Protein 4GPA (pdb70)

Structure (mmCIF, N/CA/C/O backbone):
data_4GPA
#
_entry.id   4GPA
#
_cell.length_a   104.540
_cell.length_b   104.540
_cell.length_c   108.980
_cell.angle_alpha   90.00
_cell.angle_beta   90.00
_cell.angle_gamma   90.00
#
_symmetry.space_group_name_H-M   'P 43 21 2'
#
loop_
_entity.id
_entity.type
_entity.pdbx_description
1 polymer 'Glutamate receptor 4'
2 branched 2-acetamido-2-deoxy-beta-D-glucopyranose-(1-4)-2-acetamido-2-deoxy-beta-D-glucopyranose
3 non-polymer 2-acetamido-2-deoxy-beta-D-glucopyranose
4 water water
#
loop_
_atom_site.group_PDB
_atom_site.id
_atom_site.type_symbol
_atom_site.label_atom_id
_atom_site.label_alt_id
_atom_site.label_comp_id
_atom_site.label_asym_id
_atom_site.label_entity_id
_atom_site.label_seq_id
_atom_site.pdbx_PDB_ins_code
_atom_site.Cartn_x
_atom_site.Cartn_y
_atom_site.Cartn_z
_atom_site.occupancy
_atom_site.B_iso_or_equiv
_atom_site.auth_seq_id
_atom_site.auth_comp_id
_atom_site.auth_asym_id
_atom_site.auth_atom_id
_atom_site.pdbx_PDB_model_num
ATOM 1 N N . PHE A 1 2 ? -18.443 -60.590 -7.329 1.00 59.53 2 PHE A N 1
ATOM 2 C CA . PHE A 1 2 ? -18.418 -59.195 -7.850 1.00 59.95 2 PHE A CA 1
ATOM 3 C C . PHE A 1 2 ? -19.283 -59.093 -9.101 1.00 51.84 2 PHE A C 1
ATOM 4 O O . PHE A 1 2 ? -19.121 -59.873 -10.039 1.00 54.44 2 PHE A O 1
ATOM 12 N N . PRO A 1 3 ? -20.208 -58.124 -9.116 1.00 56.75 3 PRO A N 1
ATOM 13 C CA . PRO A 1 3 ? -21.135 -57.946 -10.230 1.00 43.52 3 PRO A CA 1
ATOM 14 C C . PRO A 1 3 ? -20.420 -57.702 -11.554 1.00 43.60 3 PRO A C 1
ATOM 15 O O . PRO A 1 3 ? -19.317 -57.156 -11.575 1.00 41.24 3 PRO A O 1
ATOM 19 N N . SER A 1 4 ? -21.050 -58.115 -12.649 1.00 42.22 4 SER A N 1
ATOM 20 C CA . SER A 1 4 ? -20.492 -57.914 -13.979 1.00 47.83 4 SER A CA 1
ATOM 21 C C . SER A 1 4 ? -20.785 -56.503 -14.476 1.00 31.54 4 SER A C 1
ATOM 22 O O . SER A 1 4 ? -20.169 -56.025 -15.429 1.00 42.79 4 SER A O 1
ATOM 25 N N . SER A 1 5 ? -21.733 -55.840 -13.822 1.00 35.64 5 SER A N 1
ATOM 26 C CA . SER A 1 5 ? -22.057 -54.454 -14.135 1.00 56.70 5 SER A CA 1
ATOM 27 C C . SER A 1 5 ? -22.021 -53.606 -12.870 1.00 45.94 5 SER A C 1
ATOM 28 O O . SER A 1 5 ? -22.580 -53.981 -11.840 1.00 47.95 5 SER A O 1
ATOM 31 N N . VAL A 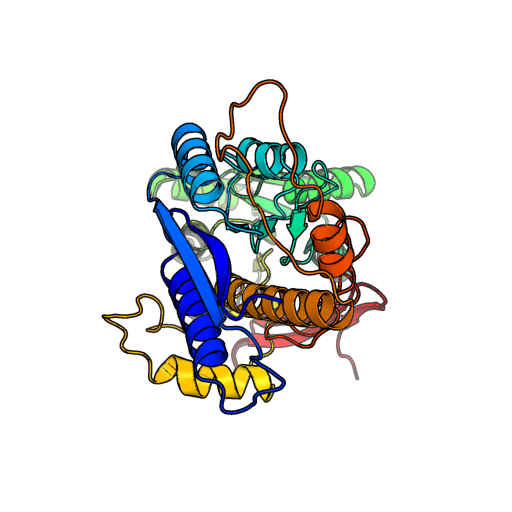1 6 ? -21.351 -52.463 -12.952 1.00 36.64 6 VAL A N 1
ATOM 32 C CA . VAL A 1 6 ? -21.243 -51.564 -11.812 1.00 38.48 6 VAL A CA 1
ATOM 33 C C . VAL A 1 6 ? -21.977 -50.259 -12.101 1.00 23.28 6 VAL A C 1
ATOM 34 O O . VAL A 1 6 ? -21.699 -49.588 -13.094 1.00 38.51 6 VAL A O 1
ATOM 38 N N . GLN A 1 7 ? -22.921 -49.912 -11.233 1.00 29.29 7 GLN A N 1
ATOM 39 C CA . GLN A 1 7 ? -23.719 -48.701 -11.406 1.00 35.18 7 GLN A CA 1
ATOM 40 C C . GLN A 1 7 ? -23.044 -47.494 -10.769 1.00 29.30 7 GLN A C 1
ATOM 41 O O . GLN A 1 7 ? -22.749 -47.493 -9.576 1.00 30.74 7 GLN A O 1
ATOM 47 N N . ILE A 1 8 ? -22.806 -46.466 -11.573 1.00 31.79 8 ILE A N 1
ATOM 48 C CA . ILE A 1 8 ? -22.248 -45.224 -11.066 1.00 27.02 8 ILE A CA 1
ATOM 49 C C . ILE A 1 8 ? -23.135 -44.057 -11.469 1.00 34.19 8 ILE A C 1
ATOM 50 O O . ILE A 1 8 ? -23.818 -44.111 -12.488 1.00 29.96 8 ILE A O 1
ATOM 55 N N . GLY A 1 9 ? -23.118 -43.004 -10.661 1.00 35.25 9 GLY A N 1
ATOM 56 C CA . GLY A 1 9 ? -23.879 -41.807 -10.961 1.00 28.45 9 GLY A CA 1
ATOM 57 C C . GLY A 1 9 ? -23.085 -40.842 -11.814 1.00 30.93 9 GLY A C 1
ATOM 58 O O . GLY A 1 9 ? -21.854 -40.846 -11.800 1.00 31.56 9 GLY A O 1
ATOM 59 N N . GLY A 1 10 ? -23.800 -40.020 -12.571 1.00 33.38 10 GLY A N 1
ATOM 60 C CA . GLY A 1 10 ? -23.186 -38.964 -13.364 1.00 28.54 10 GLY A CA 1
ATOM 61 C C . GLY A 1 10 ? -23.996 -37.697 -13.181 1.00 38.88 10 GLY A C 1
ATOM 62 O O . GLY A 1 10 ? -25.131 -37.604 -13.648 1.00 34.00 10 GLY A O 1
ATOM 63 N N . LEU A 1 11 ? -23.427 -36.725 -12.478 1.00 31.39 11 LEU A N 1
ATOM 64 C CA . LEU A 1 11 ? -24.146 -35.495 -12.189 1.00 25.82 11 LEU A CA 1
ATOM 65 C C . LEU A 1 11 ? -23.422 -34.307 -12.807 1.00 30.12 11 LEU A C 1
ATOM 66 O O . LEU A 1 11 ? -22.405 -33.841 -12.291 1.00 29.80 11 LEU A O 1
ATOM 71 N N . PHE A 1 12 ? -23.954 -33.827 -13.924 1.00 25.65 12 PHE A N 1
ATOM 72 C CA . PHE A 1 12 ? -23.342 -32.729 -14.652 1.00 34.23 12 PHE A CA 1
ATOM 73 C C . PHE A 1 12 ? -24.223 -31.489 -14.584 1.00 34.77 12 PHE A C 1
ATOM 74 O O . PHE A 1 12 ? -25.448 -31.586 -14.547 1.00 37.90 12 PHE A O 1
ATOM 82 N N . ILE A 1 13 ? -23.593 -30.321 -14.560 1.00 35.01 13 ILE A N 1
ATOM 83 C CA . ILE A 1 13 ? -24.325 -29.071 -14.444 1.00 33.56 13 ILE A CA 1
ATOM 84 C C . ILE A 1 13 ? -24.219 -28.249 -15.725 1.00 32.74 13 ILE A C 1
ATOM 85 O O . ILE A 1 13 ? -23.851 -28.768 -16.779 1.00 41.51 13 ILE A O 1
ATOM 90 N N . ARG A 1 14 ? -24.546 -26.965 -15.626 1.00 34.91 14 ARG A N 1
ATOM 91 C CA . ARG A 1 14 ? -24.658 -26.101 -16.799 1.00 36.51 14 ARG A CA 1
ATOM 92 C C . ARG A 1 14 ? -23.330 -25.914 -17.534 1.00 29.50 14 ARG A C 1
ATOM 93 O O . ARG A 1 14 ? -22.276 -25.773 -16.916 1.00 37.75 14 ARG A O 1
ATOM 101 N N . ASN A 1 15 ? -23.397 -25.909 -18.862 1.00 34.07 15 ASN A N 1
ATOM 102 C CA . ASN A 1 15 ? -22.222 -25.699 -19.706 1.00 32.46 15 ASN A CA 1
ATOM 103 C C . ASN A 1 15 ? -21.098 -26.695 -19.436 1.00 36.12 15 ASN A C 1
ATOM 104 O O . ASN A 1 15 ? -19.931 -26.316 -19.333 1.00 31.21 15 ASN A O 1
ATOM 109 N N . THR A 1 16 ? -21.451 -27.971 -19.331 1.00 30.15 16 THR A N 1
ATOM 110 C CA . THR A 1 16 ? -20.456 -29.015 -19.148 1.00 32.57 16 THR A CA 1
ATOM 111 C C . THR A 1 16 ? -20.602 -30.079 -20.231 1.00 41.90 16 THR A C 1
ATOM 112 O O . THR A 1 16 ? -20.464 -31.273 -19.966 1.00 37.64 16 THR A O 1
ATOM 116 N N . ASP A 1 17 ? -20.882 -29.633 -21.452 1.00 33.27 17 ASP A N 1
ATOM 117 C CA . ASP A 1 17 ? -21.044 -30.540 -22.582 1.00 33.22 17 ASP A CA 1
ATOM 118 C C . ASP A 1 17 ? -19.755 -31.295 -22.859 1.00 34.27 17 ASP A C 1
ATOM 119 O O . ASP A 1 17 ? -19.766 -32.512 -23.018 1.00 29.48 17 ASP A O 1
ATOM 124 N N . GLN A 1 18 ? -18.641 -30.575 -22.925 1.00 28.22 18 GLN A N 1
ATOM 125 C CA . GLN A 1 18 ? -17.382 -31.211 -23.269 1.00 31.15 18 GLN A CA 1
ATOM 126 C C . GLN A 1 18 ? -16.995 -32.222 -22.197 1.00 35.36 18 GLN A C 1
ATOM 127 O O . GLN A 1 18 ? -16.530 -33.317 -22.508 1.00 31.04 18 GLN A O 1
ATOM 133 N N . GLU A 1 19 ? -17.202 -31.856 -20.936 1.00 28.33 19 GLU A N 1
ATOM 134 C CA . GLU A 1 19 ? -16.852 -32.734 -19.827 1.00 26.31 19 GLU A CA 1
ATOM 135 C C . GLU A 1 19 ? -17.654 -34.030 -19.897 1.00 31.73 19 GLU A C 1
ATOM 136 O O . GLU A 1 19 ? -17.128 -35.109 -19.622 1.00 27.92 19 GLU A O 1
ATOM 142 N N . TYR A 1 20 ? -18.925 -33.919 -20.271 1.00 24.84 20 TYR A N 1
ATOM 143 C CA . TYR A 1 20 ? -19.792 -35.088 -20.394 1.00 29.28 20 TYR A CA 1
ATOM 144 C C . TYR A 1 20 ? -19.373 -35.923 -21.599 1.00 26.87 20 TYR A C 1
ATOM 145 O O . TYR A 1 20 ? -19.454 -37.150 -21.578 1.00 31.42 20 TYR A O 1
ATOM 154 N N . THR A 1 21 ? -18.924 -35.250 -22.652 1.00 26.77 21 THR A N 1
ATOM 155 C CA . THR A 1 21 ? -18.378 -35.937 -23.810 1.00 35.78 21 THR A CA 1
ATOM 156 C C . THR A 1 21 ? -17.165 -36.778 -23.405 1.00 34.19 21 THR A C 1
ATOM 157 O O . THR A 1 21 ? -17.010 -37.910 -23.859 1.00 34.67 21 THR A O 1
ATOM 161 N N . ALA A 1 22 ? -16.315 -36.225 -22.544 1.00 33.53 22 ALA A N 1
ATOM 162 C CA . ALA A 1 22 ? -15.140 -36.948 -22.060 1.00 33.13 22 ALA A CA 1
ATOM 163 C C . ALA A 1 22 ? -15.557 -38.128 -21.184 1.00 32.35 22 ALA A C 1
ATOM 164 O O . ALA A 1 22 ? -15.017 -39.228 -21.302 1.00 31.89 22 ALA A O 1
ATOM 166 N N . PHE A 1 23 ? -16.518 -37.882 -20.301 1.00 22.50 23 PHE A N 1
ATOM 167 C CA . PHE A 1 23 ? -17.102 -38.925 -19.468 1.00 24.81 23 PHE A CA 1
ATOM 168 C C . PHE A 1 23 ? -17.583 -40.094 -20.324 1.00 29.41 23 PHE A C 1
ATOM 169 O O . PHE A 1 23 ? -17.296 -41.255 -20.029 1.00 34.86 23 PHE A O 1
ATOM 177 N N . ARG A 1 24 ? -18.311 -39.781 -21.390 1.00 34.55 24 ARG A N 1
ATOM 178 C CA . ARG A 1 24 ? -18.881 -40.810 -22.254 1.00 32.02 24 ARG A CA 1
ATOM 179 C C . ARG A 1 24 ? -17.804 -41.593 -22.995 1.00 28.12 24 ARG A C 1
ATOM 180 O O . ARG A 1 24 ? -17.903 -42.809 -23.140 1.00 31.40 24 ARG A O 1
ATOM 188 N N . LEU A 1 25 ? -16.777 -40.895 -23.465 1.00 28.85 25 LEU A N 1
ATOM 189 C CA . LEU A 1 25 ? -15.690 -41.544 -24.190 1.00 28.84 25 LEU A CA 1
ATOM 190 C C . LEU A 1 25 ? -14.955 -42.542 -23.296 1.00 33.52 25 LEU A C 1
ATOM 191 O O . LEU A 1 25 ? -14.697 -43.675 -23.701 1.00 39.61 25 LEU A O 1
ATOM 196 N N . ALA A 1 26 ? -14.627 -42.119 -22.079 1.00 32.40 26 ALA A N 1
ATOM 197 C CA . ALA A 1 26 ? -13.892 -42.971 -21.147 1.00 25.67 26 ALA A CA 1
ATOM 198 C C . ALA A 1 26 ? -14.677 -44.237 -20.846 1.00 26.83 26 ALA A C 1
ATOM 199 O O . ALA A 1 26 ? -14.119 -45.330 -20.805 1.00 29.14 26 ALA A O 1
ATOM 201 N N . ILE A 1 27 ? -15.978 -44.079 -20.635 1.00 31.37 27 ILE A N 1
ATOM 202 C CA . ILE A 1 27 ? -16.845 -45.204 -20.317 1.00 35.85 27 ILE A CA 1
ATOM 203 C C . ILE A 1 27 ? -16.963 -46.157 -21.505 1.00 38.53 27 ILE A C 1
ATOM 204 O O . ILE A 1 27 ? -16.928 -47.375 -21.338 1.00 34.40 27 ILE A O 1
ATOM 209 N N . PHE A 1 28 ? -17.084 -45.602 -22.705 1.00 37.68 28 PHE A N 1
ATOM 210 C CA . PHE A 1 28 ? -17.142 -46.418 -23.910 1.00 39.24 28 PHE A CA 1
ATOM 211 C C . PHE A 1 28 ? -15.860 -47.223 -24.073 1.00 31.45 28 PHE A C 1
ATOM 212 O O . PHE A 1 28 ? -15.898 -48.419 -24.351 1.00 38.19 28 PHE A O 1
ATOM 220 N N . LEU A 1 29 ? -14.723 -46.557 -23.904 1.00 32.16 29 LEU A N 1
ATOM 221 C CA . LEU A 1 29 ? -13.432 -47.210 -24.055 1.00 41.01 29 LEU A CA 1
ATOM 222 C C . LEU A 1 29 ? -13.242 -48.315 -23.021 1.00 43.43 29 LEU A C 1
ATOM 223 O O . LEU A 1 29 ? -12.537 -49.292 -23.271 1.00 40.71 29 LEU A O 1
ATOM 228 N N . HIS A 1 30 ? -13.873 -48.163 -21.862 1.00 32.21 30 HIS A N 1
ATOM 229 C CA . HIS A 1 30 ? -13.780 -49.175 -20.816 1.00 30.71 30 HIS A CA 1
ATOM 230 C C . HIS A 1 30 ? -14.636 -50.385 -21.154 1.00 36.93 30 HIS A C 1
ATOM 231 O O . HIS A 1 30 ? -14.162 -51.520 -21.125 1.00 34.96 30 HIS A O 1
ATOM 238 N N . ASN A 1 31 ? -15.903 -50.134 -21.467 1.00 30.48 31 ASN A N 1
ATOM 239 C CA . ASN A 1 31 ? -16.858 -51.205 -21.727 1.00 37.29 31 ASN A CA 1
ATOM 240 C C . ASN A 1 31 ? -16.555 -51.988 -23.005 1.00 31.63 31 ASN A C 1
ATOM 241 O O . ASN A 1 31 ? -17.016 -53.117 -23.164 1.00 40.79 31 ASN A O 1
ATOM 246 N N . THR A 1 32 ? -15.782 -51.395 -23.911 1.00 32.78 32 THR A N 1
ATOM 247 C CA . THR A 1 32 ? -15.448 -52.057 -25.171 1.00 43.06 32 THR A CA 1
ATOM 248 C C . THR A 1 32 ? -13.980 -52.468 -25.231 1.00 43.44 32 THR A C 1
ATOM 249 O O . THR A 1 32 ? -13.444 -52.726 -26.310 1.00 38.59 32 THR A O 1
ATOM 253 N N . SER A 1 33 ? -13.337 -52.532 -24.070 1.00 44.00 33 SER A N 1
ATOM 254 C CA . SER A 1 33 ? -11.930 -52.909 -23.994 1.00 39.67 33 SER A CA 1
ATOM 255 C C . SER A 1 33 ? -11.735 -54.365 -24.400 1.00 25.29 33 SER A C 1
ATOM 256 O O . SER A 1 33 ? -12.529 -55.227 -24.028 1.00 33.09 33 SER A O 1
ATOM 259 N N . PRO A 1 34 ? -10.673 -54.642 -25.169 1.00 31.06 34 PRO A N 1
ATOM 260 C CA . PRO A 1 34 ? -10.351 -56.013 -25.552 1.00 34.94 34 PRO A CA 1
ATOM 261 C C . PRO A 1 34 ? -9.640 -56.748 -24.422 1.00 34.33 34 PRO A C 1
ATOM 262 O O . PRO A 1 34 ? -9.336 -57.934 -24.540 1.00 30.82 34 PRO A O 1
ATOM 266 N N . ASN A 1 35 ? -9.400 -56.036 -23.328 1.00 32.49 35 ASN A N 1
ATOM 267 C CA . ASN A 1 35 ? -8.600 -56.545 -22.224 1.00 29.26 35 ASN A CA 1
ATOM 268 C C . ASN A 1 35 ? -9.453 -56.909 -21.011 1.00 32.03 35 ASN A C 1
ATOM 269 O O . ASN A 1 35 ? -9.982 -56.037 -20.320 1.00 33.45 35 ASN A O 1
ATOM 274 N N . ALA A 1 36 ? -9.583 -58.208 -20.762 1.00 31.62 36 ALA A N 1
ATOM 275 C CA . ALA A 1 36 ? -10.437 -58.716 -19.690 1.00 44.41 36 ALA A CA 1
ATOM 276 C C . ALA A 1 36 ? -9.981 -58.235 -18.318 1.00 33.84 36 ALA A C 1
ATOM 277 O O . ALA A 1 36 ? -10.786 -58.123 -17.394 1.00 43.82 36 ALA A O 1
ATOM 279 N N . SER A 1 37 ? -8.688 -57.961 -18.188 1.00 32.32 37 SER A N 1
ATOM 280 C CA . SER A 1 37 ? -8.133 -57.489 -16.925 1.00 41.98 37 SER A CA 1
ATOM 281 C C . SER A 1 37 ? -8.539 -56.043 -16.668 1.00 49.62 37 SER A C 1
ATOM 282 O O . SER A 1 37 ? -8.808 -55.660 -15.530 1.00 44.47 37 SER A O 1
ATOM 285 N N . GLU A 1 38 ? -8.582 -55.245 -17.730 1.00 42.08 38 GLU A N 1
ATOM 286 C CA . GLU A 1 38 ? -8.995 -53.854 -17.615 1.00 42.75 38 GLU A CA 1
ATOM 287 C C . GLU A 1 38 ? -10.472 -53.768 -17.254 1.00 42.02 38 GLU A C 1
ATOM 288 O O . GLU A 1 38 ? -10.868 -52.951 -16.422 1.00 36.98 38 GLU A O 1
ATOM 294 N N . ALA A 1 39 ? -11.281 -54.627 -17.867 1.00 37.46 39 ALA A N 1
ATOM 295 C CA . ALA A 1 39 ? -12.731 -54.521 -17.749 1.00 36.81 39 ALA A CA 1
ATOM 296 C C . ALA A 1 39 ? -13.418 -55.838 -17.385 1.00 36.84 39 ALA A C 1
ATOM 297 O O . ALA A 1 39 ? -14.151 -56.400 -18.197 1.00 45.60 39 ALA A O 1
ATOM 299 N N . PRO A 1 40 ? -13.182 -56.334 -16.161 1.00 41.93 40 PRO A N 1
ATOM 300 C CA . PRO A 1 40 ? -13.903 -57.497 -15.638 1.00 33.26 40 PRO A CA 1
ATOM 301 C C . PRO A 1 40 ? -15.347 -57.170 -15.267 1.00 43.96 40 PRO A C 1
ATOM 302 O O . PRO A 1 40 ? -16.123 -58.060 -14.921 1.00 36.76 40 PRO A O 1
ATOM 306 N N . PHE A 1 41 ? -15.691 -55.890 -15.328 1.00 49.68 41 PHE A N 1
ATOM 307 C CA . PHE A 1 41 ? -17.055 -55.443 -15.105 1.00 32.73 41 PHE A CA 1
ATOM 308 C C . PHE A 1 41 ? -17.349 -54.362 -16.124 1.00 29.48 41 PHE A C 1
ATOM 309 O O . PHE A 1 41 ? -16.429 -53.781 -16.701 1.00 31.78 41 PHE A O 1
ATOM 317 N N . ASN A 1 42 ? -18.628 -54.095 -16.354 1.00 38.34 42 ASN A N 1
ATOM 318 C CA . ASN A 1 42 ? -19.015 -52.949 -17.158 1.00 47.18 42 ASN A CA 1
ATOM 319 C C . ASN A 1 42 ? -19.436 -51.799 -16.257 1.00 32.99 42 ASN A C 1
ATOM 320 O O . ASN A 1 42 ? -19.951 -52.013 -15.159 1.00 39.67 42 ASN A O 1
ATOM 325 N N . LEU A 1 43 ? -19.202 -50.579 -16.722 1.00 30.21 43 LEU A N 1
ATOM 326 C CA . LEU A 1 43 ? -19.662 -49.401 -16.015 1.00 30.64 43 LEU A CA 1
ATOM 327 C C . LEU A 1 43 ? -21.002 -48.969 -16.592 1.00 30.38 43 LEU A C 1
ATOM 328 O O . LEU A 1 43 ? -21.125 -48.731 -17.791 1.00 37.85 43 LEU A O 1
ATOM 333 N N . VAL A 1 44 ? -22.006 -48.891 -15.728 1.00 30.13 44 VAL A N 1
ATOM 334 C CA . VAL A 1 44 ? -23.336 -48.479 -16.133 1.00 36.63 44 VAL A CA 1
ATOM 335 C C . VAL A 1 44 ? -23.684 -47.162 -15.449 1.00 31.99 44 VAL A C 1
ATOM 336 O O . VAL A 1 44 ? -24.055 -47.141 -14.277 1.00 31.49 44 VAL A O 1
ATOM 340 N N . PRO A 1 45 ? -23.544 -46.054 -16.185 1.00 31.09 45 PRO A N 1
ATOM 341 C CA . PRO A 1 45 ? -23.796 -44.722 -15.653 1.00 33.51 45 PRO A CA 1
ATOM 342 C C . PRO A 1 45 ? -25.276 -44.367 -15.610 1.00 40.40 45 PRO A C 1
ATOM 343 O O . PRO A 1 45 ? -26.016 -44.666 -16.546 1.00 37.48 45 PRO A O 1
ATOM 347 N N . HIS A 1 46 ? -25.697 -43.742 -14.516 1.00 37.75 46 HIS A N 1
ATOM 348 C CA . HIS A 1 46 ? -27.030 -43.167 -14.420 1.00 31.95 46 HIS A CA 1
ATOM 349 C C . HIS A 1 46 ? -26.865 -41.661 -14.289 1.00 42.42 46 HIS A C 1
ATOM 350 O O . HIS A 1 46 ? -26.508 -41.155 -13.226 1.00 41.39 46 HIS A O 1
ATOM 357 N N . VAL A 1 47 ? -27.124 -40.953 -15.381 1.00 32.39 47 VAL A N 1
ATOM 358 C CA . VAL A 1 47 ? -26.695 -39.570 -15.514 1.00 40.32 47 VAL A CA 1
ATOM 359 C C . VAL A 1 47 ? -27.823 -38.550 -15.453 1.00 46.42 47 VAL A C 1
ATOM 360 O O . VAL A 1 47 ? -28.916 -38.775 -15.969 1.00 40.82 47 VAL A O 1
ATOM 364 N N . ASP A 1 48 ? -27.533 -37.422 -14.815 1.00 36.20 48 ASP A N 1
ATOM 365 C CA . ASP A 1 48 ? -28.403 -36.261 -14.859 1.00 33.74 48 ASP A CA 1
ATOM 366 C C . ASP A 1 48 ? -27.600 -35.076 -15.378 1.00 44.10 48 ASP A C 1
ATOM 367 O O . ASP A 1 48 ? -26.601 -34.685 -14.776 1.00 40.35 48 ASP A O 1
ATOM 372 N N . ASN A 1 49 ? -28.020 -34.532 -16.516 1.00 38.44 49 ASN A N 1
ATOM 373 C CA . ASN A 1 49 ? -27.434 -33.308 -17.039 1.00 41.64 49 ASN A CA 1
ATOM 374 C C . ASN A 1 49 ? -28.405 -32.167 -16.800 1.00 45.86 49 ASN A C 1
ATOM 375 O O . ASN A 1 49 ? -29.380 -32.008 -17.531 1.00 52.28 49 ASN A O 1
ATOM 380 N N . ILE A 1 50 ? -28.144 -31.377 -15.768 1.00 46.52 50 ILE A N 1
ATOM 381 C CA . ILE A 1 50 ? -29.071 -30.330 -15.375 1.00 49.01 50 ILE A CA 1
ATOM 382 C C . ILE A 1 50 ? -28.509 -28.958 -15.738 1.00 55.07 50 ILE A C 1
ATOM 383 O O . ILE A 1 50 ? -27.303 -28.727 -15.654 1.00 51.33 50 ILE A O 1
ATOM 388 N N . GLU A 1 51 ? -29.391 -28.057 -16.156 1.00 44.10 51 GLU A N 1
ATOM 389 C CA . GLU A 1 51 ? -28.966 -26.778 -16.715 1.00 56.32 51 GLU A CA 1
ATOM 390 C C . GLU A 1 51 ? -28.987 -25.638 -15.698 1.00 65.81 51 GLU A C 1
ATOM 391 O O . GLU A 1 51 ? -28.306 -24.630 -15.884 1.00 75.79 51 GLU A O 1
ATOM 397 N N . THR A 1 52 ? -29.758 -25.793 -14.626 1.00 73.57 52 THR A N 1
ATOM 398 C CA . THR A 1 52 ? -29.829 -24.761 -13.592 1.00 72.18 52 THR A CA 1
ATOM 399 C C . THR A 1 52 ? -28.698 -24.924 -12.581 1.00 63.07 52 THR A C 1
ATOM 400 O O . THR A 1 52 ? -27.901 -24.009 -12.378 1.00 91.01 52 THR A O 1
ATOM 404 N N . ALA A 1 53 ? -28.639 -26.090 -11.944 1.00 77.26 53 ALA A N 1
ATOM 405 C CA . ALA A 1 53 ? -27.546 -26.418 -11.031 1.00 86.19 53 ALA A CA 1
ATOM 406 C C . ALA A 1 53 ? -27.724 -25.800 -9.644 1.00 83.56 53 ALA A C 1
ATOM 407 O O . ALA A 1 53 ? -26.764 -25.691 -8.878 1.00 47.70 53 ALA A O 1
ATOM 409 N N . ASN A 1 54 ? -28.949 -25.396 -9.320 1.00 85.33 54 ASN A N 1
ATOM 410 C CA . ASN A 1 54 ? -29.245 -24.887 -7.986 1.00 54.37 54 ASN A CA 1
ATOM 411 C C . ASN A 1 54 ? -29.363 -26.040 -6.995 1.00 55.96 54 ASN A C 1
ATOM 412 O O . ASN A 1 54 ? -29.440 -27.203 -7.387 1.00 44.93 54 ASN A O 1
ATOM 417 N N . SER A 1 55 ? -29.384 -25.708 -5.710 1.00 32.29 55 SER A N 1
ATOM 418 C CA . SER A 1 55 ? -29.289 -26.712 -4.658 1.00 28.51 55 SER A CA 1
ATOM 419 C C . SER A 1 55 ? -30.472 -27.686 -4.646 1.00 26.52 55 SER A C 1
ATOM 420 O O . SER A 1 55 ? -30.298 -28.874 -4.377 1.00 34.19 55 SER A O 1
ATOM 423 N N . PHE A 1 56 ? -31.671 -27.188 -4.927 1.00 29.00 56 PHE A N 1
ATOM 424 C CA . PHE A 1 56 ? -32.866 -28.030 -4.912 1.00 32.56 56 PHE A CA 1
ATOM 425 C C . PHE A 1 56 ? -32.772 -29.100 -5.989 1.00 32.21 56 PHE A C 1
ATOM 426 O O . PHE A 1 56 ? -33.078 -30.268 -5.752 1.00 36.37 56 PHE A O 1
ATOM 434 N N . ALA A 1 57 ? -32.334 -28.691 -7.172 1.00 32.67 57 ALA A N 1
ATOM 435 C CA . ALA A 1 57 ? -32.271 -29.583 -8.318 1.00 34.82 57 ALA A CA 1
ATOM 436 C C . ALA A 1 57 ? -31.161 -30.619 -8.163 1.00 37.76 57 ALA A C 1
ATOM 437 O O . ALA A 1 57 ? -31.306 -31.762 -8.595 1.00 38.53 57 ALA A O 1
ATOM 439 N N . VAL A 1 58 ? -30.051 -30.215 -7.554 1.00 37.68 58 VAL A N 1
ATOM 440 C CA . VAL A 1 58 ? -28.929 -31.122 -7.342 1.00 30.57 58 VAL A CA 1
ATOM 441 C C . VAL A 1 58 ? -29.280 -32.168 -6.292 1.00 28.12 58 VAL A C 1
ATOM 442 O O . VAL A 1 58 ? -28.901 -33.330 -6.406 1.00 30.13 58 VAL A O 1
ATOM 446 N N . THR A 1 59 ? -30.012 -31.747 -5.268 1.00 26.22 59 THR A N 1
ATOM 447 C CA . THR A 1 59 ? -30.463 -32.661 -4.235 1.00 29.58 59 THR A CA 1
ATOM 448 C C . THR A 1 59 ? -31.413 -33.698 -4.825 1.00 37.56 59 THR A C 1
ATOM 449 O O . THR A 1 59 ? -31.322 -34.881 -4.509 1.00 38.57 59 THR A O 1
ATOM 453 N N . ASN A 1 60 ? -32.327 -33.251 -5.681 1.00 36.85 60 ASN A N 1
ATOM 454 C CA . ASN A 1 60 ? -33.272 -34.161 -6.317 1.00 41.89 60 ASN A CA 1
ATOM 455 C C . ASN A 1 60 ? -32.545 -35.125 -7.243 1.00 32.17 60 ASN A C 1
ATOM 456 O O . ASN A 1 60 ? -32.861 -36.311 -7.283 1.00 40.35 60 ASN A O 1
ATOM 461 N N . ALA A 1 61 ? -31.565 -34.613 -7.981 1.00 29.06 61 ALA A N 1
ATOM 462 C CA . ALA A 1 61 ? -30.753 -35.452 -8.850 1.00 30.17 61 ALA A CA 1
ATOM 463 C C . ALA A 1 61 ? -29.991 -36.490 -8.029 1.00 36.33 61 ALA A C 1
ATOM 464 O O . ALA A 1 61 ? -29.951 -37.664 -8.390 1.00 41.63 61 ALA A O 1
ATOM 466 N N . PHE A 1 62 ? -29.392 -36.062 -6.923 1.00 33.79 62 PHE A N 1
ATOM 467 C CA . PHE A 1 62 ? -28.661 -36.995 -6.077 1.00 37.10 62 PHE A CA 1
ATOM 468 C C . PHE A 1 62 ? -29.573 -38.118 -5.608 1.00 41.33 62 PHE A C 1
ATOM 469 O O . PHE A 1 62 ? -29.216 -39.292 -5.678 1.00 31.66 62 PHE A O 1
ATOM 477 N N . CYS A 1 63 ? -30.747 -37.747 -5.114 1.00 38.10 63 CYS A N 1
ATOM 478 C CA . CYS A 1 63 ? -31.683 -38.715 -4.561 1.00 43.20 63 CYS A CA 1
ATOM 479 C C . CYS A 1 63 ? -32.193 -39.684 -5.625 1.00 34.94 63 CYS A C 1
ATOM 480 O O . CYS A 1 63 ? -32.432 -40.858 -5.345 1.00 39.83 63 CYS A O 1
ATOM 483 N N . SER A 1 64 ? -32.351 -39.188 -6.845 1.00 29.71 64 SER A N 1
ATOM 484 C CA . SER A 1 64 ? -32.758 -40.026 -7.963 1.00 37.56 64 SER A CA 1
ATOM 485 C C . SER A 1 64 ? -31.677 -41.058 -8.281 1.00 49.97 64 SER A C 1
ATOM 486 O O . SER A 1 64 ? -31.976 -42.225 -8.532 1.00 64.61 64 SER A O 1
ATOM 489 N N . GLN A 1 65 ? -30.421 -40.625 -8.266 1.00 46.11 65 GLN A N 1
ATOM 490 C CA . GLN A 1 65 ? -29.305 -41.525 -8.531 1.00 37.36 65 GLN A CA 1
ATOM 491 C C . GLN A 1 65 ? -29.126 -42.496 -7.372 1.00 36.08 65 GLN A C 1
ATOM 492 O O . GLN A 1 65 ? -28.790 -43.662 -7.571 1.00 36.84 65 GLN A O 1
ATOM 498 N N . TYR A 1 66 ? -29.369 -42.006 -6.162 1.00 30.37 66 TYR A N 1
ATOM 499 C CA . TYR A 1 66 ? -29.254 -42.819 -4.960 1.00 31.16 66 TYR A CA 1
ATOM 500 C C . TYR A 1 66 ? -30.253 -43.971 -4.982 1.00 53.28 66 TYR A C 1
ATOM 501 O O . TYR A 1 66 ? -29.940 -45.083 -4.556 1.00 45.56 66 TYR A O 1
ATOM 510 N N . SER A 1 67 ? -31.455 -43.698 -5.479 1.00 49.18 67 SER A N 1
ATOM 511 C CA . SER A 1 67 ? -32.513 -44.702 -5.514 1.00 57.33 67 SER A CA 1
ATOM 512 C C . SER A 1 67 ? -32.302 -45.688 -6.660 1.00 41.17 67 SER A C 1
ATOM 513 O O . SER A 1 67 ? -32.825 -46.799 -6.633 1.00 56.93 67 SER A O 1
ATOM 516 N N . ARG A 1 68 ? -31.538 -45.278 -7.667 1.00 41.99 68 ARG A N 1
ATOM 517 C CA . ARG A 1 68 ? -31.185 -46.173 -8.763 1.00 44.63 68 ARG A CA 1
ATOM 518 C C . ARG A 1 68 ? -29.992 -47.052 -8.378 1.00 45.56 68 ARG A C 1
ATOM 519 O O . ARG A 1 68 ? -29.447 -47.776 -9.211 1.00 54.52 68 ARG A O 1
ATOM 527 N N . GLY A 1 69 ? -29.591 -46.971 -7.112 1.00 48.73 69 GLY A N 1
ATOM 528 C CA . GLY A 1 69 ? -28.596 -47.882 -6.545 1.00 52.73 69 GLY A CA 1
ATOM 529 C C . GLY A 1 69 ? -27.151 -47.682 -6.976 1.00 44.20 69 GLY A C 1
ATOM 530 O O . GLY A 1 69 ? -26.395 -48.647 -7.080 1.00 50.05 69 GLY A O 1
ATOM 531 N N . VAL A 1 70 ? -26.748 -46.439 -7.216 1.00 39.43 70 VAL A N 1
ATOM 532 C CA . VAL A 1 70 ? -25.362 -46.164 -7.588 1.00 28.98 70 VAL A CA 1
ATOM 533 C C . VAL A 1 70 ? -24.429 -46.411 -6.402 1.00 25.47 70 VAL A C 1
ATOM 534 O O . VAL A 1 70 ? -24.813 -46.221 -5.248 1.00 36.27 70 VAL A O 1
ATOM 538 N N . PHE A 1 71 ? -23.207 -46.845 -6.695 1.00 30.09 71 PHE A N 1
ATOM 539 C CA . PHE A 1 71 ? -22.220 -47.131 -5.657 1.00 35.42 71 PHE A CA 1
ATOM 540 C C . PHE A 1 71 ? -21.386 -45.894 -5.369 1.00 32.57 71 PHE A C 1
ATOM 541 O O . PHE A 1 71 ? -20.867 -45.715 -4.267 1.00 41.12 71 PHE A O 1
ATOM 549 N N . ALA A 1 72 ? -21.252 -45.054 -6.386 1.00 32.30 72 ALA A N 1
ATOM 550 C CA . ALA A 1 72 ? -20.516 -43.811 -6.280 1.00 25.58 72 ALA A CA 1
ATOM 551 C C . ALA A 1 72 ? -21.103 -42.853 -7.295 1.00 32.50 72 ALA A C 1
ATOM 552 O O . ALA A 1 72 ? -21.826 -43.264 -8.199 1.00 30.11 72 ALA A O 1
ATOM 554 N N . ILE A 1 73 ? -20.794 -41.574 -7.147 1.00 31.81 73 ILE A N 1
ATOM 555 C CA . ILE A 1 73 ? -21.285 -40.578 -8.078 1.00 22.98 73 ILE A CA 1
ATOM 556 C C . ILE A 1 73 ? -20.132 -39.746 -8.604 1.00 19.79 73 ILE A C 1
ATOM 557 O O . ILE A 1 73 ? -19.374 -39.168 -7.829 1.00 26.97 73 ILE A O 1
ATOM 562 N N . PHE A 1 74 ? -19.985 -39.703 -9.923 1.00 24.19 74 PHE A N 1
ATOM 563 C CA . PHE A 1 74 ? -19.104 -38.727 -10.530 1.00 26.61 74 PHE A CA 1
ATOM 564 C C . PHE A 1 74 ? -19.912 -37.456 -10.711 1.00 28.89 74 PHE A C 1
ATOM 565 O O . PHE A 1 74 ? -20.875 -37.434 -11.474 1.00 28.41 74 PHE A O 1
ATOM 573 N N . GLY A 1 75 ? -19.528 -36.400 -10.003 1.00 27.47 75 GLY A N 1
ATOM 574 C CA . GLY A 1 75 ? -20.363 -35.212 -9.938 1.00 25.54 75 GLY A CA 1
ATOM 575 C C . GLY A 1 75 ? -19.624 -33.894 -9.971 1.00 22.89 75 GLY A C 1
ATOM 576 O O . GLY A 1 75 ? -18.518 -33.766 -9.450 1.00 24.63 75 GLY A O 1
ATOM 577 N N . LEU A 1 76 ? -20.255 -32.911 -10.600 1.00 24.09 76 LEU A N 1
ATOM 578 C CA . LEU A 1 76 ? -19.752 -31.550 -10.613 1.00 35.02 76 LEU A CA 1
ATOM 579 C C . LEU A 1 76 ? -20.640 -30.683 -9.732 1.00 31.33 76 LEU A C 1
ATOM 580 O O . LEU A 1 76 ? -21.828 -30.960 -9.574 1.00 30.57 76 LEU A O 1
ATOM 585 N N . TYR A 1 77 ? -20.059 -29.642 -9.148 1.00 29.76 77 TYR A N 1
ATOM 586 C CA . TYR A 1 77 ? -20.825 -28.685 -8.360 1.00 24.96 77 TYR A CA 1
ATOM 587 C C . TYR A 1 77 ? -20.274 -27.279 -8.543 1.00 34.35 77 TYR A C 1
ATOM 588 O O . TYR A 1 77 ? -19.214 -27.086 -9.138 1.00 34.91 77 TYR A O 1
ATOM 597 N N . ASP A 1 78 ? -21.013 -26.297 -8.042 1.00 31.90 78 ASP A N 1
ATOM 598 C CA . ASP A 1 78 ? -20.491 -24.948 -7.908 1.00 30.21 78 ASP A CA 1
ATOM 599 C C . ASP A 1 78 ? -20.825 -24.448 -6.504 1.00 26.99 78 ASP A C 1
ATOM 600 O O . ASP A 1 78 ? -21.303 -25.214 -5.667 1.00 28.12 78 ASP A O 1
ATOM 605 N N . LYS A 1 79 ? -20.562 -23.174 -6.239 1.00 31.84 79 LYS A N 1
ATOM 606 C CA . LYS A 1 79 ? -20.743 -22.622 -4.901 1.00 40.24 79 LYS A CA 1
ATOM 607 C C . LYS A 1 79 ? -22.141 -22.916 -4.355 1.00 29.98 79 LYS A C 1
ATOM 608 O O . LYS A 1 79 ? -22.327 -23.069 -3.148 1.00 43.10 79 LYS A O 1
ATOM 614 N N . ARG A 1 80 ? -23.119 -23.000 -5.250 1.00 28.43 80 ARG A N 1
ATOM 615 C CA . ARG A 1 80 ? -24.514 -23.162 -4.854 1.00 31.63 80 ARG A CA 1
ATOM 616 C C . ARG A 1 80 ? -24.881 -24.588 -4.456 1.00 38.56 80 ARG A C 1
ATOM 617 O O . ARG A 1 80 ? -25.857 -24.800 -3.736 1.00 36.70 80 ARG A O 1
ATOM 625 N N . SER A 1 81 ? -24.117 -25.566 -4.933 1.00 35.09 81 SER A N 1
ATOM 626 C CA . SER A 1 81 ? -24.502 -26.962 -4.758 1.00 27.13 81 SER A CA 1
ATOM 627 C C . SER A 1 81 ? -23.445 -27.797 -4.049 1.00 29.78 81 SER A C 1
ATOM 628 O O . SER A 1 81 ? -23.712 -28.933 -3.657 1.00 32.27 81 SER A O 1
ATOM 631 N N . VAL A 1 82 ? -22.250 -27.242 -3.878 1.00 24.01 82 VAL A N 1
ATOM 632 C CA . VAL A 1 82 ? -21.154 -28.002 -3.289 1.00 23.91 82 VAL A CA 1
ATOM 633 C C . VAL A 1 82 ? -21.543 -28.577 -1.932 1.00 29.81 82 VAL A C 1
ATOM 634 O O . VAL A 1 82 ? -21.189 -29.711 -1.603 1.00 26.25 82 VAL A O 1
ATOM 638 N N . HIS A 1 83 ? -22.282 -27.806 -1.145 1.00 24.97 83 HIS A N 1
ATOM 639 C CA . HIS A 1 83 ? -22.592 -28.232 0.214 1.00 30.64 83 HIS A CA 1
ATOM 640 C C . HIS A 1 83 ? -23.604 -29.376 0.269 1.00 31.24 83 HIS A C 1
ATOM 641 O O . HIS A 1 83 ? -23.386 -30.348 0.994 1.00 30.84 83 HIS A O 1
ATOM 648 N N . THR A 1 84 ? -24.690 -29.283 -0.497 1.00 28.71 84 THR A N 1
ATOM 649 C CA . THR A 1 84 ? -25.700 -30.348 -0.503 1.00 25.28 84 THR A CA 1
ATOM 650 C C . THR A 1 84 ? -25.123 -31.649 -1.033 1.00 19.99 84 THR A C 1
ATOM 651 O O . THR A 1 84 ? -25.271 -32.706 -0.417 1.00 28.78 84 THR A O 1
ATOM 655 N N . LEU A 1 85 ? -24.477 -31.574 -2.189 1.00 22.56 85 LEU A N 1
ATOM 656 C CA . LEU A 1 85 ? -23.956 -32.769 -2.831 1.00 26.47 85 LEU A CA 1
ATOM 657 C C . LEU A 1 85 ? -22.938 -33.478 -1.938 1.00 26.92 85 LEU A C 1
ATOM 658 O O . LEU A 1 85 ? -23.040 -34.684 -1.708 1.00 28.03 85 LEU A O 1
ATOM 663 N N . THR A 1 86 ? -21.965 -32.733 -1.421 1.00 25.40 86 THR A N 1
ATOM 664 C CA . THR A 1 86 ? -20.943 -33.333 -0.566 1.00 27.33 86 THR A CA 1
ATOM 665 C C . THR A 1 86 ? -21.544 -33.808 0.760 1.00 30.78 86 THR A C 1
ATOM 666 O O . THR A 1 86 ? -21.133 -34.835 1.303 1.00 25.19 86 THR A O 1
ATOM 670 N N . SER A 1 87 ? -22.526 -33.069 1.268 1.00 25.75 87 SER A N 1
ATOM 671 C CA . SER A 1 87 ? -23.179 -33.425 2.528 1.00 29.09 87 SER A CA 1
ATOM 672 C C . SER A 1 87 ? -23.997 -34.711 2.408 1.00 25.80 87 SER A C 1
ATOM 673 O O . SER A 1 87 ? -23.928 -35.579 3.276 1.00 27.89 87 SER A O 1
ATOM 676 N N . PHE A 1 88 ? -24.779 -34.827 1.340 1.00 30.67 88 PHE A N 1
ATOM 677 C CA . PHE A 1 88 ? -25.579 -36.028 1.117 1.00 34.35 88 PHE A CA 1
ATOM 678 C C . PHE A 1 88 ? -24.688 -37.241 0.867 1.00 33.51 88 PHE A C 1
ATOM 679 O O . PHE A 1 88 ? -24.995 -38.347 1.307 1.00 29.05 88 PHE A O 1
ATOM 687 N N . CYS A 1 89 ? -23.577 -37.031 0.171 1.00 31.35 89 CYS A N 1
ATOM 688 C CA . CYS A 1 89 ? -22.677 -38.131 -0.145 1.00 37.45 89 CYS A CA 1
ATOM 689 C C . CYS A 1 89 ? -22.055 -38.715 1.117 1.00 29.72 89 CYS A C 1
ATOM 690 O O . CYS A 1 89 ? -22.008 -39.932 1.284 1.00 39.03 89 CYS A O 1
ATOM 693 N N . SER A 1 90 ? -21.589 -37.847 2.008 1.00 33.69 90 SER A N 1
ATOM 694 C CA . SER A 1 90 ? -20.923 -38.294 3.224 1.00 35.62 90 SER A CA 1
ATOM 695 C C . SER A 1 90 ? -21.915 -38.889 4.219 1.00 29.50 90 SER A C 1
ATOM 696 O O . SER A 1 90 ? -21.602 -39.849 4.919 1.00 37.03 90 SER A O 1
ATOM 699 N N . ALA A 1 91 ? -23.110 -38.314 4.283 1.00 35.83 91 ALA A N 1
ATOM 700 C CA . ALA A 1 91 ? -24.139 -38.803 5.192 1.00 36.32 91 ALA A CA 1
ATOM 701 C C . ALA A 1 91 ? -24.550 -40.228 4.833 1.00 26.65 91 ALA A C 1
ATOM 702 O O . ALA A 1 91 ? -24.857 -41.033 5.709 1.00 38.87 91 ALA A O 1
ATOM 704 N N . LEU A 1 92 ? -24.544 -40.535 3.541 1.00 29.83 92 LEU A N 1
ATOM 705 C CA . LEU A 1 92 ? -25.056 -41.811 3.061 1.00 32.78 92 LEU A CA 1
ATOM 706 C C . LEU A 1 92 ? -23.943 -42.731 2.559 1.00 36.28 92 LEU A C 1
ATOM 707 O O . LEU A 1 92 ? -24.209 -43.807 2.025 1.00 32.56 92 LEU A O 1
ATOM 712 N N . HIS A 1 93 ? -22.698 -42.301 2.737 1.00 29.20 93 HIS A N 1
ATOM 713 C CA . HIS A 1 93 ? -21.540 -43.117 2.379 1.00 30.52 93 HIS A CA 1
ATOM 714 C C . HIS A 1 93 ? -21.524 -43.464 0.894 1.00 26.01 93 HIS A C 1
ATOM 715 O O . HIS A 1 93 ? -21.103 -44.551 0.502 1.00 41.43 93 HIS A O 1
ATOM 722 N N . ILE A 1 94 ? -21.991 -42.527 0.077 1.00 27.81 94 ILE A N 1
ATOM 723 C CA . ILE A 1 94 ? -21.902 -42.642 -1.371 1.00 31.05 94 ILE A CA 1
ATOM 724 C C . ILE A 1 94 ? -20.784 -41.720 -1.844 1.00 35.95 94 ILE A C 1
ATOM 725 O O . ILE A 1 94 ? -20.926 -40.498 -1.829 1.00 46.38 94 ILE A O 1
ATOM 730 N N . SER A 1 95 ? -19.669 -42.312 -2.257 1.00 32.01 95 SER A N 1
ATOM 731 C CA . SER A 1 95 ? -18.478 -41.545 -2.590 1.00 29.79 95 SER A CA 1
ATOM 732 C C . SER A 1 95 ? -18.711 -40.619 -3.775 1.00 31.91 95 SER A C 1
ATOM 733 O O . SER A 1 95 ? -19.274 -41.020 -4.794 1.00 25.74 95 SER A O 1
ATOM 736 N N . LEU A 1 96 ? -18.275 -39.373 -3.626 1.00 27.17 96 LEU A N 1
ATOM 737 C CA . LEU A 1 96 ? -18.315 -38.412 -4.715 1.00 22.41 96 LEU A CA 1
ATOM 738 C C . LEU A 1 96 ? -16.937 -38.277 -5.350 1.00 24.85 96 LEU A C 1
ATOM 739 O O . LEU A 1 96 ? -15.946 -38.031 -4.665 1.00 29.56 96 LEU A O 1
ATOM 7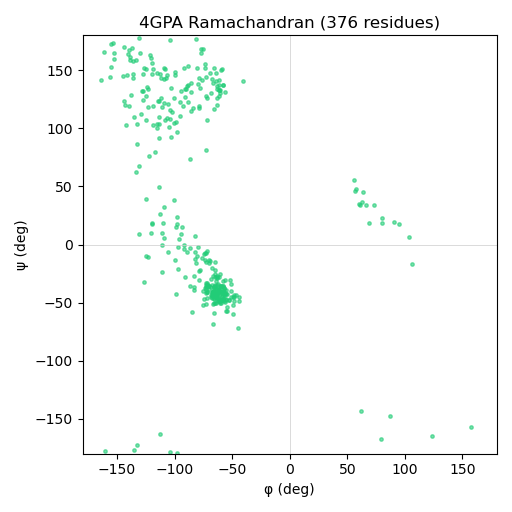44 N N . ILE A 1 97 ? -16.883 -38.453 -6.662 1.00 25.56 97 ILE A N 1
ATOM 745 C CA . ILE A 1 97 ? -15.678 -38.189 -7.424 1.00 24.31 97 ILE A CA 1
ATOM 746 C C . ILE A 1 97 ? -15.950 -36.965 -8.283 1.00 23.89 97 ILE A C 1
ATOM 747 O O . ILE A 1 97 ? -16.849 -36.983 -9.122 1.00 25.30 97 ILE A O 1
ATOM 752 N N . THR A 1 98 ? -15.186 -35.899 -8.075 1.00 25.42 98 THR A N 1
ATOM 753 C CA . THR A 1 98 ? -15.473 -34.644 -8.753 1.00 23.94 98 THR A CA 1
ATOM 754 C C . THR A 1 98 ? -14.230 -33.971 -9.310 1.00 22.66 98 THR A C 1
ATOM 755 O O . THR A 1 98 ? -13.152 -34.063 -8.727 1.00 24.09 98 THR A O 1
ATOM 759 N N . PRO A 1 99 ? -14.387 -33.286 -10.451 1.00 26.16 99 PRO A N 1
ATOM 760 C CA . PRO A 1 99 ? -13.358 -32.478 -11.071 1.00 25.70 99 PRO A CA 1
ATOM 761 C C . PRO A 1 99 ? -13.502 -31.012 -10.693 1.00 25.64 99 PRO A C 1
ATOM 762 O O . PRO A 1 99 ? -12.770 -30.170 -11.212 1.00 26.95 99 PRO A O 1
ATOM 766 N N . SER A 1 100 ? -14.446 -30.714 -9.804 1.00 22.76 100 SER A N 1
ATOM 767 C CA . SER A 1 100 ? -14.757 -29.333 -9.437 1.00 28.10 100 SER A CA 1
ATOM 768 C C . SER A 1 100 ? -13.783 -28.788 -8.396 1.00 26.09 100 SER A C 1
ATOM 769 O O . SER A 1 100 ? -12.908 -29.505 -7.912 1.00 32.49 100 SER A O 1
ATOM 772 N N . PHE A 1 101 ? -13.947 -27.517 -8.041 1.00 30.76 101 PHE A N 1
ATOM 773 C CA . PHE A 1 101 ? -13.002 -26.862 -7.145 1.00 31.61 101 PHE A CA 1
ATOM 774 C C . PHE A 1 101 ? -12.900 -27.601 -5.816 1.00 33.84 101 PHE A C 1
ATOM 775 O O . PHE A 1 101 ? -13.906 -28.041 -5.260 1.00 37.58 101 PHE A O 1
ATOM 783 N N . PRO A 1 102 ? -11.670 -27.753 -5.310 1.00 34.47 102 PRO A N 1
ATOM 784 C CA . PRO A 1 102 ? -11.442 -28.484 -4.072 1.00 49.42 102 PRO A CA 1
ATOM 785 C C . PRO A 1 102 ? -12.060 -27.766 -2.878 1.00 37.81 102 PRO A C 1
ATOM 786 O O . PRO A 1 102 ? -12.193 -26.543 -2.890 1.00 44.08 102 PRO A O 1
ATOM 790 N N . THR A 1 103 ? -12.437 -28.533 -1.863 1.00 59.81 103 THR A N 1
ATOM 791 C CA . THR A 1 103 ? -13.115 -27.999 -0.691 1.00 62.78 103 THR A CA 1
ATOM 792 C C . THR A 1 103 ? -12.655 -28.754 0.548 1.00 65.13 103 THR A C 1
ATOM 793 O O . THR A 1 103 ? -12.768 -29.977 0.614 1.00 68.84 103 THR A O 1
ATOM 797 N N . GLU A 1 104 ? -12.139 -28.021 1.530 1.00 96.29 104 GLU A N 1
ATOM 798 C CA . GLU A 1 104 ? -11.544 -28.636 2.714 1.00 94.80 104 GLU A CA 1
ATOM 799 C C . GLU A 1 104 ? -12.581 -29.239 3.661 1.00 70.81 104 GLU A C 1
ATOM 800 O O . GLU A 1 104 ? -12.331 -30.270 4.287 1.00 81.33 104 GLU A O 1
ATOM 803 N N . GLY A 1 105 ? -13.741 -28.599 3.762 1.00 115.80 105 GLY A N 1
ATOM 804 C CA . GLY A 1 105 ? -14.777 -29.027 4.700 1.00 118.38 105 GLY A CA 1
ATOM 805 C C . GLY A 1 105 ? -15.000 -30.527 4.705 1.00 117.80 105 GLY A C 1
ATOM 806 O O . GLY A 1 105 ? -14.635 -31.217 5.658 1.00 118.20 105 GLY A O 1
ATOM 807 N N . GLU A 1 106 ? -15.607 -31.031 3.636 1.00 101.42 106 GLU A N 1
ATOM 808 C CA . GLU A 1 106 ? -15.886 -32.456 3.509 1.00 88.64 106 GLU A CA 1
ATOM 809 C C . GLU A 1 106 ? -14.577 -33.238 3.526 1.00 92.29 106 GLU A C 1
ATOM 810 O O . GLU A 1 106 ? -13.658 -32.936 2.766 1.00 107.60 106 GLU A O 1
ATOM 816 N N . SER A 1 107 ? -14.495 -34.242 4.392 1.00 62.96 107 SER A N 1
ATOM 817 C CA . SER A 1 107 ? -13.240 -34.955 4.604 1.00 83.88 107 SER A CA 1
ATOM 818 C C . SER A 1 107 ? -13.397 -36.457 4.398 1.00 84.67 107 SER A C 1
ATOM 819 O O . SER A 1 107 ? -12.411 -37.195 4.366 1.00 74.80 107 SER A O 1
ATOM 822 N N . GLN A 1 108 ? -14.638 -36.909 4.265 1.00 51.95 108 GLN A N 1
ATOM 823 C CA . GLN A 1 108 ? -14.899 -38.289 3.879 1.00 53.02 108 GLN A CA 1
ATOM 824 C C . GLN A 1 108 ? -15.849 -38.343 2.689 1.00 35.26 108 GLN A C 1
ATOM 825 O O . GLN A 1 108 ? -16.719 -37.487 2.529 1.00 34.27 108 GLN A O 1
ATOM 831 N N . PHE A 1 109 ? -15.649 -39.348 1.844 1.00 31.59 109 PHE A N 1
ATOM 832 C CA . PHE A 1 109 ? -16.557 -39.636 0.743 1.00 33.06 109 PHE A CA 1
ATOM 833 C C . PHE A 1 109 ? -16.536 -38.572 -0.344 1.00 32.92 109 PHE A C 1
ATOM 834 O O . PHE A 1 109 ? -17.450 -38.493 -1.164 1.00 29.41 109 PHE A O 1
ATOM 842 N N . VAL A 1 110 ? -15.478 -37.768 -0.354 1.00 25.36 110 VAL A N 1
ATOM 843 C CA . VAL A 1 110 ? -15.263 -36.808 -1.422 1.00 23.92 110 VAL A CA 1
ATOM 844 C C . VAL A 1 110 ? -13.849 -36.945 -1.975 1.00 36.04 110 VAL A C 1
ATOM 845 O O . VAL A 1 110 ? -12.868 -36.662 -1.285 1.00 32.90 110 VAL A O 1
ATOM 849 N N . LEU A 1 111 ? -13.751 -37.395 -3.220 1.00 28.96 111 LEU A N 1
ATOM 850 C CA . LEU A 1 111 ? -12.467 -37.499 -3.894 1.00 26.06 111 LEU A CA 1
ATOM 851 C C . LEU A 1 111 ? -12.340 -36.357 -4.892 1.00 25.64 111 LEU A C 1
ATOM 852 O O . LEU A 1 111 ? -13.100 -36.273 -5.855 1.00 28.97 111 LEU A O 1
ATOM 857 N N . GLN A 1 112 ? -11.375 -35.477 -4.652 1.00 30.15 112 GLN A N 1
ATOM 858 C CA . GLN A 1 112 ? -11.219 -34.275 -5.458 1.00 27.97 112 GLN A CA 1
ATOM 859 C C . GLN A 1 112 ? -10.107 -34.429 -6.490 1.00 27.54 112 GLN A C 1
ATOM 860 O O . GLN A 1 112 ? -8.921 -34.380 -6.164 1.00 28.91 112 GLN A O 1
ATOM 866 N N . LEU A 1 113 ? -10.513 -34.615 -7.741 1.00 25.97 113 LEU A N 1
ATOM 867 C CA . LEU A 1 113 ? -9.582 -34.839 -8.837 1.00 21.98 113 LEU A CA 1
ATOM 868 C C . LEU A 1 113 ? -8.748 -33.603 -9.149 1.00 27.49 113 LEU A C 1
ATOM 869 O O . LEU A 1 113 ? -7.613 -33.718 -9.611 1.00 26.28 113 LEU A O 1
ATOM 874 N N . ARG A 1 114 ? -9.310 -32.422 -8.906 1.00 24.47 114 ARG A N 1
ATOM 875 C CA . ARG A 1 114 ? -8.627 -31.183 -9.262 1.00 26.70 114 ARG A CA 1
ATOM 876 C C . ARG A 1 114 ? -7.561 -30.829 -8.239 1.00 29.23 114 ARG A C 1
ATOM 877 O O . ARG A 1 114 ? -7.864 -30.597 -7.071 1.00 26.43 114 ARG A O 1
ATOM 885 N N . PRO A 1 115 ? -6.299 -30.783 -8.678 1.00 26.04 115 PRO A N 1
ATOM 886 C CA . PRO A 1 115 ? -5.233 -30.401 -7.767 1.00 33.11 115 PRO A CA 1
ATOM 887 C C . PRO A 1 115 ? -5.259 -28.907 -7.469 1.00 33.39 115 PRO A C 1
ATOM 888 O O . PRO A 1 115 ? -5.776 -28.124 -8.263 1.00 31.96 115 PRO A O 1
ATOM 892 N N . SER A 1 116 ? -4.706 -28.529 -6.324 1.00 31.73 116 SER A N 1
ATOM 893 C CA . SER A 1 116 ? -4.697 -27.142 -5.890 1.00 28.47 116 SER A CA 1
ATOM 894 C C . SER A 1 116 ? -3.713 -26.303 -6.698 1.00 27.88 116 SER A C 1
ATOM 895 O O . SER A 1 116 ? -2.634 -26.764 -7.068 1.00 27.12 116 SER A O 1
ATOM 898 N N . LEU A 1 117 ? -4.099 -25.059 -6.947 1.00 28.76 117 LEU A N 1
ATOM 899 C CA . LEU A 1 117 ? -3.296 -24.127 -7.719 1.00 32.19 117 LEU A CA 1
ATOM 900 C C . LEU A 1 117 ? -2.655 -23.098 -6.790 1.00 39.47 117 LEU A C 1
ATOM 901 O O . LEU A 1 117 ? -1.833 -22.283 -7.209 1.00 35.18 117 LEU A O 1
ATOM 906 N N . ARG A 1 118 ? -3.041 -23.157 -5.520 1.00 26.55 118 ARG A N 1
ATOM 907 C CA . ARG A 1 118 ? -2.661 -22.158 -4.525 1.00 39.34 118 ARG A CA 1
ATOM 908 C C . ARG A 1 118 ? -1.147 -21.959 -4.419 1.00 29.37 118 ARG A C 1
ATOM 909 O O . ARG A 1 118 ? -0.648 -20.847 -4.574 1.00 35.55 118 ARG A O 1
ATOM 917 N N . GLY A 1 119 ? -0.422 -23.036 -4.142 1.00 32.91 119 GLY A N 1
ATOM 918 C CA . GLY A 1 119 ? 1.027 -22.959 -3.987 1.00 36.76 119 GLY A CA 1
ATOM 919 C C . GLY A 1 119 ? 1.715 -22.440 -5.235 1.00 35.18 119 GLY A C 1
ATOM 920 O O . GLY A 1 119 ? 2.569 -21.556 -5.166 1.00 33.73 119 GLY A O 1
ATOM 921 N N . ALA A 1 120 ? 1.343 -22.992 -6.384 1.00 34.36 120 ALA A N 1
ATOM 922 C CA . ALA A 1 120 ? 1.925 -22.574 -7.652 1.00 32.11 120 ALA A CA 1
ATOM 923 C C . ALA A 1 120 ? 1.734 -21.077 -7.876 1.00 31.23 120 ALA A C 1
ATOM 924 O O . ALA A 1 120 ? 2.671 -20.376 -8.257 1.00 33.10 120 ALA A O 1
ATOM 926 N N . LEU A 1 121 ? 0.522 -20.589 -7.634 1.00 31.14 121 LEU A N 1
ATOM 927 C CA . LEU A 1 121 ? 0.206 -19.188 -7.883 1.00 31.59 121 LEU A CA 1
ATOM 928 C C . LEU A 1 121 ? 1.022 -18.267 -6.985 1.00 42.49 121 LEU A C 1
ATOM 929 O O . LEU A 1 121 ? 1.563 -17.261 -7.443 1.00 39.98 121 LEU A O 1
ATOM 934 N N . LEU A 1 122 ? 1.106 -18.609 -5.705 1.00 39.54 122 LEU A N 1
ATOM 935 C CA . LEU A 1 122 ? 1.840 -17.789 -4.751 1.00 41.05 122 LEU A CA 1
ATOM 936 C C . LEU A 1 122 ? 3.336 -17.821 -5.048 1.00 33.01 122 LEU A C 1
ATOM 937 O O . LEU A 1 122 ? 4.006 -16.790 -4.998 1.00 47.64 122 LEU A O 1
ATOM 942 N N . SER A 1 123 ? 3.851 -19.006 -5.357 1.00 42.82 123 SER A N 1
ATOM 943 C CA . SER A 1 123 ? 5.252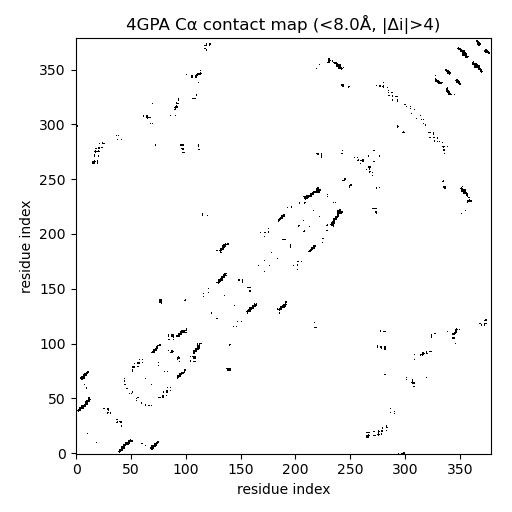 -19.160 -5.726 1.00 41.25 123 SER A CA 1
ATOM 944 C C . SER A 1 123 ? 5.575 -18.272 -6.920 1.00 49.34 123 SER A C 1
ATOM 945 O O . SER A 1 123 ? 6.644 -17.666 -6.991 1.00 38.64 123 SER A O 1
ATOM 948 N N . LEU A 1 124 ? 4.638 -18.200 -7.857 1.00 44.18 124 LEU A N 1
ATOM 949 C CA . LEU A 1 124 ? 4.836 -17.432 -9.076 1.00 41.24 124 LEU A CA 1
ATOM 950 C C . LEU A 1 124 ? 4.936 -15.944 -8.768 1.00 45.44 124 LEU A C 1
ATOM 951 O O . LEU A 1 124 ? 5.797 -15.247 -9.305 1.00 39.96 124 LEU A O 1
ATOM 956 N N . LEU A 1 125 ? 4.053 -15.460 -7.901 1.00 42.65 125 LEU A N 1
ATOM 957 C CA . LEU A 1 125 ? 4.041 -14.050 -7.536 1.00 47.24 125 LEU A CA 1
ATOM 958 C C . LEU A 1 125 ? 5.352 -13.652 -6.861 1.00 50.58 125 LEU A C 1
ATOM 959 O O . LEU A 1 125 ? 5.827 -12.529 -7.027 1.00 42.17 125 LEU A O 1
ATOM 964 N N . ASP A 1 126 ? 5.933 -14.576 -6.101 1.00 48.77 126 ASP A N 1
ATOM 965 C CA . ASP A 1 126 ? 7.227 -14.339 -5.467 1.00 48.24 126 ASP A CA 1
ATOM 966 C C . ASP A 1 126 ? 8.318 -14.210 -6.525 1.00 51.19 126 ASP A C 1
ATOM 967 O O . ASP A 1 126 ? 8.994 -13.186 -6.613 1.00 57.38 126 ASP A O 1
ATOM 972 N N . HIS A 1 127 ? 8.481 -15.258 -7.326 1.00 48.78 127 HIS A N 1
ATOM 973 C CA . HIS A 1 127 ? 9.470 -15.266 -8.397 1.00 48.82 127 HIS A CA 1
ATOM 974 C C . HIS A 1 127 ? 9.473 -13.957 -9.183 1.00 43.82 127 HIS A C 1
ATOM 975 O O . HIS A 1 127 ? 10.533 -13.402 -9.467 1.00 60.76 127 HIS A O 1
ATOM 982 N N . TYR A 1 128 ? 8.287 -13.471 -9.535 1.00 44.17 128 TYR A N 1
ATOM 983 C CA . TYR A 1 128 ? 8.166 -12.246 -10.321 1.00 42.60 128 TYR A CA 1
ATOM 984 C C . TYR A 1 128 ? 8.302 -11.003 -9.452 1.00 46.39 128 TYR A C 1
ATOM 985 O O . TYR A 1 128 ? 8.394 -9.886 -9.964 1.00 41.83 128 TYR A O 1
ATOM 994 N N . GLU A 1 129 ? 8.301 -11.200 -8.137 1.00 48.17 129 GLU A N 1
ATOM 995 C CA . GLU A 1 129 ? 8.442 -10.096 -7.193 1.00 47.83 129 GLU A CA 1
ATOM 996 C C . GLU A 1 129 ? 7.354 -9.045 -7.389 1.00 46.33 129 GLU A C 1
ATOM 997 O O . GLU A 1 129 ? 7.635 -7.850 -7.453 1.00 60.23 129 GLU A O 1
ATOM 1003 N N . TRP A 1 130 ? 6.110 -9.503 -7.485 1.00 50.37 130 TRP A N 1
ATOM 1004 C CA . TRP A 1 130 ? 4.964 -8.606 -7.533 1.00 48.46 130 TRP A CA 1
ATOM 1005 C C . TRP A 1 130 ? 4.655 -8.091 -6.130 1.00 51.02 130 TRP A C 1
ATOM 1006 O O . TRP A 1 130 ? 4.631 -8.860 -5.169 1.00 59.98 130 TRP A O 1
ATOM 1017 N N . ASN A 1 131 ? 4.423 -6.787 -6.019 1.00 57.08 131 ASN A N 1
ATOM 1018 C CA . ASN A 1 131 ? 4.097 -6.162 -4.740 1.00 57.46 131 ASN A CA 1
ATOM 1019 C C . ASN A 1 131 ? 2.814 -5.357 -4.851 1.00 52.83 131 ASN A C 1
ATOM 1020 O O . ASN A 1 131 ? 2.053 -5.232 -3.891 1.00 65.40 131 ASN A O 1
ATOM 1025 N N . CYS A 1 132 ? 2.590 -4.806 -6.037 1.00 57.51 132 CYS A N 1
ATOM 1026 C CA A CYS A 1 132 ? 1.383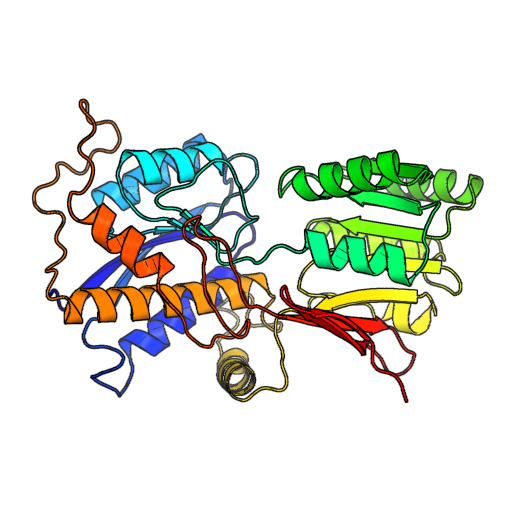 -4.047 -6.317 0.50 58.01 132 CYS A CA 1
ATOM 1027 C CA B CYS A 1 132 ? 1.384 -4.047 -6.317 0.50 61.03 132 CYS A CA 1
ATOM 1028 C C . CYS A 1 132 ? 0.709 -4.605 -7.561 1.00 61.40 132 CYS A C 1
ATOM 1029 O O . CYS A 1 132 ? 1.217 -4.457 -8.673 1.00 57.78 132 CYS A O 1
ATOM 1034 N N . PHE A 1 133 ? -0.430 -5.257 -7.370 1.00 44.74 133 PHE A N 1
ATOM 1035 C CA . PHE A 1 133 ? -1.176 -5.809 -8.488 1.00 45.48 133 PHE A CA 1
ATOM 1036 C C . PHE A 1 133 ? -2.654 -5.884 -8.140 1.00 45.62 133 PHE A C 1
ATOM 1037 O O . PHE A 1 133 ? -3.025 -5.851 -6.969 1.00 53.75 133 PHE A O 1
ATOM 1045 N N . VAL A 1 134 ? -3.499 -5.969 -9.161 1.00 42.93 134 VAL A N 1
ATOM 1046 C CA . VAL A 1 134 ? -4.928 -6.081 -8.932 1.00 51.55 134 VAL A CA 1
ATOM 1047 C C . VAL A 1 134 ? -5.378 -7.502 -9.243 1.00 57.56 134 VAL A C 1
ATOM 1048 O O . VAL A 1 134 ? -4.837 -8.159 -10.133 1.00 38.21 134 VAL A O 1
ATOM 1052 N N . PHE A 1 135 ? -6.366 -7.968 -8.490 1.00 52.41 135 PHE A N 1
ATOM 1053 C CA . PHE A 1 135 ? -6.837 -9.337 -8.594 1.00 44.11 135 PHE A CA 1
ATOM 1054 C C . PHE A 1 135 ? -8.264 -9.346 -9.124 1.00 43.51 135 PHE A C 1
ATOM 1055 O O . PHE A 1 135 ? -9.206 -9.032 -8.398 1.00 49.76 135 PHE A O 1
ATOM 1063 N N . LEU A 1 136 ? -8.414 -9.684 -10.401 1.00 38.55 136 LEU A N 1
ATOM 1064 C CA . LEU A 1 136 ? -9.731 -9.778 -11.018 1.00 47.03 136 LEU A CA 1
ATOM 1065 C C . LEU A 1 136 ? -10.235 -11.202 -10.869 1.00 35.72 136 LEU A C 1
ATOM 1066 O O . LEU A 1 136 ? -9.502 -12.153 -11.130 1.00 41.56 136 LEU A O 1
ATOM 1071 N N . TYR A 1 137 ? -11.485 -11.356 -10.452 1.00 43.17 137 TYR A N 1
ATOM 1072 C CA . TYR A 1 137 ? -11.971 -12.676 -10.087 1.00 44.65 137 TYR A CA 1
ATOM 1073 C C . TYR A 1 137 ? -13.486 -12.775 -10.062 1.00 46.09 137 TYR A C 1
ATOM 1074 O O . TYR A 1 137 ? -14.193 -11.768 -10.078 1.00 55.79 137 TYR A O 1
ATOM 1083 N N . ASP A 1 138 ? -13.972 -14.011 -10.028 1.00 41.38 138 ASP A N 1
ATOM 1084 C CA . ASP A 1 138 ? -15.370 -14.285 -9.740 1.00 35.66 138 ASP A CA 1
ATOM 1085 C C . ASP A 1 138 ? -15.415 -15.372 -8.672 1.00 42.08 138 ASP A C 1
ATOM 1086 O O . ASP A 1 138 ? -14.373 -15.879 -8.258 1.00 35.62 138 ASP A O 1
ATOM 1091 N N . THR A 1 139 ? -16.614 -15.732 -8.227 1.00 34.00 139 THR A N 1
ATOM 1092 C CA . THR A 1 139 ? -16.753 -16.574 -7.045 1.00 39.95 139 THR A CA 1
ATOM 1093 C C . THR A 1 139 ? -17.458 -17.899 -7.320 1.00 30.15 139 THR A C 1
ATOM 1094 O O . THR A 1 139 ? -17.923 -18.563 -6.392 1.00 43.76 139 THR A O 1
ATOM 1098 N N . ASP A 1 140 ? -17.537 -18.290 -8.586 1.00 35.46 140 ASP A N 1
ATOM 1099 C CA . ASP A 1 140 ? -18.203 -19.539 -8.939 1.00 39.69 140 ASP A CA 1
ATOM 1100 C C . ASP A 1 140 ? -17.489 -20.741 -8.326 1.00 40.53 140 ASP A C 1
ATOM 1101 O O . ASP A 1 140 ? -18.114 -21.765 -8.053 1.00 47.55 140 ASP A O 1
ATOM 1106 N N . ARG A 1 141 ? -16.186 -20.607 -8.100 1.00 47.84 141 ARG A N 1
ATOM 1107 C CA . ARG A 1 141 ? -15.392 -21.696 -7.536 1.00 55.64 141 ARG A CA 1
ATOM 1108 C C . ARG A 1 141 ? -14.963 -21.408 -6.101 1.00 48.58 141 ARG A C 1
ATOM 1109 O O . ARG A 1 141 ? -13.893 -21.834 -5.671 1.00 54.15 141 ARG A O 1
ATOM 1117 N N . GLY A 1 142 ? -15.796 -20.686 -5.362 1.00 46.91 142 GLY A N 1
ATOM 1118 C CA . GLY A 1 142 ? -15.505 -20.393 -3.965 1.00 36.74 142 GLY A CA 1
ATOM 1119 C C . GLY A 1 142 ? -14.504 -19.267 -3.803 1.00 42.86 142 GLY A C 1
ATOM 1120 O O . GLY A 1 142 ? -14.187 -18.562 -4.761 1.00 44.81 142 GLY A O 1
ATOM 1121 N N . TYR A 1 143 ? -13.990 -19.111 -2.587 1.00 44.28 143 TYR A N 1
ATOM 1122 C CA . TYR A 1 143 ? -13.195 -17.940 -2.238 1.00 46.25 143 TYR A CA 1
ATOM 1123 C C . TYR A 1 143 ? -11.777 -18.288 -1.789 1.00 42.84 143 TYR A C 1
ATOM 1124 O O . TYR A 1 143 ? -11.050 -17.426 -1.297 1.00 44.89 143 TYR A O 1
ATOM 1133 N N . SER A 1 144 ? -11.380 -19.544 -1.967 1.00 39.76 144 SER A N 1
ATOM 1134 C CA . SER A 1 144 ? -10.071 -20.007 -1.505 1.00 46.07 144 SER A CA 1
ATOM 1135 C C . SER A 1 144 ? -8.922 -19.182 -2.081 1.00 45.28 144 SER A C 1
ATOM 1136 O O . SER A 1 144 ? -8.037 -18.739 -1.350 1.00 41.13 144 SER A O 1
ATOM 1139 N N . ILE A 1 145 ? -8.931 -18.987 -3.394 1.00 37.90 145 ILE A N 1
ATOM 1140 C CA . ILE A 1 145 ? -7.859 -18.249 -4.049 1.00 38.70 145 ILE A CA 1
ATOM 1141 C C . ILE A 1 145 ? -7.846 -16.796 -3.571 1.00 37.65 145 ILE A C 1
ATOM 1142 O O . ILE A 1 145 ? -6.788 -16.241 -3.275 1.00 37.49 145 ILE A O 1
ATOM 1147 N N . LEU A 1 146 ? -9.023 -16.186 -3.484 1.00 32.04 146 LEU A N 1
ATOM 1148 C CA . LEU A 1 146 ? -9.129 -14.833 -2.950 1.00 39.15 146 LEU A CA 1
ATOM 1149 C C . LEU A 1 146 ? -8.495 -14.768 -1.566 1.00 31.38 146 LEU A C 1
ATOM 1150 O O . LEU A 1 146 ? -7.622 -13.941 -1.314 1.00 43.56 146 LEU A O 1
ATOM 1155 N N . GLN A 1 147 ? -8.933 -15.652 -0.675 1.00 41.59 147 GLN A N 1
ATOM 1156 C CA . GLN A 1 147 ? -8.411 -15.686 0.688 1.00 41.19 147 GLN A CA 1
ATOM 1157 C C . GLN A 1 147 ? -6.903 -15.923 0.712 1.00 38.93 147 GLN A C 1
ATOM 1158 O O . GLN A 1 147 ? -6.178 -15.262 1.454 1.00 42.31 147 GLN A O 1
ATOM 1164 N N . ALA A 1 148 ? -6.435 -16.868 -0.098 1.00 34.23 148 ALA A N 1
ATOM 1165 C CA . ALA A 1 148 ? -5.010 -17.177 -0.162 1.00 35.07 148 ALA A CA 1
ATOM 1166 C C . ALA A 1 148 ? -4.205 -15.947 -0.569 1.00 33.83 148 ALA A C 1
ATOM 1167 O O . ALA A 1 148 ? -3.173 -15.646 0.029 1.00 46.60 148 ALA A O 1
ATOM 1169 N N . ILE A 1 149 ? -4.678 -15.236 -1.587 1.00 37.66 149 ILE A N 1
ATOM 1170 C CA . ILE A 1 149 ? -3.998 -14.027 -2.042 1.00 39.74 149 ILE A CA 1
ATOM 1171 C C . ILE A 1 149 ? -4.022 -12.934 -0.976 1.00 34.23 149 ILE A C 1
ATOM 1172 O O . ILE A 1 149 ? -2.984 -12.359 -0.649 1.00 40.38 149 ILE A O 1
ATOM 1177 N N . MET A 1 150 ? -5.201 -12.647 -0.431 1.00 39.55 150 MET A N 1
ATOM 1178 C CA . MET A 1 150 ? -5.333 -11.564 0.542 1.00 49.38 150 MET A CA 1
ATOM 1179 C C . MET A 1 150 ? -4.542 -11.840 1.821 1.00 46.02 150 MET A C 1
ATOM 1180 O O . MET A 1 150 ? -4.058 -10.910 2.467 1.00 45.24 150 MET A O 1
ATOM 1185 N N . GLU A 1 151 ? -4.407 -13.111 2.187 1.00 46.44 151 GLU A N 1
ATOM 1186 C CA . GLU A 1 151 ? -3.618 -13.468 3.362 1.00 51.93 151 GLU A CA 1
ATOM 1187 C C . GLU A 1 151 ? -2.126 -13.334 3.067 1.00 44.56 151 GLU A C 1
ATOM 1188 O O . GLU A 1 151 ? -1.382 -12.747 3.854 1.00 48.10 151 GLU A O 1
ATOM 1194 N N . LYS A 1 152 ? -1.693 -13.871 1.932 1.00 47.75 152 LYS A N 1
ATOM 1195 C CA . LYS A 1 152 ? -0.303 -13.734 1.513 1.00 45.50 152 LYS A CA 1
ATOM 1196 C C . LYS A 1 152 ? 0.058 -12.255 1.395 1.00 44.80 152 LYS A C 1
ATOM 1197 O O . LYS A 1 152 ? 1.149 -11.840 1.783 1.00 39.88 152 LYS A O 1
ATOM 1203 N N . ALA A 1 153 ? -0.869 -11.464 0.864 1.00 41.12 153 ALA A N 1
ATOM 1204 C CA . ALA A 1 153 ? -0.651 -10.031 0.693 1.00 50.73 153 ALA A CA 1
ATOM 1205 C C . ALA A 1 153 ? -0.480 -9.329 2.039 1.00 62.06 153 ALA A C 1
ATOM 1206 O O . ALA A 1 153 ? 0.387 -8.469 2.195 1.00 57.64 153 ALA A O 1
ATOM 1208 N N . GLY A 1 154 ? -1.313 -9.700 3.006 1.00 66.62 154 GLY A N 1
ATOM 1209 C CA . GLY A 1 154 ? -1.276 -9.082 4.328 1.00 76.07 154 GLY A CA 1
ATOM 1210 C C . GLY A 1 154 ? -0.006 -9.388 5.100 1.00 64.89 154 GLY A C 1
ATOM 1211 O O . GLY A 1 154 ? 0.419 -8.603 5.947 1.00 90.89 154 GLY A O 1
ATOM 1212 N N . GLN A 1 155 ? 0.604 -10.531 4.807 1.00 60.21 155 GLN A N 1
ATOM 1213 C CA . GLN A 1 155 ? 1.806 -10.961 5.514 1.00 55.49 155 GLN A CA 1
ATOM 1214 C C . GLN A 1 155 ? 3.076 -10.498 4.813 1.00 55.16 155 GLN A C 1
ATOM 1215 O O . GLN A 1 155 ? 4.180 -10.721 5.309 1.00 64.82 155 GLN A O 1
ATOM 1221 N N . ASN A 1 156 ? 2.925 -9.862 3.657 1.00 49.67 156 ASN A N 1
ATOM 1222 C CA . ASN A 1 156 ? 4.081 -9.502 2.844 1.00 54.85 156 ASN A CA 1
ATOM 1223 C C . ASN A 1 156 ? 4.071 -8.053 2.374 1.00 53.89 156 ASN A C 1
ATOM 1224 O O . ASN A 1 156 ? 4.893 -7.654 1.550 1.00 70.75 156 ASN A O 1
ATOM 1229 N N . GLY A 1 157 ? 3.140 -7.269 2.903 1.00 62.48 157 GLY A N 1
ATOM 1230 C CA . GLY A 1 157 ? 3.054 -5.858 2.559 1.00 67.68 157 GLY A CA 1
ATOM 1231 C C . GLY A 1 157 ? 2.792 -5.623 1.084 1.00 63.22 157 GLY A C 1
ATOM 1232 O O . GLY A 1 157 ? 3.275 -4.646 0.511 1.00 105.67 157 GLY A O 1
ATOM 1233 N N . TRP A 1 158 ? 2.032 -6.518 0.462 1.00 57.01 158 TRP A N 1
ATOM 1234 C CA . TRP A 1 158 ? 1.585 -6.300 -0.907 1.00 51.36 158 TRP A CA 1
ATOM 1235 C C . TRP A 1 158 ? 0.406 -5.344 -0.903 1.00 51.04 158 TRP A C 1
ATOM 1236 O O . TRP A 1 158 ? -0.435 -5.384 -0.004 1.00 49.00 158 TRP A O 1
ATOM 1247 N N . HIS A 1 159 ? 0.343 -4.482 -1.909 1.00 47.27 159 HIS A N 1
ATOM 1248 C CA . HIS A 1 159 ? -0.830 -3.652 -2.102 1.00 48.46 159 HIS A CA 1
ATOM 1249 C C . HIS A 1 159 ? -1.651 -4.234 -3.244 1.00 50.25 159 HIS A C 1
ATOM 1250 O O . HIS A 1 159 ? -1.420 -3.932 -4.415 1.00 58.90 159 HIS A O 1
ATOM 1257 N N . VAL A 1 160 ? -2.604 -5.086 -2.886 1.00 46.32 160 VAL A N 1
ATOM 1258 C CA . VAL A 1 160 ? -3.446 -5.757 -3.861 1.00 51.76 160 VAL A CA 1
ATOM 1259 C C . VAL A 1 160 ? -4.819 -5.109 -3.917 1.00 42.22 160 VAL A C 1
ATOM 1260 O O . VAL A 1 160 ? -5.422 -4.827 -2.884 1.00 42.11 160 VAL A O 1
ATOM 1264 N N . SER A 1 161 ? -5.306 -4.874 -5.129 1.00 43.03 161 SER A N 1
ATOM 1265 C CA . SER A 1 161 ? -6.657 -4.371 -5.323 1.00 48.83 161 SER A CA 1
ATOM 1266 C C . SER A 1 161 ? -7.525 -5.482 -5.905 1.00 57.84 161 SER A C 1
ATOM 1267 O O . SER A 1 161 ? -7.388 -5.840 -7.075 1.00 50.63 161 SER A O 1
ATOM 1270 N N . ALA A 1 162 ? -8.408 -6.032 -5.079 1.00 45.67 162 ALA A N 1
ATOM 1271 C CA . ALA A 1 162 ? -9.286 -7.112 -5.508 1.00 45.33 162 ALA A CA 1
ATOM 1272 C C . ALA A 1 162 ? -10.570 -6.547 -6.097 1.00 47.98 162 ALA A C 1
ATOM 1273 O O . ALA A 1 162 ? -11.156 -5.616 -5.545 1.00 72.92 162 ALA A O 1
ATOM 1275 N N . ILE A 1 163 ? -11.007 -7.116 -7.217 1.00 56.24 163 ILE A N 1
ATOM 1276 C CA . ILE A 1 163 ? -12.210 -6.648 -7.896 1.00 37.90 163 ILE A CA 1
ATOM 1277 C C . ILE A 1 163 ? -13.000 -7.808 -8.492 1.00 40.34 163 ILE A C 1
ATOM 1278 O O . ILE A 1 163 ? -12.493 -8.546 -9.333 1.00 44.53 163 ILE A O 1
ATOM 1283 N N . CYS A 1 164 ? -14.245 -7.959 -8.051 1.00 41.31 164 CYS A N 1
ATOM 1284 C CA . CYS A 1 164 ? -15.124 -9.006 -8.558 1.00 49.59 164 CYS A CA 1
ATOM 1285 C C . CYS A 1 164 ? -15.833 -8.519 -9.819 1.00 56.30 164 CYS A C 1
ATOM 1286 O O . CYS A 1 164 ? -16.393 -7.425 -9.840 1.00 75.27 164 CYS A O 1
ATOM 1289 N N . VAL A 1 165 ? -15.808 -9.335 -10.869 1.00 65.17 165 VAL A N 1
ATOM 1290 C CA . VAL A 1 165 ? -16.334 -8.916 -12.166 1.00 49.13 165 VAL A CA 1
ATOM 1291 C C . VAL A 1 165 ? -17.606 -9.655 -12.566 1.00 48.79 165 VAL A C 1
ATOM 1292 O O . VAL A 1 165 ? -18.061 -9.542 -13.704 1.00 53.62 165 VAL A O 1
ATOM 1296 N N . GLU A 1 166 ? -18.182 -10.410 -11.638 1.00 57.40 166 GLU A N 1
ATOM 1297 C CA . GLU A 1 166 ? -19.452 -11.072 -11.903 1.00 67.90 166 GLU A CA 1
ATOM 1298 C C . GLU A 1 166 ? -20.493 -10.032 -12.306 1.00 66.83 166 GLU A C 1
ATOM 1299 O O . GLU A 1 166 ? -20.643 -9.003 -11.647 1.00 59.47 166 GLU A O 1
ATOM 1305 N N . ASN A 1 167 ? -21.199 -10.302 -13.399 1.00 69.17 167 ASN A N 1
ATOM 1306 C CA . ASN A 1 167 ? -22.280 -9.432 -13.855 1.00 95.24 167 ASN A CA 1
ATOM 1307 C C . ASN A 1 167 ? -21.802 -8.054 -14.313 1.00 89.45 167 ASN A C 1
ATOM 1308 O O . ASN A 1 167 ? -22.494 -7.052 -14.130 1.00 108.12 167 ASN A O 1
ATOM 1313 N N . PHE A 1 168 ? -20.614 -8.015 -14.907 1.00 81.65 168 PHE A N 1
ATOM 1314 C CA . PHE A 1 168 ? -20.129 -6.823 -15.587 1.00 88.22 168 PHE A CA 1
ATOM 1315 C C . PHE A 1 168 ? -20.556 -6.881 -17.046 1.00 103.53 168 PHE A C 1
ATOM 1316 O O . PHE A 1 168 ? -20.416 -7.916 -17.696 1.00 126.00 168 PHE A O 1
ATOM 1324 N N . ASN A 1 169 ? -21.080 -5.775 -17.563 1.00 102.09 169 ASN A N 1
ATOM 1325 C CA . ASN A 1 169 ? -21.331 -5.665 -18.994 1.00 87.49 169 ASN A CA 1
ATOM 1326 C C . ASN A 1 169 ? -20.273 -4.780 -19.644 1.00 79.02 169 ASN A C 1
ATOM 1327 O O . ASN A 1 169 ? -19.355 -4.306 -18.972 1.00 59.11 169 ASN A O 1
ATOM 1332 N N . ASP A 1 170 ? -20.397 -4.567 -20.949 1.00 68.76 170 ASP A N 1
ATOM 1333 C CA . ASP A 1 170 ? -19.423 -3.773 -21.690 1.00 91.14 170 ASP A CA 1
ATOM 1334 C C . ASP A 1 170 ? -19.186 -2.424 -21.016 1.00 81.44 170 ASP A C 1
ATOM 1335 O O . ASP A 1 170 ? -18.077 -1.891 -21.050 1.00 65.94 170 ASP A O 1
ATOM 1337 N N . VAL A 1 171 ? -20.232 -1.879 -20.403 1.00 76.91 171 VAL A N 1
ATOM 1338 C CA . VAL A 1 171 ? -20.132 -0.597 -19.711 1.00 91.17 171 VAL A CA 1
ATOM 1339 C C . VAL A 1 171 ? -19.346 -0.746 -18.411 1.00 74.18 171 VAL A C 1
ATOM 1340 O O . VAL A 1 171 ? -18.400 -0.001 -18.159 1.00 73.62 171 VAL A O 1
ATOM 1344 N N . SER A 1 172 ? -19.743 -1.713 -17.589 1.00 72.44 172 SER A N 1
ATOM 1345 C CA . SER A 1 172 ? -19.041 -1.989 -16.342 1.00 67.72 172 SER A CA 1
ATOM 1346 C C . SER A 1 172 ? -17.541 -2.095 -16.593 1.00 76.45 172 SER A C 1
ATOM 1347 O O . SER A 1 172 ? -16.735 -1.532 -15.852 1.00 80.88 172 SER A O 1
ATOM 1350 N N . TYR A 1 173 ? -17.175 -2.819 -17.646 1.00 78.47 173 TYR A N 1
ATOM 1351 C CA . TYR A 1 173 ? -15.772 -3.046 -17.974 1.00 85.60 173 TYR A CA 1
ATOM 1352 C C . TYR A 1 173 ? -15.064 -1.756 -18.377 1.00 81.92 173 TYR A C 1
ATOM 1353 O O . TYR A 1 173 ? -13.994 -1.440 -17.856 1.00 74.59 173 TYR A O 1
ATOM 1362 N N . ARG A 1 174 ? -15.658 -1.015 -19.306 1.00 86.55 174 ARG A N 1
ATOM 1363 C CA . ARG A 1 174 ? -15.088 0.256 -19.736 1.00 106.72 174 ARG A CA 1
ATOM 1364 C C . ARG A 1 174 ? -14.755 1.102 -18.514 1.00 108.75 174 ARG A C 1
ATOM 1365 O O . ARG A 1 174 ? -13.601 1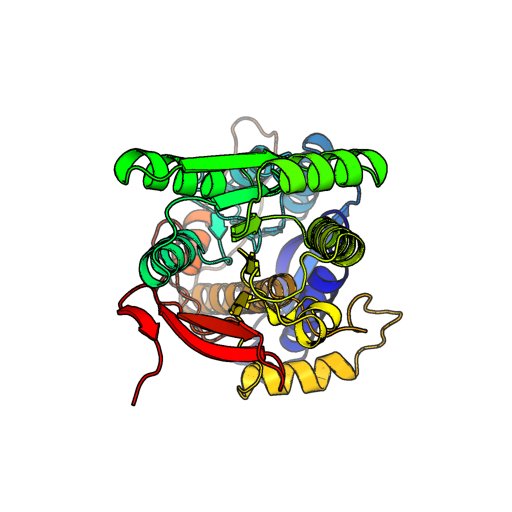.477 -18.301 1.00 94.16 174 ARG A O 1
ATOM 1367 N N . GLN A 1 175 ? -15.772 1.397 -17.711 1.00 112.65 175 GLN A N 1
ATOM 1368 C CA . GLN A 1 175 ? -15.568 2.103 -16.455 1.00 104.72 175 GLN A CA 1
ATOM 1369 C C . GLN A 1 175 ? -14.444 1.426 -15.678 1.00 99.22 175 GLN A C 1
ATOM 1370 O O . GLN A 1 175 ? -13.486 2.075 -15.260 1.00 78.27 175 GLN A O 1
ATOM 1372 N N . LEU A 1 176 ? -14.567 0.114 -15.499 1.00 106.01 176 LEU A N 1
ATOM 1373 C CA . LEU A 1 176 ? -13.558 -0.666 -14.792 1.00 92.21 176 LEU A CA 1
ATOM 1374 C C . LEU A 1 176 ? -12.175 -0.460 -15.402 1.00 91.59 176 LEU A C 1
ATOM 1375 O O . LEU A 1 176 ? -11.236 -0.057 -14.713 1.00 64.24 176 LEU A O 1
ATOM 1377 N N . LEU A 1 177 ? -12.055 -0.739 -16.696 1.00 76.51 177 LEU A N 1
ATOM 1378 C CA . LEU A 1 177 ? -10.780 -0.612 -17.392 1.00 81.37 177 LEU A CA 1
ATOM 1379 C C . LEU A 1 177 ? -10.319 0.841 -17.420 1.00 83.55 177 LEU A C 1
ATOM 1380 O O . LEU A 1 177 ? -9.121 1.120 -17.474 1.00 91.40 177 LEU A O 1
ATOM 1382 N N . GLU A 1 178 ? -11.276 1.763 -17.381 1.00 110.33 178 GLU A N 1
ATOM 1383 C CA . GLU A 1 178 ? -10.966 3.187 -17.366 1.00 128.43 178 GLU A CA 1
ATOM 1384 C C . GLU A 1 178 ? -10.268 3.559 -16.063 1.00 126.30 178 GLU A C 1
ATOM 1385 O O . GLU A 1 178 ? -9.086 3.902 -16.058 1.00 101.19 178 GLU A O 1
ATOM 1387 N N . GLU A 1 179 ? -11.007 3.490 -14.960 1.00 114.35 179 GLU A N 1
ATOM 1388 C CA . GLU A 1 179 ? -10.443 3.772 -13.647 1.00 105.52 179 GLU A CA 1
ATOM 1389 C C . GLU A 1 179 ? -9.080 3.102 -13.517 1.00 104.99 179 GLU A C 1
ATOM 1390 O O . GLU A 1 179 ? -8.104 3.731 -13.108 1.00 74.70 179 GLU A O 1
ATOM 1392 N N . LEU A 1 180 ? -9.022 1.822 -13.870 1.00 106.78 180 LEU A N 1
ATOM 1393 C CA . LEU A 1 180 ? -7.765 1.086 -13.875 1.00 106.96 180 LEU A CA 1
ATOM 1394 C C . LEU A 1 180 ? -6.695 1.884 -14.602 1.00 85.02 180 LEU A C 1
ATOM 1395 O O . LEU A 1 180 ? -5.551 1.970 -14.153 1.00 53.66 180 LEU A O 1
ATOM 1400 N N . ASP A 1 181 ? -7.082 2.462 -15.735 1.00 99.03 181 ASP A N 1
ATOM 1401 C CA . ASP A 1 181 ? -6.175 3.251 -16.554 1.00 116.62 181 ASP A CA 1
ATOM 1402 C C . ASP A 1 181 ? -5.667 4.463 -15.780 1.00 128.30 181 ASP A C 1
ATOM 1403 O O . ASP A 1 181 ? -4.489 4.812 -15.857 1.00 81.13 181 ASP A O 1
ATOM 1408 N N . ARG A 1 182 ? -6.562 5.098 -15.030 1.00 135.31 182 ARG A N 1
ATOM 1409 C CA . ARG A 1 182 ? -6.214 6.289 -14.263 1.00 113.12 182 ARG A CA 1
ATOM 1410 C C . ARG A 1 182 ? -5.204 5.975 -13.162 1.00 107.87 182 ARG A C 1
ATOM 1411 O O . ARG A 1 182 ? -4.332 6.790 -12.862 1.00 83.72 182 ARG A O 1
ATOM 1414 N N . ARG A 1 183 ? -5.321 4.793 -12.564 1.00 97.80 183 ARG A N 1
ATOM 1415 C CA . ARG A 1 183 ? -4.415 4.385 -11.493 1.00 85.62 183 ARG A CA 1
ATOM 1416 C C . ARG A 1 183 ? -3.115 3.819 -12.053 1.00 85.25 183 ARG A C 1
ATOM 1417 O O . ARG A 1 183 ? -2.140 3.636 -11.323 1.00 62.90 183 ARG A O 1
ATOM 1425 N N . GLN A 1 184 ? -3.106 3.542 -13.353 1.00 71.40 184 GLN A N 1
ATOM 1426 C CA . GLN A 1 184 ? -1.920 3.014 -14.014 1.00 86.39 184 GLN A CA 1
ATOM 1427 C C . GLN A 1 184 ? -1.552 1.641 -13.461 1.00 66.74 184 GLN A C 1
ATOM 1428 O O . GLN A 1 184 ? -0.387 1.371 -13.171 1.00 62.78 184 GLN A O 1
ATOM 1430 N N . GLU A 1 185 ? -2.551 0.778 -13.313 1.00 77.35 185 GLU A N 1
ATOM 1431 C CA . GLU A 1 185 ? -2.313 -0.595 -12.885 1.00 72.49 185 GLU A CA 1
ATOM 1432 C C . GLU A 1 185 ? -1.681 -1.380 -14.031 1.00 48.80 185 GLU A C 1
ATOM 1433 O O . GLU A 1 185 ? -2.199 -1.386 -15.147 1.00 55.90 185 GLU A O 1
ATOM 1439 N N . LYS A 1 186 ? -0.557 -2.034 -13.753 1.00 52.96 186 LYS A N 1
ATOM 1440 C CA . LYS A 1 186 ? 0.216 -2.714 -14.790 1.00 61.83 186 LYS A CA 1
ATOM 1441 C C . LYS A 1 186 ? 0.176 -4.237 -14.676 1.00 63.30 186 LYS A C 1
ATOM 1442 O O . LYS A 1 186 ? 0.393 -4.944 -15.661 1.00 52.51 186 LYS A O 1
ATOM 1448 N N . LYS A 1 187 ? -0.095 -4.739 -13.477 1.00 58.77 187 LYS A N 1
ATOM 1449 C CA . LYS A 1 187 ? 0.002 -6.170 -13.215 1.00 52.99 187 LYS A CA 1
ATOM 1450 C C . LYS A 1 187 ? -1.311 -6.742 -12.694 1.00 47.11 187 LYS A C 1
ATOM 1451 O O . LYS A 1 187 ? -1.941 -6.170 -11.803 1.00 47.40 187 LYS A O 1
ATOM 1457 N N . PHE A 1 188 ? -1.714 -7.880 -13.251 1.00 55.87 188 PHE A N 1
ATOM 1458 C CA . PHE A 1 188 ? -3.009 -8.469 -12.934 1.00 43.23 188 PHE A CA 1
ATOM 1459 C C . PHE A 1 188 ? -2.946 -9.976 -12.717 1.00 51.95 188 PHE A C 1
ATOM 1460 O O . PHE A 1 188 ? -2.197 -10.685 -13.390 1.00 40.39 188 PHE A O 1
ATOM 1468 N N . VAL A 1 189 ? -3.744 -10.450 -11.766 1.00 42.82 189 VAL A N 1
ATOM 1469 C CA . VAL A 1 189 ? -4.030 -11.869 -11.627 1.00 33.56 189 VAL A CA 1
ATOM 1470 C C . VAL A 1 189 ? -5.493 -12.063 -11.974 1.00 39.38 189 VAL A C 1
ATOM 1471 O O . VAL A 1 189 ? -6.362 -11.395 -11.411 1.00 46.97 189 VAL A O 1
ATOM 1475 N N . ILE A 1 190 ? -5.772 -12.965 -12.906 1.00 39.99 190 ILE A N 1
ATOM 1476 C CA . ILE A 1 190 ? -7.145 -13.200 -13.323 1.00 33.76 190 ILE A CA 1
ATOM 1477 C C . ILE A 1 190 ? -7.604 -14.598 -12.927 1.00 37.68 190 ILE A C 1
ATOM 1478 O O . ILE A 1 190 ? -6.987 -15.597 -13.295 1.00 36.00 190 ILE A O 1
ATOM 1483 N N . ASP A 1 191 ? -8.691 -14.651 -12.166 1.00 47.67 191 ASP A N 1
ATOM 1484 C CA . ASP A 1 191 ? -9.250 -15.909 -11.697 1.00 40.42 191 ASP A CA 1
ATOM 1485 C C . ASP A 1 191 ? -10.754 -15.920 -11.941 1.00 34.93 191 ASP A C 1
ATOM 1486 O O . ASP A 1 191 ? -11.534 -15.557 -11.062 1.00 44.36 191 ASP A O 1
ATOM 1491 N N . CYS A 1 192 ? -11.152 -16.333 -13.142 1.00 41.70 192 CYS A N 1
ATOM 1492 C CA . CYS A 1 192 ? -12.561 -16.349 -13.527 1.00 44.66 192 CYS A CA 1
ATOM 1493 C C . CYS A 1 192 ? -12.928 -17.630 -14.267 1.00 52.52 192 CYS A C 1
ATOM 1494 O O . CYS A 1 192 ? -12.057 -18.406 -14.659 1.00 43.10 192 CYS A O 1
ATOM 1497 N N . GLU A 1 193 ? -14.227 -17.839 -14.456 1.00 44.81 193 GLU A N 1
ATOM 1498 C CA . GLU A 1 193 ? -14.718 -18.890 -15.334 1.00 55.73 193 GLU A CA 1
ATOM 1499 C C . GLU A 1 193 ? -14.274 -18.580 -16.760 1.00 54.46 193 GLU A C 1
ATOM 1500 O O . GLU A 1 193 ? -14.165 -17.413 -17.140 1.00 47.74 193 GLU A O 1
ATOM 1506 N N . ILE A 1 194 ? -14.022 -19.624 -17.544 1.00 58.42 194 ILE A N 1
ATOM 1507 C CA . ILE A 1 194 ? -13.503 -19.463 -18.902 1.00 50.28 194 ILE A CA 1
ATOM 1508 C C . ILE A 1 194 ? -14.276 -18.429 -19.717 1.00 37.01 194 ILE A C 1
ATOM 1509 O O . ILE A 1 194 ? -13.681 -17.597 -20.403 1.00 41.85 194 ILE A O 1
ATOM 1514 N N . GLU A 1 195 ? -15.601 -18.487 -19.647 1.00 42.54 195 GLU A N 1
ATOM 1515 C CA . GLU A 1 195 ? -16.442 -17.579 -20.416 1.00 62.84 195 GLU A CA 1
ATOM 1516 C C . GLU A 1 195 ? -16.134 -16.139 -20.027 1.00 54.96 195 GLU A C 1
ATOM 1517 O O . GLU A 1 195 ? -15.935 -15.276 -20.882 1.00 46.21 195 GLU A O 1
ATOM 1523 N N . ARG A 1 196 ? -16.093 -15.893 -18.724 1.00 42.51 196 ARG A N 1
ATOM 1524 C CA . ARG A 1 196 ? -15.825 -14.566 -18.201 1.00 52.64 196 ARG A CA 1
ATOM 1525 C C . ARG A 1 196 ? -14.378 -14.180 -18.507 1.00 49.65 196 ARG A C 1
ATOM 1526 O O . ARG A 1 196 ? -14.085 -13.025 -18.810 1.00 47.45 196 ARG A O 1
ATOM 1534 N N . LEU A 1 197 ? -13.478 -15.156 -18.440 1.00 45.72 197 LEU A N 1
ATOM 1535 C CA . LEU A 1 197 ? -12.070 -14.919 -18.746 1.00 33.22 197 LEU A CA 1
ATOM 1536 C C . LEU A 1 197 ? -11.903 -14.419 -20.176 1.00 38.08 197 LEU A C 1
ATOM 1537 O O . LEU A 1 197 ? -11.235 -13.413 -20.417 1.00 35.84 197 LEU A O 1
ATOM 1542 N N . GLN A 1 198 ? -12.505 -15.129 -21.125 1.00 31.48 198 GLN A N 1
ATOM 1543 C CA . GLN A 1 198 ? -12.456 -14.717 -22.523 1.00 51.47 198 GLN A CA 1
ATOM 1544 C C . GLN A 1 198 ? -12.877 -13.262 -22.650 1.00 43.96 198 GLN A C 1
ATOM 1545 O O . GLN A 1 198 ? -12.241 -12.476 -23.352 1.00 46.75 198 GLN A O 1
ATOM 1551 N N . ASN A 1 199 ? -13.955 -12.911 -21.958 1.00 61.93 199 ASN A N 1
ATOM 1552 C CA . ASN A 1 199 ? -14.535 -11.580 -22.055 1.00 64.61 199 ASN A CA 1
ATOM 1553 C C . ASN A 1 199 ? -13.611 -10.498 -21.494 1.00 41.28 199 ASN A C 1
ATOM 1554 O O . ASN A 1 199 ? -13.350 -9.493 -22.155 1.00 60.99 199 ASN A O 1
ATOM 1559 N N . ILE A 1 200 ? -13.120 -10.702 -20.276 1.00 47.43 200 ILE A N 1
ATOM 1560 C CA . ILE A 1 200 ? -12.170 -9.770 -19.677 1.00 49.98 200 ILE A CA 1
ATOM 1561 C C . ILE A 1 200 ? -10.994 -9.528 -20.613 1.00 55.47 200 ILE A C 1
ATOM 1562 O O . ILE A 1 200 ? -10.594 -8.387 -20.846 1.00 50.99 200 ILE A O 1
ATOM 1567 N N . LEU A 1 201 ? -10.437 -10.613 -21.140 1.00 48.69 201 LEU A N 1
ATOM 1568 C CA . LEU A 1 201 ? -9.286 -10.528 -22.025 1.00 50.91 201 LEU A CA 1
ATOM 1569 C C . LEU A 1 201 ? -9.594 -9.648 -23.234 1.00 59.73 201 LEU A C 1
ATOM 1570 O O . LEU A 1 201 ? -8.764 -8.837 -23.644 1.00 49.30 201 LEU A O 1
ATOM 1575 N N . GLU A 1 202 ? -10.789 -9.807 -23.796 1.00 50.98 202 GLU A N 1
ATOM 1576 C CA . GLU A 1 202 ? -11.224 -8.969 -24.909 1.00 60.58 202 GLU A CA 1
ATOM 1577 C C . GLU A 1 202 ? -11.255 -7.503 -24.496 1.00 66.20 202 GLU A C 1
ATOM 1578 O O . GLU A 1 202 ? -10.730 -6.638 -25.196 1.00 58.21 202 GLU A O 1
ATOM 1584 N N . GLN A 1 203 ? -11.874 -7.229 -23.353 1.00 53.11 203 GLN A N 1
ATOM 1585 C CA . GLN A 1 203 ? -11.960 -5.867 -22.847 1.00 55.26 203 GLN A CA 1
ATOM 1586 C C . GLN A 1 203 ? -10.566 -5.259 -22.729 1.00 52.68 203 GLN A C 1
ATOM 1587 O O . GLN A 1 203 ? -10.329 -4.139 -23.179 1.00 77.08 203 GLN A O 1
ATOM 1593 N N . ILE A 1 204 ? -9.647 -6.006 -22.127 1.00 51.43 204 ILE A N 1
ATOM 1594 C CA . ILE A 1 204 ? -8.268 -5.553 -21.987 1.00 52.51 204 ILE A CA 1
ATOM 1595 C C . ILE A 1 204 ? -7.662 -5.232 -23.347 1.00 57.86 204 ILE A C 1
ATOM 1596 O O . ILE A 1 204 ? -6.891 -4.283 -23.484 1.00 52.39 204 ILE A O 1
ATOM 1601 N N . VAL A 1 205 ? -8.012 -6.028 -24.351 1.00 47.06 205 VAL A N 1
ATOM 1602 C CA . VAL A 1 205 ? -7.502 -5.815 -25.698 1.00 63.38 205 VAL A CA 1
ATOM 1603 C C . VAL A 1 205 ? -8.153 -4.586 -26.325 1.00 80.06 205 VAL A C 1
ATOM 1604 O O . VAL A 1 205 ? -7.486 -3.791 -26.986 1.00 84.57 205 VAL A O 1
ATOM 1608 N N . SER A 1 206 ? -9.457 -4.434 -26.111 1.00 80.54 206 SER A N 1
ATOM 1609 C CA . SER A 1 206 ? -10.167 -3.244 -26.562 1.00 81.51 206 SER A CA 1
ATOM 1610 C C . SER A 1 206 ? -9.539 -2.003 -25.941 1.00 81.34 206 SER A C 1
ATOM 1611 O O . SER A 1 206 ? -9.536 -0.928 -26.539 1.00 78.06 206 SER A O 1
ATOM 1614 N N . VAL A 1 207 ? -9.005 -2.165 -24.735 1.00 90.98 207 VAL A N 1
ATOM 1615 C CA . VAL A 1 207 ? -8.403 -1.062 -23.996 1.00 76.13 207 VAL A CA 1
ATOM 1616 C C . VAL A 1 207 ? -6.994 -0.740 -24.488 1.00 73.37 207 VAL A C 1
ATOM 1617 O O . VAL A 1 207 ? -6.555 0.408 -24.423 1.00 102.14 207 VAL A O 1
ATOM 1621 N N . GLY A 1 208 ? -6.287 -1.755 -24.974 1.00 71.85 208 GLY A N 1
ATOM 1622 C CA . GLY A 1 208 ? -4.919 -1.572 -25.445 1.00 59.68 208 GLY A CA 1
ATOM 1623 C C . GLY A 1 208 ? -3.893 -1.897 -24.375 1.00 56.46 208 GLY A C 1
ATOM 1624 O O . GLY A 1 208 ? -2.734 -1.496 -24.474 1.00 57.28 208 GLY A O 1
ATOM 1625 N N . LYS A 1 209 ? -4.321 -2.625 -23.348 1.00 71.11 209 LYS A N 1
ATOM 1626 C CA . LYS A 1 209 ? -3.423 -3.030 -22.270 1.00 62.99 209 LYS A CA 1
ATOM 1627 C C . LYS A 1 209 ? -2.934 -4.459 -22.486 1.00 60.44 209 LYS A C 1
ATOM 1628 O O . LYS A 1 209 ? -2.434 -5.106 -21.564 1.00 40.53 209 LYS A O 1
ATOM 1634 N N . HIS A 1 210 ? -3.084 -4.942 -23.715 1.00 55.83 210 HIS A N 1
ATOM 1635 C CA . HIS A 1 210 ? -2.582 -6.253 -24.099 1.00 50.01 210 HIS A CA 1
ATOM 1636 C C . HIS A 1 210 ? -1.198 -6.098 -24.707 1.00 50.28 210 HIS A C 1
ATOM 1637 O O . HIS A 1 210 ? -0.684 -7.011 -25.352 1.00 51.01 210 HIS A O 1
ATOM 1644 N N . VAL A 1 211 ? -0.603 -4.929 -24.503 1.00 49.56 211 VAL A N 1
ATOM 1645 C CA . VAL A 1 211 ? 0.715 -4.644 -25.044 1.00 59.94 211 VAL A CA 1
ATOM 1646 C C . VAL A 1 211 ? 1.768 -4.718 -23.953 1.00 63.11 211 VAL A C 1
ATOM 1647 O O . VAL A 1 211 ? 1.458 -4.917 -22.779 1.00 42.58 211 VAL A O 1
ATOM 1651 N N . LYS A 1 212 ? 3.018 -4.552 -24.361 1.00 42.25 212 LYS A N 1
ATOM 1652 C CA . LYS A 1 212 ? 4.125 -4.459 -23.431 1.00 55.08 212 LYS A CA 1
ATOM 1653 C C . LYS A 1 212 ? 4.255 -3.008 -22.973 1.00 52.79 212 LYS A C 1
ATOM 1654 O O . LYS A 1 212 ? 4.117 -2.084 -23.777 1.00 117.95 212 LYS A O 1
ATOM 1660 N N . GLY A 1 213 ? 4.514 -2.809 -21.684 1.00 60.98 213 GLY A N 1
ATOM 1661 C CA . GLY A 1 213 ? 4.742 -3.914 -20.762 1.00 70.85 213 GLY A CA 1
ATOM 1662 C C . GLY A 1 213 ? 3.669 -4.079 -19.701 1.00 78.89 213 GLY A C 1
ATOM 1663 O O . GLY A 1 213 ? 3.742 -3.481 -18.627 1.00 79.31 213 GLY A O 1
ATOM 1664 N N . TYR A 1 214 ? 2.670 -4.898 -20.009 1.00 69.97 214 TYR A N 1
ATOM 1665 C CA . TYR A 1 214 ? 1.690 -5.329 -19.025 1.00 50.64 214 TYR A CA 1
ATOM 1666 C C . TYR A 1 214 ? 1.951 -6.797 -18.729 1.00 45.96 214 TYR A C 1
ATOM 1667 O O . TYR A 1 214 ? 2.462 -7.520 -19.584 1.00 53.50 214 TYR A O 1
ATOM 1676 N N . HIS A 1 215 ? 1.616 -7.243 -17.524 1.00 50.76 215 HIS A N 1
ATOM 1677 C CA . HIS A 1 215 ? 1.756 -8.654 -17.195 1.00 47.13 215 HIS A CA 1
ATOM 1678 C C . HIS A 1 215 ? 0.461 -9.212 -16.624 1.00 44.28 215 HIS A C 1
ATOM 1679 O O . HIS A 1 215 ? -0.149 -8.619 -15.734 1.00 42.89 215 HIS A O 1
ATOM 1686 N N . TYR A 1 216 ? 0.046 -10.359 -17.147 1.00 44.20 216 TYR A N 1
ATOM 1687 C CA . TYR A 1 216 ? -1.144 -11.032 -16.658 1.00 36.49 216 TYR A CA 1
ATOM 1688 C C . TYR A 1 216 ? -0.811 -12.455 -16.248 1.00 40.05 216 TYR A C 1
ATOM 1689 O O . TYR A 1 216 ? -0.211 -13.206 -17.014 1.00 45.25 216 TYR A O 1
ATOM 1698 N N . ILE A 1 217 ? -1.189 -12.813 -15.027 1.00 40.94 217 ILE A N 1
ATOM 1699 C CA . ILE A 1 217 ? -1.099 -14.191 -14.583 1.00 33.62 217 ILE A CA 1
ATOM 1700 C C . ILE A 1 217 ? -2.499 -14.784 -14.563 1.00 33.49 217 ILE A C 1
ATOM 1701 O O . ILE A 1 217 ? -3.391 -14.279 -1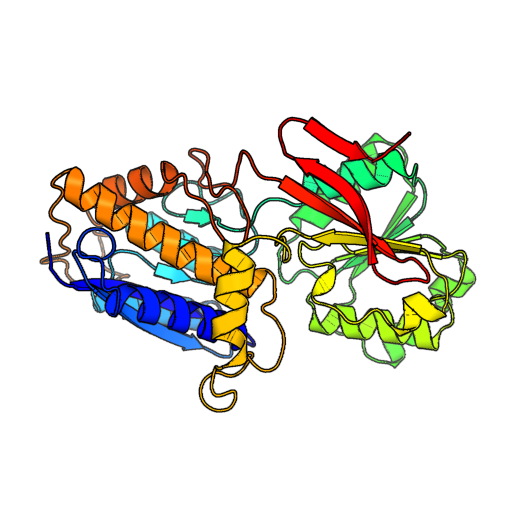3.882 1.00 35.61 217 ILE A O 1
ATOM 1706 N N . ILE A 1 218 ? -2.688 -15.848 -15.331 1.00 34.41 218 ILE A N 1
ATOM 1707 C CA . ILE A 1 218 ? -3.983 -16.503 -15.416 1.00 34.08 218 ILE A CA 1
ATOM 1708 C C . ILE A 1 218 ? -4.022 -17.675 -14.442 1.00 41.88 218 ILE A C 1
ATOM 1709 O O . ILE A 1 218 ? -3.340 -18.683 -14.630 1.00 33.82 218 ILE A O 1
ATOM 1714 N N . ALA A 1 219 ? -4.821 -17.522 -13.390 1.00 36.48 219 ALA A N 1
ATOM 1715 C CA . ALA A 1 219 ? -4.856 -18.489 -12.303 1.00 37.58 219 ALA A CA 1
ATOM 1716 C C . ALA A 1 219 ? -5.829 -19.622 -12.595 1.00 34.09 219 ALA A C 1
ATOM 1717 O O . ALA A 1 219 ? -6.912 -19.689 -12.020 1.00 36.89 219 ALA A O 1
ATOM 1719 N N . ASN A 1 220 ? -5.438 -20.506 -13.503 1.00 28.82 220 ASN A N 1
ATOM 1720 C CA . ASN A 1 220 ? -6.178 -21.735 -13.728 1.00 25.62 220 ASN A CA 1
ATOM 1721 C C . ASN A 1 220 ? -5.242 -22.803 -14.274 1.00 27.57 220 ASN A C 1
ATOM 1722 O O . ASN A 1 220 ? -4.079 -22.527 -14.572 1.00 30.39 220 ASN A O 1
ATOM 1727 N N . LEU A 1 221 ? -5.752 -24.021 -14.399 1.00 31.96 221 LEU A N 1
ATOM 1728 C CA . LEU A 1 221 ? -4.915 -25.169 -14.718 1.00 32.30 221 LEU A CA 1
ATOM 1729 C C . LEU A 1 221 ? -4.888 -25.467 -16.212 1.00 32.88 221 LEU A C 1
ATOM 1730 O O . LEU A 1 221 ? -4.367 -26.499 -16.632 1.00 29.31 221 LEU A O 1
ATOM 1735 N N . GLY A 1 222 ? -5.448 -24.562 -17.009 1.00 31.91 222 GLY A N 1
ATOM 1736 C CA . GLY A 1 222 ? -5.565 -24.783 -18.447 1.00 27.94 222 GLY A CA 1
ATOM 1737 C C . GLY A 1 222 ? -5.137 -23.589 -19.279 1.00 24.72 222 GLY A C 1
ATOM 1738 O O . GLY A 1 222 ? -5.936 -23.016 -20.017 1.00 31.75 222 GLY A O 1
ATOM 1739 N N . PHE A 1 223 ? -3.868 -23.219 -19.168 1.00 28.39 223 PHE A N 1
ATOM 1740 C CA . PHE A 1 223 ? -3.327 -22.097 -19.927 1.00 23.13 223 PHE A CA 1
ATOM 1741 C C . PHE A 1 223 ? -3.653 -22.229 -21.414 1.00 27.82 223 PHE A C 1
ATOM 1742 O O . PHE A 1 223 ? -3.981 -21.244 -22.074 1.00 31.49 223 PHE A O 1
ATOM 1750 N N . LYS A 1 224 ? -3.574 -23.451 -21.933 1.00 28.77 224 LYS A N 1
ATOM 1751 C CA . LYS A 1 224 ? -3.729 -23.683 -23.366 1.00 30.53 224 LYS A CA 1
ATOM 1752 C C . LYS A 1 224 ? -5.185 -23.750 -23.815 1.00 34.60 224 LYS A C 1
ATOM 1753 O O . LYS A 1 224 ? -5.464 -23.823 -25.010 1.00 45.68 224 LYS A O 1
ATOM 1759 N N . ASP A 1 225 ? -6.111 -23.731 -22.862 1.00 43.64 225 ASP A N 1
ATOM 1760 C CA . ASP A 1 225 ? -7.528 -23.887 -23.179 1.00 33.50 225 ASP A CA 1
ATOM 1761 C C . ASP A 1 225 ? -8.109 -22.612 -23.768 1.00 39.94 225 ASP A C 1
ATOM 1762 O O . ASP A 1 225 ? -9.223 -22.612 -24.285 1.00 40.20 225 ASP A O 1
ATOM 1767 N N . ILE A 1 226 ? -7.352 -21.525 -23.685 1.00 40.87 226 ILE A N 1
ATOM 1768 C CA . ILE A 1 226 ? -7.870 -20.214 -24.046 1.00 54.26 226 ILE A CA 1
ATOM 1769 C C . ILE A 1 226 ? -7.106 -19.575 -25.197 1.00 48.19 226 ILE A C 1
ATOM 1770 O O . ILE A 1 226 ? -5.917 -19.827 -25.393 1.00 47.80 226 ILE A O 1
ATOM 1775 N N . SER A 1 227 ? -7.809 -18.738 -25.949 1.00 63.55 227 SER A N 1
ATOM 1776 C CA . SER A 1 227 ? -7.232 -18.054 -27.092 1.00 54.00 227 SER A CA 1
ATOM 1777 C C . SER A 1 227 ? -6.506 -16.791 -26.642 1.00 37.54 227 SER A C 1
ATOM 1778 O O . SER A 1 227 ? -7.118 -15.874 -26.098 1.00 48.63 227 SER A O 1
ATOM 1781 N N . LEU A 1 228 ? -5.199 -16.753 -26.875 1.00 34.46 228 LEU A N 1
ATOM 1782 C CA . LEU A 1 228 ? -4.377 -15.614 -26.487 1.00 50.25 228 LEU A CA 1
ATOM 1783 C C . LEU A 1 228 ? -3.703 -14.969 -27.698 1.00 42.96 228 LEU A C 1
ATOM 1784 O O . LEU A 1 228 ? -2.733 -14.222 -27.556 1.00 50.13 228 LEU A O 1
ATOM 1789 N N . GLU A 1 229 ? -4.225 -15.256 -28.885 1.00 50.79 229 GLU A N 1
ATOM 1790 C CA . GLU A 1 229 ? -3.635 -14.756 -30.123 1.00 53.45 229 GLU A CA 1
ATOM 1791 C C . GLU A 1 229 ? -3.359 -13.259 -30.041 1.00 45.77 229 GLU A C 1
ATOM 1792 O O . GLU A 1 229 ? -2.268 -12.804 -30.379 1.00 45.34 229 GLU A O 1
ATOM 1798 N N . ARG A 1 230 ? -4.351 -12.497 -29.591 1.00 44.82 230 ARG A N 1
ATOM 1799 C CA . ARG A 1 230 ? -4.233 -11.044 -29.530 1.00 43.49 230 ARG A CA 1
ATOM 1800 C C . ARG A 1 230 ? -3.068 -10.623 -28.642 1.00 53.95 230 ARG A C 1
ATOM 1801 O O . ARG A 1 230 ? -2.335 -9.690 -28.968 1.00 57.78 230 ARG A O 1
ATOM 1809 N N . PHE A 1 231 ? -2.904 -11.311 -27.517 1.00 54.37 231 PHE A N 1
ATOM 1810 C CA . PHE A 1 231 ? -1.845 -10.981 -26.570 1.00 48.32 231 PHE A CA 1
ATOM 1811 C C . PHE A 1 231 ? -0.479 -11.380 -27.113 1.00 41.15 231 PHE A C 1
ATOM 1812 O O . PHE A 1 231 ? 0.518 -10.700 -26.868 1.00 56.05 231 PHE A O 1
ATOM 1820 N N . ILE A 1 232 ? -0.435 -12.482 -27.853 1.00 57.91 232 ILE A N 1
ATOM 1821 C CA . ILE A 1 232 ? 0.790 -12.881 -28.527 1.00 52.94 232 ILE A CA 1
ATOM 1822 C C . ILE A 1 232 ? 1.241 -11.756 -29.450 1.00 62.62 232 ILE A C 1
ATOM 1823 O O . ILE A 1 232 ? 2.436 -11.507 -29.603 1.00 51.51 232 ILE A O 1
ATOM 1828 N N . HIS A 1 233 ? 0.273 -11.074 -30.056 1.00 59.04 233 HIS A N 1
ATOM 1829 C CA . HIS A 1 233 ? 0.562 -9.978 -30.976 1.00 68.23 233 HIS A CA 1
ATOM 1830 C C . HIS A 1 233 ? 0.729 -8.651 -30.240 1.00 58.99 233 HIS A C 1
ATOM 1831 O O . HIS A 1 233 ? 1.546 -7.819 -30.630 1.00 60.29 233 HIS A O 1
ATOM 1838 N N . GLY A 1 234 ? -0.046 -8.456 -29.178 1.00 46.39 234 GLY A N 1
ATOM 1839 C CA . GLY A 1 234 ? 0.032 -7.230 -28.389 1.00 48.79 234 GLY A CA 1
ATOM 1840 C C . GLY A 1 234 ? 1.392 -7.048 -27.739 1.00 52.13 234 GLY A C 1
ATOM 1841 O O . GLY A 1 234 ? 1.924 -5.938 -27.689 1.00 48.80 234 GLY A O 1
ATOM 1842 N N . GLY A 1 235 ? 1.951 -8.141 -27.229 1.00 44.08 235 GLY A N 1
ATOM 1843 C CA . GLY A 1 235 ? 3.296 -8.116 -26.660 1.00 39.14 235 GLY A CA 1
ATOM 1844 C C . GLY A 1 235 ? 3.332 -8.121 -25.144 1.00 41.20 235 GLY A C 1
ATOM 1845 O O . GLY A 1 235 ? 4.398 -7.991 -24.542 1.00 48.51 235 GLY A O 1
ATOM 1846 N N . ALA A 1 236 ? 2.171 -8.275 -24.518 1.00 47.37 236 ALA A N 1
ATOM 1847 C CA . ALA A 1 236 ? 2.095 -8.298 -23.062 1.00 56.58 236 ALA A CA 1
ATOM 1848 C C . ALA A 1 236 ? 2.633 -9.611 -22.494 1.00 39.74 236 ALA A C 1
ATOM 1849 O O . ALA A 1 236 ? 2.592 -10.649 -23.152 1.00 41.10 236 ALA A O 1
ATOM 1851 N N . ASN A 1 237 ? 3.149 -9.547 -21.272 1.00 39.59 237 ASN A N 1
ATOM 1852 C CA . ASN A 1 237 ? 3.488 -10.742 -20.514 1.00 46.70 237 ASN A CA 1
ATOM 1853 C C . ASN A 1 237 ? 2.218 -11.480 -20.118 1.00 45.51 237 ASN A C 1
ATOM 1854 O O . ASN A 1 237 ? 1.283 -10.877 -19.590 1.00 42.53 237 ASN A O 1
ATOM 1859 N N . VAL A 1 238 ? 2.176 -12.782 -20.373 1.00 44.89 238 VAL A N 1
ATOM 1860 C CA . VAL A 1 238 ? 1.086 -13.604 -19.871 1.00 40.96 238 VAL A CA 1
ATOM 1861 C C . VAL A 1 238 ? 1.622 -14.940 -19.389 1.00 37.62 238 VAL A C 1
ATOM 1862 O O . VAL A 1 238 ? 2.198 -15.706 -20.161 1.00 46.92 238 VAL A O 1
ATOM 1866 N N . THR A 1 239 ? 1.431 -15.207 -18.103 1.00 39.07 239 THR A N 1
ATOM 1867 C CA . THR A 1 239 ? 1.885 -16.448 -17.501 1.00 32.95 239 THR A CA 1
ATOM 1868 C C . THR A 1 239 ? 0.686 -17.258 -17.036 1.00 32.11 239 THR A C 1
ATOM 1869 O O . THR A 1 239 ? -0.330 -16.699 -16.631 1.00 33.07 239 THR A O 1
ATOM 1873 N N . GLY A 1 240 ? 0.807 -18.579 -17.097 1.00 32.58 240 GLY A N 1
ATOM 1874 C CA . GLY A 1 240 ? -0.271 -19.460 -16.672 1.00 37.86 240 GLY A CA 1
ATOM 1875 C C . GLY A 1 240 ? 0.220 -20.863 -16.385 1.00 38.15 240 GLY A C 1
ATOM 1876 O O . GLY A 1 240 ? 1.414 -21.149 -16.486 1.00 32.38 240 GLY A O 1
ATOM 1877 N N . PHE A 1 241 ? -0.710 -21.744 -16.033 1.00 31.05 241 PHE A N 1
ATOM 1878 C CA . PHE A 1 241 ? -0.369 -23.110 -15.670 1.00 31.37 241 PHE A CA 1
ATOM 1879 C C . PHE A 1 241 ? -1.039 -24.102 -16.604 1.00 28.59 241 PHE A C 1
ATOM 1880 O O . PHE A 1 241 ? -2.149 -23.870 -17.081 1.00 33.19 241 PHE A O 1
ATOM 1888 N N . GLN A 1 242 ? -0.355 -25.211 -16.859 1.00 28.38 242 GLN A N 1
ATOM 1889 C CA . GLN A 1 242 ? -0.860 -26.227 -17.766 1.00 27.92 242 GLN A CA 1
ATOM 1890 C C . GLN A 1 242 ? -0.715 -27.607 -17.136 1.00 29.36 242 GLN A C 1
ATOM 1891 O O . GLN A 1 242 ? 0.378 -28.169 -17.083 1.00 32.24 242 GLN A O 1
ATOM 1897 N N . LEU A 1 243 ? -1.831 -28.145 -16.661 1.00 29.02 243 LEU A N 1
ATOM 1898 C CA . LEU A 1 243 ? -1.842 -29.422 -15.963 1.00 34.83 243 LEU A CA 1
ATOM 1899 C C . LEU A 1 243 ? -1.681 -30.594 -16.925 1.00 31.95 243 LEU A C 1
ATOM 1900 O O . LEU A 1 243 ? -0.978 -31.561 -16.631 1.00 35.89 243 LEU A O 1
ATOM 1905 N N . VAL A 1 244 ? -2.340 -30.501 -18.074 1.00 27.23 244 VAL A N 1
ATOM 1906 C CA . VAL A 1 244 ? -2.319 -31.572 -19.061 1.00 25.63 244 VAL A CA 1
ATOM 1907 C C . VAL A 1 244 ? -1.174 -31.377 -20.051 1.00 29.32 244 VAL A C 1
ATOM 1908 O O . VAL A 1 244 ? -1.034 -30.315 -20.656 1.00 33.31 244 VAL A O 1
ATOM 1912 N N . ASP A 1 245 ? -0.356 -32.413 -20.204 1.00 29.99 245 ASP A N 1
ATOM 1913 C CA . ASP A 1 245 ? 0.791 -32.370 -21.105 1.00 29.64 245 ASP A CA 1
ATOM 1914 C C . ASP A 1 245 ? 0.431 -33.037 -22.428 1.00 32.23 245 ASP A C 1
ATOM 1915 O O . ASP A 1 245 ? 0.346 -34.263 -22.513 1.00 27.87 245 ASP A O 1
ATOM 1920 N N . PHE A 1 246 ? 0.220 -32.220 -23.455 1.00 31.38 246 PHE A N 1
ATOM 1921 C CA . PHE A 1 246 ? -0.260 -32.711 -24.743 1.00 44.27 246 PHE A CA 1
ATOM 1922 C C . PHE A 1 246 ? 0.819 -33.445 -25.539 1.00 39.04 246 PHE A C 1
ATOM 1923 O O . PHE A 1 246 ? 0.529 -34.051 -26.567 1.00 44.98 246 PHE A O 1
ATOM 1931 N N . ASN A 1 247 ? 2.057 -33.396 -25.056 1.00 40.48 247 ASN A N 1
ATOM 1932 C CA . ASN A 1 247 ? 3.159 -34.092 -25.712 1.00 50.51 247 ASN A CA 1
ATOM 1933 C C . ASN A 1 247 ? 3.498 -35.413 -25.028 1.00 47.88 247 ASN A C 1
ATOM 1934 O O . ASN A 1 247 ? 4.666 -35.774 -24.909 1.00 62.41 247 ASN A O 1
ATOM 1939 N N . THR A 1 248 ? 2.475 -36.127 -24.570 1.00 49.91 248 THR A N 1
ATOM 1940 C CA . THR A 1 248 ? 2.674 -37.438 -23.963 1.00 52.36 248 THR A CA 1
ATOM 1941 C C . THR A 1 248 ? 1.821 -38.477 -24.680 1.00 48.47 248 THR A C 1
ATOM 1942 O O . THR A 1 248 ? 0.762 -38.153 -25.216 1.00 41.65 248 THR A O 1
ATOM 1946 N N . PRO A 1 249 ? 2.287 -39.733 -24.696 1.00 50.07 249 PRO A N 1
ATOM 1947 C CA . PRO A 1 249 ? 1.611 -40.809 -25.418 1.00 50.15 249 PRO A CA 1
ATOM 1948 C C . PRO A 1 249 ? 0.143 -40.962 -25.026 1.00 37.70 249 PRO A C 1
ATOM 1949 O O . PRO A 1 249 ? -0.709 -41.155 -25.893 1.00 49.92 249 PRO A O 1
ATOM 1953 N N . MET A 1 250 ? -0.146 -40.876 -23.732 1.00 45.53 250 MET A N 1
ATOM 1954 C CA . MET A 1 250 ? -1.504 -41.084 -23.243 1.00 45.51 250 MET A CA 1
ATOM 1955 C C . MET A 1 250 ? -2.440 -39.990 -23.748 1.00 37.43 250 MET A C 1
ATOM 1956 O O . MET A 1 250 ? -3.534 -40.273 -24.234 1.00 41.51 250 MET A O 1
ATOM 1961 N N . VAL A 1 251 ? -2.006 -38.741 -23.632 1.00 35.54 251 VAL A N 1
ATOM 1962 C CA . VAL A 1 251 ? -2.795 -37.618 -24.115 1.00 36.71 251 VAL A CA 1
ATOM 1963 C C . VAL A 1 251 ? -2.893 -37.670 -25.636 1.00 39.05 251 VAL A C 1
ATOM 1964 O O . VAL A 1 251 ? -3.954 -37.420 -26.211 1.00 38.99 251 VAL A O 1
ATOM 1968 N N . THR A 1 252 ? -1.781 -38.000 -26.282 1.00 39.92 252 THR A N 1
ATOM 1969 C CA . THR A 1 252 ? -1.747 -38.123 -27.734 1.00 41.59 252 THR A CA 1
ATOM 1970 C C . THR A 1 252 ? -2.767 -39.147 -28.219 1.00 39.41 252 THR A C 1
ATOM 1971 O O . THR A 1 252 ? -3.537 -38.875 -29.141 1.00 37.58 252 THR A O 1
ATOM 1975 N N . LYS A 1 253 ? -2.777 -40.321 -27.595 1.00 32.60 253 LYS A N 1
ATOM 1976 C CA . LYS A 1 253 ? -3.725 -41.360 -27.977 1.00 44.15 253 LYS A CA 1
ATOM 1977 C C . LYS A 1 253 ? -5.163 -40.894 -27.768 1.00 41.27 253 LYS A C 1
ATOM 1978 O O . LYS A 1 253 ? -6.043 -41.192 -28.576 1.00 39.68 253 LYS A O 1
ATOM 1984 N N . LEU A 1 254 ? -5.407 -40.169 -26.681 1.00 42.16 254 LEU A N 1
ATOM 1985 C CA . LEU A 1 254 ? -6.740 -39.636 -26.434 1.00 36.30 254 LEU A CA 1
ATOM 1986 C C . LEU A 1 254 ? -7.127 -38.676 -27.546 1.00 31.07 254 LEU A C 1
ATOM 1987 O O . LEU A 1 254 ? -8.240 -38.729 -28.067 1.00 31.80 254 LEU A O 1
ATOM 1992 N N . MET A 1 255 ? -6.204 -37.785 -27.892 1.00 32.17 255 MET A N 1
ATOM 1993 C CA . MET A 1 255 ? -6.444 -36.812 -28.947 1.00 40.71 255 MET A CA 1
ATOM 1994 C C . MET A 1 255 ? -6.734 -37.511 -30.272 1.00 46.77 255 MET A C 1
ATOM 1995 O O . MET A 1 255 ? -7.553 -37.043 -31.061 1.00 43.45 255 MET A O 1
ATOM 2000 N N . ASP A 1 256 ? -6.066 -38.635 -30.510 1.00 49.36 256 ASP A N 1
ATOM 2001 C CA . ASP A 1 256 ? -6.295 -39.408 -31.727 1.00 53.20 256 ASP A CA 1
ATOM 2002 C C . ASP A 1 256 ? -7.769 -39.778 -31.862 1.00 41.65 256 ASP A C 1
ATOM 2003 O O . ASP A 1 256 ? -8.339 -39.692 -32.948 1.00 51.29 256 ASP A O 1
ATOM 2008 N N . ARG A 1 257 ? -8.382 -40.184 -30.755 1.00 41.09 257 ARG A N 1
ATOM 2009 C CA . ARG A 1 257 ? -9.785 -40.582 -30.763 1.00 40.17 257 ARG A CA 1
ATOM 2010 C C . ARG A 1 257 ? -10.689 -39.362 -30.654 1.00 45.34 257 ARG A C 1
ATOM 2011 O O . ARG A 1 257 ? -11.756 -39.307 -31.267 1.00 39.98 257 ARG A O 1
ATOM 2019 N N . TRP A 1 258 ? -10.251 -38.383 -29.871 1.00 40.68 258 TRP A N 1
ATOM 2020 C CA . TRP A 1 258 ? -11.027 -37.170 -29.642 1.00 45.23 258 TRP A CA 1
ATOM 2021 C C . TRP A 1 258 ? -11.387 -36.484 -30.959 1.00 37.04 258 TRP A C 1
ATOM 2022 O O . TRP A 1 258 ? -12.516 -36.029 -31.144 1.00 35.10 258 TRP A O 1
ATOM 2033 N N . LYS A 1 259 ? -10.425 -36.420 -31.873 1.00 38.62 259 LYS A N 1
ATOM 2034 C CA . LYS A 1 259 ? -10.611 -35.710 -33.134 1.00 47.23 259 LYS A CA 1
ATOM 2035 C C . LYS A 1 259 ? -11.526 -36.451 -34.106 1.00 58.88 259 LYS A C 1
ATOM 2036 O O . LYS A 1 259 ? -11.980 -35.876 -35.094 1.00 59.47 259 LYS A O 1
ATOM 2042 N N . LYS A 1 260 ? -11.798 -37.721 -33.823 1.00 53.27 260 LYS A N 1
ATOM 2043 C CA . LYS A 1 260 ? -12.641 -38.534 -34.694 1.00 40.53 260 LYS A CA 1
ATOM 2044 C C . LYS A 1 260 ? -14.081 -38.581 -34.195 1.00 48.79 260 LYS A C 1
ATOM 2045 O O . LYS A 1 260 ? -14.945 -39.188 -34.827 1.00 55.63 260 LYS A O 1
ATOM 2051 N N . LEU A 1 261 ? -14.336 -37.939 -33.061 1.00 45.87 261 LEU A N 1
ATOM 2052 C CA . LEU A 1 261 ? -15.675 -37.918 -32.483 1.00 47.18 261 LEU A CA 1
ATOM 2053 C C . LEU A 1 261 ? -16.644 -37.128 -33.357 1.00 43.23 261 LEU A C 1
ATOM 2054 O O . LEU A 1 261 ? -16.278 -36.105 -33.936 1.00 48.32 261 LEU A O 1
ATOM 2059 N N . ASP A 1 262 ? -17.881 -37.610 -33.447 1.00 44.00 262 ASP A N 1
ATOM 2060 C CA . ASP A 1 262 ? -18.933 -36.882 -34.143 1.00 41.48 262 ASP A CA 1
ATOM 2061 C C . ASP A 1 262 ? -19.342 -35.676 -33.306 1.00 49.94 262 ASP A C 1
ATOM 2062 O O . ASP A 1 262 ? -20.002 -35.813 -32.272 1.00 38.63 262 ASP A O 1
ATOM 2067 N N . GLN A 1 263 ? -18.950 -34.496 -33.768 1.00 45.04 263 GLN A N 1
ATOM 2068 C CA . GLN A 1 263 ? -19.101 -33.267 -33.000 1.00 59.13 263 GLN A CA 1
ATOM 2069 C C . GLN A 1 263 ? -20.561 -32.890 -32.758 1.00 50.81 263 GLN A C 1
ATOM 2070 O O . GLN A 1 263 ? -20.856 -32.053 -31.906 1.00 58.00 263 GLN A O 1
ATOM 2076 N N . ARG A 1 264 ? -21.469 -33.512 -33.502 1.00 47.85 264 ARG A N 1
ATOM 2077 C CA . ARG A 1 264 ? -22.894 -33.283 -33.305 1.00 49.42 264 ARG A CA 1
ATOM 2078 C C . ARG A 1 264 ? -23.417 -34.160 -32.173 1.00 44.06 264 ARG A C 1
ATOM 2079 O O . ARG A 1 264 ? -24.243 -33.726 -31.370 1.00 55.36 264 ARG A O 1
ATOM 2081 N N . GLU A 1 265 ? -22.929 -35.395 -32.113 1.00 45.32 265 GLU A N 1
ATOM 2082 C CA . GLU A 1 265 ? -23.341 -36.335 -31.075 1.00 50.18 265 GLU A CA 1
ATOM 2083 C C . GLU A 1 265 ? -22.552 -36.118 -29.788 1.00 39.07 265 GLU A C 1
ATOM 2084 O O . GLU A 1 265 ? -23.030 -36.421 -28.695 1.00 39.08 265 GLU A O 1
ATOM 2090 N N . TYR A 1 266 ? -21.337 -35.601 -29.927 1.00 35.96 266 TYR A N 1
ATOM 2091 C CA . TYR A 1 266 ? -20.474 -35.358 -28.781 1.00 39.02 266 TYR A CA 1
ATOM 2092 C C . TYR A 1 266 ? -20.073 -33.891 -28.723 1.00 34.57 266 TYR A C 1
ATOM 2093 O O . TYR A 1 266 ? -18.945 -33.535 -29.065 1.00 33.96 266 TYR A O 1
ATOM 2102 N N . PRO A 1 267 ? -20.998 -33.031 -28.278 1.00 34.84 267 PRO A N 1
ATOM 2103 C CA . PRO A 1 267 ? -20.700 -31.604 -28.264 1.00 37.36 267 PRO A CA 1
ATOM 2104 C C . PRO A 1 267 ? -19.469 -31.303 -27.418 1.00 48.06 267 PRO A C 1
ATOM 2105 O O . PRO A 1 267 ? -19.305 -31.869 -26.338 1.00 42.00 267 PRO A O 1
ATOM 2109 N N . GLY A 1 268 ? -18.604 -30.430 -27.923 1.00 41.96 268 GLY A N 1
ATOM 2110 C CA . GLY A 1 268 ? -17.386 -30.063 -27.215 1.00 28.69 268 GLY A CA 1
ATOM 2111 C C . GLY A 1 268 ? -16.151 -30.676 -27.842 1.00 33.28 268 GLY A C 1
ATOM 2112 O O . GLY A 1 268 ? -15.030 -30.241 -27.580 1.00 38.29 268 GLY A O 1
ATOM 2113 N N . SER A 1 269 ? -16.354 -31.691 -28.676 1.00 36.19 269 SER A N 1
ATOM 2114 C CA . SER A 1 269 ? -15.243 -32.351 -29.352 1.00 43.16 269 SER A CA 1
ATOM 2115 C C . SER A 1 269 ? -14.616 -31.454 -30.417 1.00 44.44 269 SER A C 1
ATOM 2116 O O . SER A 1 269 ? -13.501 -31.713 -30.869 1.00 43.38 269 SER A O 1
ATOM 2119 N N . GLU A 1 270 ? -15.323 -30.397 -30.811 1.00 39.08 270 GLU A N 1
ATOM 2120 C CA . GLU A 1 270 ? -14.832 -29.512 -31.867 1.00 51.80 270 GLU A CA 1
ATOM 2121 C C . GLU A 1 270 ? -13.561 -28.773 -31.448 1.00 48.13 270 GLU A C 1
ATOM 2122 O O . GLU A 1 270 ? -12.796 -28.314 -32.295 1.00 66.14 270 GLU A O 1
ATOM 2128 N N . THR A 1 271 ? -13.338 -28.659 -30.143 1.00 50.09 271 THR A N 1
ATOM 2129 C CA . THR A 1 271 ? -12.094 -28.091 -29.634 1.00 37.67 271 THR A CA 1
ATOM 2130 C C . THR A 1 271 ? -11.387 -29.112 -28.754 1.00 32.47 271 THR A C 1
ATOM 2131 O O . THR A 1 271 ? -12.011 -30.057 -28.274 1.00 45.42 271 THR A O 1
ATOM 2135 N N . PRO A 1 272 ? -10.077 -28.927 -28.543 1.00 35.22 272 PRO A N 1
ATOM 2136 C CA . PRO A 1 272 ? -9.318 -29.838 -27.694 1.00 40.01 272 PRO A CA 1
ATOM 2137 C C . PRO A 1 272 ? -9.883 -29.858 -26.283 1.00 50.13 272 PRO A C 1
ATOM 2138 O O . PRO A 1 272 ? -10.434 -28.857 -25.826 1.00 38.16 272 PRO A O 1
ATOM 2142 N N . PRO A 1 273 ? -9.743 -30.993 -25.588 1.00 39.45 273 PRO A N 1
ATOM 2143 C CA . PRO A 1 273 ? -10.319 -31.097 -24.255 1.00 36.63 273 PRO A CA 1
ATOM 2144 C C . PRO A 1 273 ? -9.740 -30.054 -23.312 1.00 30.84 273 PRO A C 1
ATOM 2145 O O . PRO A 1 273 ? -8.526 -29.852 -23.276 1.00 31.23 273 PRO A O 1
ATOM 2149 N N . LYS A 1 274 ? -10.612 -29.378 -22.573 1.00 39.58 274 LYS A N 1
ATOM 2150 C CA . LYS A 1 274 ? -10.174 -28.474 -21.523 1.00 32.18 274 LYS A CA 1
ATOM 2151 C C . LYS A 1 274 ? -9.722 -29.317 -20.334 1.00 29.92 274 LYS A C 1
ATOM 2152 O O . LYS A 1 274 ? -9.969 -30.523 -20.292 1.00 31.92 274 LYS A O 1
ATOM 2158 N N . TYR A 1 275 ? -9.058 -28.688 -19.372 1.00 27.31 275 TYR A N 1
ATOM 2159 C CA . TYR A 1 275 ? -8.474 -29.431 -18.265 1.00 35.36 275 TYR A CA 1
ATOM 2160 C C . TYR A 1 275 ? -9.556 -30.083 -17.414 1.00 30.44 275 TYR A C 1
ATOM 2161 O O . TYR A 1 275 ? -9.307 -31.092 -16.755 1.00 33.42 275 TYR A O 1
ATOM 2170 N N . THR A 1 276 ? -10.757 -29.514 -17.442 1.00 28.45 276 THR A N 1
ATOM 2171 C CA . THR A 1 276 ? -11.877 -30.068 -16.691 1.00 29.93 276 THR A CA 1
ATOM 2172 C C . THR A 1 276 ? -12.367 -31.347 -17.361 1.00 25.68 276 THR A C 1
ATOM 2173 O O . THR A 1 276 ? -12.820 -32.279 -16.696 1.00 26.02 276 THR A O 1
ATOM 2177 N N . SER A 1 277 ? -12.267 -31.385 -18.683 1.00 29.48 277 SER A N 1
ATOM 2178 C CA . SER A 1 277 ? -12.622 -32.575 -19.442 1.00 28.48 277 SER A CA 1
ATOM 2179 C C . SER A 1 277 ? -11.575 -33.665 -19.222 1.00 22.95 277 SER A C 1
ATOM 2180 O O . SER A 1 277 ? -11.908 -34.840 -19.076 1.00 24.52 277 SER A O 1
ATOM 2183 N N . ALA A 1 278 ? -10.308 -33.268 -19.195 1.00 25.89 278 ALA A N 1
ATOM 2184 C CA . ALA A 1 278 ? -9.227 -34.203 -18.911 1.00 21.88 278 ALA A CA 1
ATOM 2185 C C . ALA A 1 278 ? -9.404 -34.799 -17.516 1.00 31.10 278 ALA A C 1
ATOM 2186 O O . ALA A 1 278 ? -9.177 -35.992 -17.306 1.00 26.70 278 ALA A O 1
ATOM 2188 N N . LEU A 1 279 ? -9.812 -33.960 -16.567 1.00 31.12 279 LEU A N 1
ATOM 2189 C CA . LEU A 1 279 ? -10.031 -34.399 -15.190 1.00 25.35 279 LEU A CA 1
ATOM 2190 C C . LEU A 1 279 ? -11.198 -35.373 -15.116 1.00 28.21 279 LEU A C 1
ATOM 2191 O O . LEU A 1 279 ? -11.184 -36.326 -14.334 1.00 24.24 279 LEU A O 1
ATOM 2196 N N . THR A 1 280 ? -12.213 -35.123 -15.932 1.00 27.32 280 THR A N 1
ATOM 2197 C CA . THR A 1 280 ? -13.387 -35.978 -15.965 1.00 30.94 280 THR A CA 1
ATOM 2198 C C . THR A 1 280 ? -13.023 -37.360 -16.501 1.00 25.39 280 THR A C 1
ATOM 2199 O O . THR A 1 280 ? -13.488 -38.378 -15.987 1.00 26.74 280 THR A O 1
ATOM 2203 N N . TYR A 1 281 ? -12.184 -37.388 -17.530 1.00 29.74 281 TYR A N 1
ATOM 2204 C CA . TYR A 1 281 ? -11.721 -38.644 -18.109 1.00 28.03 281 TYR A CA 1
ATOM 2205 C C . TYR A 1 281 ? -10.946 -39.439 -17.060 1.00 25.86 281 TYR A C 1
ATOM 2206 O O . TYR A 1 281 ? -11.197 -40.627 -16.858 1.00 28.96 281 TYR A O 1
ATOM 2215 N N . ASP A 1 282 ? -10.014 -38.772 -16.386 1.00 29.59 282 ASP A N 1
ATOM 2216 C CA . ASP A 1 282 ? -9.239 -39.396 -15.316 1.00 29.05 282 ASP A CA 1
ATOM 2217 C C . ASP A 1 282 ? -10.135 -39.933 -14.205 1.00 26.91 282 ASP A C 1
ATOM 2218 O O . ASP A 1 282 ? -9.847 -40.970 -13.611 1.00 28.85 282 ASP A O 1
ATOM 2223 N N . GLY A 1 283 ? -11.223 -39.223 -13.927 1.00 21.51 283 GLY A N 1
ATOM 2224 C CA . GLY A 1 283 ? -12.154 -39.633 -12.884 1.00 26.32 283 GLY A CA 1
ATOM 2225 C C . GLY A 1 283 ? -12.741 -41.002 -13.154 1.00 28.86 283 GLY A C 1
ATOM 2226 O O . GLY A 1 283 ? -12.981 -41.784 -12.231 1.00 25.32 283 GLY A O 1
ATOM 2227 N N . VAL A 1 284 ? -12.981 -41.291 -14.427 1.00 27.14 284 VAL A N 1
ATOM 2228 C CA . VAL A 1 284 ? -13.487 -42.596 -14.821 1.00 28.40 284 VAL A CA 1
ATOM 2229 C C . VAL A 1 284 ? -12.387 -43.640 -14.675 1.00 27.45 284 VAL A C 1
ATOM 2230 O O . VAL A 1 284 ? -12.633 -44.756 -14.220 1.00 29.00 284 VAL A O 1
ATOM 2234 N N . LEU A 1 285 ? -11.170 -43.269 -15.057 1.00 23.69 285 LEU A N 1
ATOM 2235 C CA . LEU A 1 285 ? -10.019 -44.135 -14.862 1.00 25.37 285 LEU A CA 1
ATOM 2236 C C . LEU A 1 285 ? -9.878 -44.479 -13.383 1.00 28.13 285 LEU A C 1
ATOM 2237 O O . LEU A 1 285 ? -9.635 -45.630 -13.023 1.00 30.65 285 LEU A O 1
ATOM 2242 N N . VAL A 1 286 ? -10.045 -43.478 -12.526 1.00 29.38 286 VAL A N 1
ATOM 2243 C CA . VAL A 1 286 ? -9.931 -43.684 -11.085 1.00 25.11 286 VAL A CA 1
ATOM 2244 C C . VAL A 1 286 ? -11.006 -44.635 -10.574 1.00 24.66 286 VAL A C 1
ATOM 2245 O O . VAL A 1 286 ? -10.732 -45.511 -9.754 1.00 25.44 286 VAL A O 1
ATOM 2249 N N . MET A 1 287 ? -12.229 -44.464 -11.064 1.00 23.33 287 MET A N 1
ATOM 2250 C CA . MET A 1 287 ? -13.337 -45.313 -10.647 1.00 29.95 287 MET A CA 1
ATOM 2251 C C . MET A 1 287 ? -13.140 -46.748 -11.133 1.00 27.81 287 MET A C 1
ATOM 2252 O O . MET A 1 287 ? -13.409 -47.699 -10.400 1.00 27.79 287 MET A O 1
ATOM 2257 N N . ALA A 1 288 ? -12.662 -46.905 -12.364 1.00 25.97 288 ALA A N 1
ATOM 2258 C CA . ALA A 1 288 ? -12.399 -48.236 -12.907 1.00 25.64 288 ALA A CA 1
ATOM 2259 C C . ALA A 1 288 ? -11.353 -48.960 -12.062 1.00 28.47 288 ALA A C 1
ATOM 2260 O O . ALA A 1 288 ? -11.545 -50.110 -11.673 1.00 28.87 288 ALA A O 1
ATOM 2262 N N . GLU A 1 289 ? -10.246 -48.280 -11.778 1.00 28.28 289 GLU A N 1
ATOM 2263 C CA . GLU A 1 289 ? -9.199 -48.849 -10.934 1.00 28.68 289 GLU A CA 1
ATOM 2264 C C . GLU A 1 289 ? -9.751 -49.209 -9.561 1.00 26.94 289 GLU A C 1
ATOM 2265 O O . GLU A 1 289 ? -9.425 -50.254 -9.003 1.00 31.79 289 GLU A O 1
ATOM 2271 N N . THR A 1 290 ? -10.600 -48.341 -9.022 1.00 31.95 290 THR A N 1
ATOM 2272 C CA . THR A 1 290 ? -11.162 -48.559 -7.700 1.00 23.28 290 THR A CA 1
ATOM 2273 C C . THR A 1 290 ? -12.016 -49.822 -7.662 1.00 31.01 290 THR A C 1
ATOM 2274 O O . THR A 1 290 ? -11.937 -50.601 -6.717 1.00 26.11 290 THR A O 1
ATOM 2278 N N . PHE A 1 291 ? -12.833 -50.030 -8.687 1.00 37.94 291 PHE A N 1
ATOM 2279 C CA . PHE A 1 291 ? -13.693 -51.206 -8.718 1.00 32.90 291 PHE A CA 1
ATOM 2280 C C . PHE A 1 291 ? -12.884 -52.473 -8.976 1.00 26.23 291 PHE A C 1
ATOM 2281 O O . PHE A 1 291 ? -13.218 -53.542 -8.468 1.00 32.07 291 PHE A O 1
ATOM 2289 N N . ARG A 1 292 ? -11.816 -52.352 -9.755 1.00 30.05 292 ARG A N 1
ATOM 2290 C CA . ARG A 1 292 ? -10.901 -53.468 -9.952 1.00 27.34 292 ARG A CA 1
ATOM 2291 C C . ARG A 1 292 ? -10.235 -53.843 -8.631 1.00 34.85 292 ARG A C 1
ATOM 2292 O O . ARG A 1 292 ? -10.031 -55.021 -8.343 1.00 34.39 292 ARG A O 1
ATOM 2300 N N . SER A 1 293 ? -9.906 -52.837 -7.825 1.00 35.43 293 SER A N 1
ATOM 2301 C CA . SER A 1 293 ? -9.277 -53.076 -6.531 1.00 35.58 293 SER A CA 1
ATOM 2302 C C . SER A 1 293 ? -10.254 -53.740 -5.567 1.00 31.23 293 SER A C 1
ATOM 2303 O O . SER A 1 293 ? -9.903 -54.698 -4.878 1.00 31.95 293 SER A O 1
ATOM 2306 N N . LEU A 1 294 ? -11.479 -53.225 -5.519 1.00 31.09 294 LEU A N 1
ATOM 2307 C CA . LEU A 1 294 ? -12.512 -53.792 -4.659 1.00 28.46 294 LEU A CA 1
ATOM 2308 C C . LEU A 1 294 ? -12.722 -55.260 -5.009 1.00 38.07 294 LEU A C 1
ATOM 2309 O O . LEU A 1 294 ? -12.949 -56.100 -4.135 1.00 34.12 294 LEU A O 1
ATOM 2314 N N . ARG A 1 295 ? -12.645 -55.556 -6.301 1.00 32.48 295 ARG A N 1
ATOM 2315 C CA . ARG A 1 295 ? -12.833 -56.909 -6.797 1.00 39.25 295 ARG A CA 1
ATOM 2316 C C . ARG A 1 295 ? -11.710 -57.819 -6.310 1.00 41.68 295 ARG A C 1
ATOM 2317 O O . ARG A 1 295 ? -11.960 -58.930 -5.845 1.00 43.66 295 ARG A O 1
ATOM 2325 N N . ARG A 1 296 ? -10.474 -57.344 -6.415 1.00 39.34 296 ARG A N 1
ATOM 2326 C CA . ARG A 1 296 ? -9.331 -58.099 -5.918 1.00 38.04 296 ARG A CA 1
ATOM 2327 C C . ARG A 1 296 ? -9.461 -58.332 -4.415 1.00 39.06 296 ARG A C 1
ATOM 2328 O O . ARG A 1 296 ? -9.112 -59.398 -3.915 1.00 48.22 296 ARG A O 1
ATOM 2336 N N . GLN A 1 297 ? -9.972 -57.332 -3.702 1.00 40.91 297 GLN A N 1
ATOM 2337 C CA . GLN A 1 297 ? -10.147 -57.429 -2.254 1.00 34.39 297 GLN A CA 1
ATOM 2338 C C . GLN A 1 297 ? -11.281 -58.381 -1.902 1.00 36.95 297 GLN A C 1
ATOM 2339 O O . GLN A 1 297 ? -11.521 -58.665 -0.730 1.00 43.47 297 GLN A O 1
ATOM 2345 N N . LYS A 1 298 ? -11.986 -58.858 -2.922 1.00 36.21 298 LYS A N 1
ATOM 2346 C CA . LYS A 1 298 ? -13.120 -59.756 -2.726 1.00 52.92 298 LYS A CA 1
ATOM 2347 C C . LYS A 1 298 ? -14.239 -59.090 -1.936 1.00 41.96 298 LYS A C 1
ATOM 2348 O O . LYS A 1 298 ? -14.903 -59.733 -1.124 1.00 54.06 298 LYS A O 1
ATOM 2354 N N . ILE A 1 299 ? -14.447 -57.801 -2.177 1.00 50.35 299 ILE A N 1
ATOM 2355 C CA . ILE A 1 299 ? -15.560 -57.089 -1.567 1.00 34.94 299 ILE A CA 1
ATOM 2356 C C . ILE A 1 299 ? -16.717 -57.024 -2.559 1.00 42.14 299 ILE A C 1
ATOM 2357 O O . ILE A 1 299 ? -16.753 -56.165 -3.439 1.00 43.94 299 ILE A O 1
ATOM 2362 N N . ASP A 1 300 ? -17.654 -57.956 -2.414 1.00 49.02 300 ASP A N 1
ATOM 2363 C CA . ASP A 1 300 ? -18.779 -58.080 -3.332 1.00 58.37 300 ASP A CA 1
ATOM 2364 C C . ASP A 1 300 ? -19.768 -56.940 -3.119 1.00 50.86 300 ASP A C 1
ATOM 2365 O O . ASP A 1 300 ? -20.779 -57.102 -2.438 1.00 51.63 300 ASP A O 1
ATOM 2370 N N . ILE A 1 301 ? -19.473 -55.785 -3.707 1.00 45.12 301 ILE A N 1
ATOM 2371 C CA . ILE A 1 301 ? -20.276 -54.592 -3.470 1.00 46.22 301 ILE A CA 1
ATOM 2372 C C . ILE A 1 301 ? -21.725 -54.799 -3.894 1.00 46.65 301 ILE A C 1
ATOM 2373 O O . ILE A 1 301 ? -22.003 -55.259 -5.001 1.00 37.95 301 ILE A O 1
ATOM 2378 N N . SER A 1 302 ? -22.640 -54.461 -2.993 1.00 42.46 302 SER A N 1
ATOM 2379 C CA . SER A 1 302 ? -24.066 -54.565 -3.257 1.00 46.92 302 SER A CA 1
ATOM 2380 C C . SER A 1 302 ? -24.821 -53.609 -2.349 1.00 46.01 302 SER A C 1
ATOM 2381 O O . SER A 1 302 ? -24.442 -53.405 -1.196 1.00 43.69 302 SER A O 1
ATOM 2384 N N . ARG A 1 303 ? -25.892 -53.020 -2.870 1.00 41.99 303 ARG A N 1
ATOM 2385 C CA . ARG A 1 303 ? -26.709 -52.114 -2.075 1.00 62.24 303 ARG A CA 1
ATOM 2386 C C . ARG A 1 303 ? -28.094 -52.703 -1.817 1.00 60.78 303 ARG A C 1
ATOM 2387 O O . ARG A 1 303 ? -29.065 -51.976 -1.609 1.00 63.03 303 ARG A O 1
ATOM 2395 N N . ARG A 1 304 ? -28.172 -54.029 -1.828 1.00 75.50 304 ARG A N 1
ATOM 2396 C CA . ARG A 1 304 ? -29.395 -54.725 -1.460 1.00 79.53 304 ARG A CA 1
ATOM 2397 C C . ARG A 1 304 ? -29.399 -54.965 0.044 1.00 91.06 304 ARG A C 1
ATOM 2398 O O . ARG A 1 304 ? -28.377 -55.335 0.622 1.00 139.30 304 ARG A O 1
ATOM 2400 N N . GLY A 1 305 ? -30.547 -54.749 0.676 1.00 106.83 305 GLY A N 1
ATOM 2401 C CA . GLY A 1 305 ? -31.739 -54.290 -0.026 1.00 114.75 305 GLY A CA 1
ATOM 2402 C C . GLY A 1 305 ? -32.122 -52.888 0.403 1.00 133.43 305 GLY A C 1
ATOM 2403 O O . GLY A 1 305 ? -33.278 -52.621 0.732 1.00 127.52 305 GLY A O 1
ATOM 2404 N N . ASN A 1 306 ? -31.141 -51.992 0.401 1.00 123.90 306 ASN A N 1
ATOM 2405 C CA . ASN A 1 306 ? -31.354 -50.610 0.813 1.00 111.74 306 ASN A CA 1
ATOM 2406 C C . ASN A 1 306 ? -32.677 -50.051 0.298 1.00 85.92 306 ASN A C 1
ATOM 2407 O O . ASN A 1 306 ? -33.075 -50.314 -0.837 1.00 127.72 306 ASN A O 1
ATOM 2412 N N . ALA A 1 307 ? -33.351 -49.277 1.142 1.00 75.33 307 ALA A N 1
ATOM 2413 C CA . ALA A 1 307 ? -34.637 -48.686 0.788 1.00 91.43 307 ALA A CA 1
ATOM 2414 C C . ALA A 1 307 ? -34.532 -47.843 -0.482 1.00 77.83 307 ALA A C 1
ATOM 2415 O O . ALA A 1 307 ? -35.413 -47.887 -1.340 1.00 82.11 307 ALA A O 1
ATOM 2417 N N . GLY A 1 308 ? -33.452 -47.076 -0.595 1.00 62.65 308 GLY A N 1
ATOM 2418 C CA . GLY A 1 308 ? -33.236 -46.218 -1.758 1.00 67.91 308 GLY A CA 1
ATOM 2419 C C . GLY A 1 308 ? -33.812 -44.825 -1.574 1.00 55.06 308 GLY A C 1
ATOM 2420 O O . GLY A 1 308 ? -34.033 -44.103 -2.545 1.00 50.03 308 GLY A O 1
ATOM 2421 N N . ASP A 1 309 ? -34.049 -44.446 -0.321 1.00 48.59 309 ASP A N 1
ATOM 2422 C CA . ASP A 1 309 ? -34.655 -43.156 0.001 1.00 60.80 309 ASP A CA 1
ATOM 2423 C C . ASP A 1 309 ? -33.670 -42.253 0.740 1.00 47.74 309 ASP A C 1
ATOM 2424 O O . ASP A 1 309 ? -33.346 -42.494 1.903 1.00 41.47 309 ASP A O 1
ATOM 2429 N N . CYS A 1 310 ? -33.207 -41.204 0.067 1.00 38.11 310 CYS A N 1
ATOM 2430 C CA . CYS A 1 310 ? -32.190 -40.323 0.634 1.00 35.29 310 CYS A CA 1
ATOM 2431 C C . CYS A 1 310 ? -32.657 -39.652 1.922 1.00 37.32 310 CYS A C 1
ATOM 2432 O O . CYS A 1 310 ? -31.839 -39.273 2.759 1.00 43.71 310 CYS A O 1
ATOM 2435 N N . LEU A 1 311 ? -33.969 -39.505 2.085 1.00 40.15 311 LEU A N 1
ATOM 2436 C CA . LEU A 1 311 ? -34.511 -38.809 3.251 1.00 41.03 311 LEU A CA 1
ATOM 2437 C C . LEU A 1 311 ? -34.976 -39.776 4.332 1.00 57.67 311 LEU A C 1
ATOM 2438 O O . LEU A 1 311 ? -35.697 -39.390 5.252 1.00 46.46 311 LEU A O 1
ATOM 2443 N N . ALA A 1 312 ? -34.559 -41.032 4.220 1.00 59.47 312 ALA A N 1
ATOM 2444 C CA . ALA A 1 312 ? -34.944 -42.046 5.191 1.00 51.12 312 ALA A CA 1
ATOM 2445 C C . ALA A 1 312 ? -34.447 -41.681 6.584 1.00 47.08 312 ALA A C 1
ATOM 2446 O O . ALA A 1 312 ? -33.292 -41.295 6.761 1.00 57.66 312 ALA A O 1
ATOM 2448 N N . ASN A 1 313 ? -35.333 -41.799 7.568 1.00 64.02 313 ASN A N 1
ATOM 2449 C CA . ASN A 1 313 ? -34.968 -41.605 8.965 1.00 69.38 313 ASN A CA 1
ATOM 2450 C C . ASN A 1 313 ? -35.222 -42.892 9.745 1.00 74.11 313 ASN A C 1
ATOM 2451 O O . ASN A 1 313 ? -36.356 -43.366 9.811 1.00 86.99 313 ASN A O 1
ATOM 2456 N N . PRO A 1 314 ? -34.163 -43.460 10.338 1.00 89.22 314 PRO A N 1
ATOM 2457 C CA . PRO A 1 314 ? -32.841 -42.855 10.349 1.00 64.72 314 PRO A CA 1
ATOM 2458 C C . PRO A 1 314 ? -32.131 -43.017 9.012 1.00 56.44 314 PRO A C 1
ATOM 2459 O O . PRO A 1 314 ? -32.550 -43.826 8.185 1.00 51.40 314 PRO A O 1
ATOM 2463 N N . ALA A 1 315 ? -31.070 -42.247 8.802 1.00 58.72 315 ALA A N 1
ATOM 2464 C CA . ALA A 1 315 ? -30.247 -42.408 7.615 1.00 56.45 315 ALA A CA 1
ATOM 2465 C C . ALA A 1 315 ? -29.618 -43.795 7.640 1.00 52.45 315 ALA A C 1
ATOM 2466 O O . ALA A 1 315 ? -29.142 -44.247 8.681 1.00 54.79 315 ALA A O 1
ATOM 2468 N N . ALA A 1 316 ? -29.625 -44.472 6.497 1.00 43.83 316 ALA A N 1
ATOM 2469 C CA . ALA A 1 316 ? -29.072 -45.820 6.406 1.00 53.22 316 ALA A CA 1
ATOM 2470 C C . ALA A 1 316 ? -27.878 -45.859 5.457 1.00 43.01 316 ALA A C 1
ATOM 2471 O O . ALA A 1 316 ? -28.008 -46.272 4.305 1.00 39.76 316 ALA A O 1
ATOM 2473 N N . PRO A 1 317 ? -26.704 -45.433 5.945 1.00 47.79 317 PRO A N 1
ATOM 2474 C CA . PRO A 1 317 ? -25.488 -45.384 5.131 1.00 47.39 317 PRO A CA 1
ATOM 2475 C C . PRO A 1 317 ? -25.060 -46.754 4.612 1.00 50.05 317 PRO A C 1
ATOM 2476 O O . PRO A 1 317 ? -25.162 -47.752 5.325 1.00 54.36 317 PRO A O 1
ATOM 2480 N N . TRP A 1 318 ? -24.580 -46.787 3.374 1.00 44.64 318 TRP A N 1
ATOM 2481 C CA . TRP A 1 318 ? -24.111 -48.016 2.748 1.00 45.12 318 TRP A CA 1
ATOM 2482 C C . TRP A 1 318 ? -22.904 -48.578 3.498 1.00 54.92 318 TRP A C 1
ATOM 2483 O O . TRP A 1 318 ? -21.870 -47.922 3.610 1.00 42.51 318 TRP A O 1
ATOM 2494 N N . GLY A 1 319 ? -23.046 -49.797 4.010 1.00 52.32 319 GLY A N 1
ATOM 2495 C CA . GLY A 1 319 ? -22.025 -50.404 4.860 1.00 44.87 319 GLY A CA 1
ATOM 2496 C C . GLY A 1 319 ? -20.695 -50.623 4.167 1.00 35.41 319 GLY A C 1
ATOM 2497 O O . GLY A 1 319 ? -19.649 -50.649 4.812 1.00 47.75 319 GLY A O 1
ATOM 2498 N N . GLN A 1 320 ? -20.731 -50.781 2.849 1.00 39.15 320 GLN A N 1
ATOM 2499 C CA . GLN A 1 320 ? -19.514 -50.997 2.078 1.00 45.91 320 GLN A CA 1
ATOM 2500 C C . GLN A 1 320 ? -18.936 -49.674 1.576 1.00 42.93 320 GLN A C 1
ATOM 2501 O O . GLN A 1 320 ? -17.897 -49.650 0.920 1.00 36.07 320 GLN A O 1
ATOM 2507 N N . GLY A 1 321 ? -19.610 -48.575 1.898 1.00 45.27 321 GLY A N 1
ATOM 2508 C CA . GLY A 1 321 ? -19.158 -47.251 1.483 1.00 38.12 321 GLY A CA 1
ATOM 2509 C C . GLY A 1 321 ? -17.781 -46.919 2.023 1.00 33.01 321 GLY A C 1
ATOM 2510 O O . GLY A 1 321 ? -16.983 -46.260 1.354 1.00 34.33 321 GLY A O 1
ATOM 2511 N N . ILE A 1 322 ? -17.499 -47.382 3.236 1.00 35.86 322 ILE A N 1
ATOM 2512 C CA . ILE A 1 322 ? -16.213 -47.133 3.874 1.00 39.84 322 ILE A CA 1
ATOM 2513 C C . ILE A 1 322 ? -15.067 -47.743 3.069 1.00 41.57 322 ILE A C 1
ATOM 2514 O O . ILE A 1 322 ? -14.001 -47.138 2.936 1.00 33.64 322 ILE A O 1
ATOM 2519 N N . ASP A 1 323 ? -15.290 -48.941 2.539 1.00 37.00 323 ASP A N 1
ATOM 2520 C CA . ASP A 1 323 ? -14.281 -49.626 1.735 1.00 38.30 323 ASP A CA 1
ATOM 2521 C C . ASP A 1 323 ? -14.064 -48.894 0.420 1.00 30.70 323 ASP A C 1
ATOM 2522 O O . ASP A 1 323 ? -12.931 -48.711 -0.025 1.00 39.68 323 ASP A O 1
ATOM 2527 N N . MET A 1 324 ? -15.163 -48.481 -0.197 1.00 31.81 324 MET A N 1
ATOM 2528 C CA . MET A 1 324 ? -15.110 -47.749 -1.451 1.00 43.63 324 MET A CA 1
ATOM 2529 C C . MET A 1 324 ? -14.283 -46.480 -1.277 1.00 29.96 324 MET A C 1
ATOM 2530 O O . MET A 1 324 ? -13.412 -46.169 -2.091 1.00 25.72 324 MET A O 1
ATOM 2535 N N . GLU A 1 325 ? -14.570 -45.756 -0.202 1.00 31.36 325 GLU A N 1
ATOM 2536 C CA . GLU A 1 325 ? -13.933 -44.476 0.070 1.00 36.20 325 GLU A CA 1
ATOM 2537 C C . GLU A 1 325 ? -12.446 -44.658 0.356 1.00 41.45 325 GLU A C 1
ATOM 2538 O O . GLU A 1 325 ? -11.612 -43.895 -0.130 1.00 29.95 325 GLU A O 1
ATOM 2544 N N . ARG A 1 326 ? -12.118 -45.676 1.141 1.00 32.17 326 ARG A N 1
ATOM 2545 C CA . ARG A 1 326 ? -10.731 -45.962 1.468 1.00 25.80 326 ARG A CA 1
ATOM 2546 C C . ARG A 1 326 ? -9.955 -46.383 0.225 1.00 31.68 326 ARG A C 1
ATOM 2547 O O . ARG A 1 326 ? -8.796 -46.006 0.045 1.00 31.88 326 ARG A O 1
ATOM 2555 N N . THR A 1 327 ? -10.601 -47.163 -0.633 1.00 26.50 327 THR A N 1
ATOM 2556 C CA . THR A 1 327 ? -9.947 -47.693 -1.821 1.00 26.00 327 THR A CA 1
ATOM 2557 C C . THR A 1 327 ? -9.733 -46.594 -2.858 1.00 27.69 327 THR A C 1
ATOM 2558 O O . THR A 1 327 ? -8.704 -46.558 -3.532 1.00 27.49 327 THR A O 1
ATOM 2562 N N . LEU A 1 328 ? -10.703 -45.694 -2.977 1.00 27.24 328 LEU A N 1
ATOM 2563 C CA . LEU A 1 328 ? -10.589 -44.571 -3.897 1.00 26.51 328 LEU A CA 1
ATOM 2564 C C . LEU A 1 328 ? -9.320 -43.779 -3.621 1.00 31.81 328 LEU A C 1
ATOM 2565 O O . LEU A 1 328 ? -8.570 -43.442 -4.538 1.00 30.98 328 LEU A O 1
ATOM 2570 N N . LYS A 1 329 ? -9.088 -43.490 -2.345 1.00 24.49 329 LYS A N 1
ATOM 2571 C CA . LYS A 1 329 ? -7.983 -42.630 -1.936 1.00 28.10 329 LYS A CA 1
ATOM 2572 C C . LYS A 1 329 ? -6.612 -43.290 -2.067 1.00 28.05 329 LYS A C 1
ATOM 2573 O O . LYS A 1 329 ? -5.586 -42.609 -2.049 1.00 30.90 329 LYS A O 1
ATOM 2579 N N . GLN A 1 330 ? -6.598 -44.610 -2.222 1.00 22.95 330 GLN A N 1
ATOM 2580 C CA . GLN A 1 330 ? -5.349 -45.345 -2.403 1.00 31.60 330 GLN A CA 1
ATOM 2581 C C . GLN A 1 330 ? -4.977 -45.453 -3.876 1.00 39.18 330 GLN A C 1
ATOM 2582 O O . GLN A 1 330 ? -3.901 -45.942 -4.220 1.00 29.19 330 GLN A O 1
ATOM 2588 N N . VAL A 1 331 ? -5.868 -44.996 -4.747 1.00 34.57 331 VAL A N 1
ATOM 2589 C CA . VAL A 1 331 ? -5.621 -45.081 -6.177 1.00 28.42 331 VAL A CA 1
ATOM 2590 C C . VAL A 1 331 ? -4.373 -44.290 -6.546 1.00 30.35 331 VAL A C 1
ATOM 2591 O O . VAL A 1 331 ? -4.186 -43.156 -6.104 1.00 30.43 331 VAL A O 1
ATOM 2595 N N . ARG A 1 332 ? -3.511 -44.912 -7.340 1.00 32.55 332 ARG A N 1
ATOM 2596 C CA . ARG A 1 332 ? -2.346 -44.238 -7.890 1.00 38.15 332 ARG A CA 1
ATOM 2597 C C . ARG A 1 332 ? -2.130 -44.729 -9.312 1.00 42.65 332 ARG A C 1
ATOM 2598 O O . ARG A 1 332 ? -1.644 -45.837 -9.534 1.00 41.37 332 ARG A O 1
ATOM 2606 N N . ILE A 1 333 ? -2.514 -43.898 -10.273 1.00 33.03 333 ILE A N 1
ATOM 2607 C CA . ILE A 1 333 ? -2.438 -44.265 -11.674 1.00 35.40 333 ILE A CA 1
ATOM 2608 C C . ILE A 1 333 ? -1.964 -43.083 -12.502 1.00 30.54 333 ILE A C 1
ATOM 2609 O O . ILE A 1 333 ? -1.924 -41.950 -12.020 1.00 33.51 333 ILE A O 1
ATOM 2614 N N . GLN A 1 334 ? -1.607 -43.355 -13.752 1.00 32.51 334 GLN A N 1
ATOM 2615 C CA . GLN A 1 334 ? -1.251 -42.301 -14.687 1.00 41.47 334 GLN A CA 1
ATOM 2616 C C . GLN A 1 334 ? -2.480 -41.916 -15.493 1.00 36.34 334 GLN A C 1
ATOM 2617 O O . GLN A 1 334 ? -3.198 -42.779 -15.997 1.00 31.58 334 GLN A O 1
ATOM 2623 N N . GLY A 1 335 ? -2.726 -40.615 -15.600 1.00 32.49 335 GLY A N 1
ATOM 2624 C CA . GLY A 1 335 ? -3.878 -40.115 -16.335 1.00 34.97 335 GLY A CA 1
ATOM 2625 C C . GLY A 1 335 ? -3.510 -38.954 -17.234 1.00 28.78 335 GLY A C 1
ATOM 2626 O O . GLY A 1 335 ? -2.344 -38.570 -17.327 1.00 28.71 335 GLY A O 1
ATOM 2627 N N . LEU A 1 336 ? -4.509 -38.390 -17.902 1.00 32.61 336 LEU A N 1
ATOM 2628 C CA . LEU A 1 336 ? -4.288 -37.234 -18.754 1.00 29.85 336 LEU A CA 1
ATOM 2629 C C . LEU A 1 336 ? -3.655 -36.108 -17.952 1.00 30.93 336 LEU A C 1
ATOM 2630 O O . LEU A 1 336 ? -2.899 -35.299 -18.487 1.00 33.67 336 LEU A O 1
ATOM 2635 N N . THR A 1 337 ? -3.965 -36.060 -16.660 1.00 30.69 337 THR A N 1
ATOM 2636 C CA . THR A 1 337 ? -3.445 -35.006 -15.803 1.00 29.99 337 THR A CA 1
ATOM 2637 C C . THR A 1 337 ? -2.211 -35.477 -15.028 1.00 33.34 337 THR A C 1
ATOM 2638 O O . THR A 1 337 ? -1.883 -34.935 -13.974 1.00 27.14 337 THR A O 1
ATOM 2642 N N . GLY A 1 338 ? -1.529 -36.484 -15.562 1.00 34.40 338 GLY A N 1
ATOM 2643 C CA . GLY A 1 338 ? -0.272 -36.955 -14.981 1.00 28.64 338 GLY A CA 1
ATOM 2644 C C . GLY A 1 338 ? -0.466 -38.004 -13.904 1.00 27.47 338 GLY A C 1
ATOM 2645 O O . GLY A 1 338 ? -1.394 -38.812 -13.958 1.00 28.23 338 GLY A O 1
ATOM 2646 N N . ASN A 1 339 ? 0.427 -38.000 -12.922 1.00 38.60 339 ASN A N 1
ATOM 2647 C CA . ASN A 1 339 ? 0.288 -38.887 -11.782 1.00 27.34 339 ASN A CA 1
ATOM 2648 C C . ASN A 1 339 ? -0.955 -38.500 -10.992 1.00 30.24 339 ASN A C 1
ATOM 2649 O O . ASN A 1 339 ? -1.045 -37.388 -10.469 1.00 30.01 339 ASN A O 1
ATOM 2654 N N . VAL A 1 340 ? -1.920 -39.413 -10.931 1.00 29.35 340 VAL A N 1
ATOM 2655 C CA . VAL A 1 340 ? -3.134 -39.203 -10.151 1.00 24.38 340 VAL A CA 1
ATOM 2656 C C . VAL A 1 340 ? -3.044 -39.986 -8.845 1.00 30.46 340 VAL A C 1
ATOM 2657 O O . VAL A 1 340 ? -3.028 -41.218 -8.841 1.00 28.13 340 VAL A O 1
ATOM 2661 N N . GLN A 1 341 ? -2.994 -39.256 -7.738 1.00 25.11 341 GLN A N 1
ATOM 2662 C CA . GLN A 1 341 ? -2.730 -39.839 -6.433 1.00 28.80 341 GLN A CA 1
ATOM 2663 C C . GLN A 1 341 ? -3.325 -38.917 -5.378 1.00 29.49 341 GLN A C 1
ATOM 2664 O O . GLN A 1 341 ? -3.448 -37.712 -5.603 1.00 24.21 341 GLN A O 1
ATOM 2670 N N . PHE A 1 342 ? -3.702 -39.476 -4.232 1.00 28.71 342 PHE A N 1
ATOM 2671 C CA . PHE A 1 342 ? -4.461 -38.717 -3.244 1.00 26.97 342 PHE A CA 1
ATOM 2672 C C . PHE A 1 342 ? -3.965 -38.916 -1.814 1.00 31.03 342 PHE A C 1
ATOM 2673 O O . PHE A 1 342 ? -3.305 -39.907 -1.499 1.00 27.08 342 PHE A O 1
ATOM 2681 N N . ASP A 1 343 ? -4.288 -37.957 -0.954 1.00 26.43 343 ASP A N 1
ATOM 2682 C CA . ASP A 1 343 ? -4.074 -38.113 0.477 1.00 31.59 343 ASP A CA 1
ATOM 2683 C C . ASP A 1 343 ? -5.396 -38.545 1.110 1.00 39.84 343 ASP A C 1
ATOM 2684 O O . ASP A 1 343 ? -6.398 -38.712 0.412 1.00 28.33 343 ASP A O 1
ATOM 2689 N N . HIS A 1 344 ? -5.406 -38.735 2.424 1.00 25.54 344 HIS A N 1
ATOM 2690 C CA . HIS A 1 344 ? -6.580 -39.297 3.084 1.00 34.94 344 HIS A CA 1
ATOM 2691 C C . HIS A 1 344 ? -7.760 -38.329 3.092 1.00 33.81 344 HIS A C 1
ATOM 2692 O O . HIS A 1 344 ? -8.887 -38.727 3.381 1.00 30.38 344 HIS A O 1
ATOM 2699 N N . TYR A 1 345 ? -7.508 -37.064 2.767 1.00 29.40 345 TYR A N 1
ATOM 2700 C CA . TYR A 1 345 ? -8.585 -36.083 2.658 1.00 30.32 345 TYR A CA 1
ATOM 2701 C C . TYR A 1 345 ? -9.193 -36.104 1.260 1.00 33.71 345 TYR A C 1
ATOM 2702 O O . TYR A 1 345 ? -10.150 -35.383 0.978 1.00 28.95 345 TYR A O 1
ATOM 2711 N N . GLY A 1 346 ? -8.626 -36.930 0.387 1.00 31.37 346 GLY A N 1
ATOM 2712 C CA . GLY A 1 346 ? -9.106 -37.038 -0.986 1.00 33.36 346 GLY A CA 1
ATOM 2713 C C . GLY A 1 346 ? -8.596 -35.918 -1.871 1.00 30.51 346 GLY A C 1
ATOM 2714 O O . GLY A 1 346 ? -9.200 -35.604 -2.895 1.00 28.50 346 GLY A O 1
ATOM 2715 N N . ARG A 1 347 ? -7.481 -35.313 -1.477 1.00 30.35 347 ARG A N 1
ATOM 2716 C CA . ARG A 1 347 ? -6.879 -34.241 -2.258 1.00 25.81 347 ARG A CA 1
ATOM 2717 C C . ARG A 1 347 ? -5.723 -34.779 -3.097 1.00 29.57 347 ARG A C 1
ATOM 2718 O O . ARG A 1 347 ? -5.019 -35.692 -2.674 1.00 29.42 347 ARG A O 1
ATOM 2726 N N . ARG A 1 348 ? -5.533 -34.216 -4.287 1.00 25.04 348 ARG A N 1
ATOM 2727 C CA . ARG A 1 348 ? -4.422 -34.615 -5.146 1.00 29.19 348 ARG A CA 1
ATOM 2728 C C . ARG A 1 348 ? -3.093 -34.334 -4.452 1.00 27.92 348 ARG A C 1
ATOM 2729 O O . ARG A 1 348 ? -2.916 -33.281 -3.843 1.00 27.07 348 ARG A O 1
ATOM 2737 N N . VAL A 1 349 ? -2.164 -35.279 -4.548 1.00 28.34 349 VAL A N 1
ATOM 2738 C CA . VAL A 1 349 ? -0.799 -35.069 -4.075 1.00 24.64 349 VAL A CA 1
ATOM 2739 C C . VAL A 1 349 ? 0.181 -35.706 -5.052 1.00 29.28 349 VAL A C 1
ATOM 2740 O O . VAL A 1 349 ? -0.207 -36.529 -5.883 1.00 27.47 349 VAL A O 1
ATOM 2744 N N . ASN A 1 350 ? 1.451 -35.324 -4.950 1.00 30.42 350 ASN A N 1
ATOM 2745 C CA . ASN A 1 350 ? 2.476 -35.847 -5.844 1.00 30.65 350 ASN A CA 1
ATOM 2746 C C . ASN A 1 350 ? 2.078 -35.589 -7.295 1.00 32.35 350 ASN A C 1
ATOM 2747 O O . ASN A 1 350 ? 1.987 -36.510 -8.109 1.00 31.16 350 ASN A O 1
ATOM 2752 N N . TYR A 1 351 ? 1.831 -34.320 -7.606 1.00 35.44 351 TYR A N 1
ATOM 2753 C CA . TYR A 1 351 ? 1.438 -33.920 -8.950 1.00 32.80 351 TYR A CA 1
ATOM 2754 C C .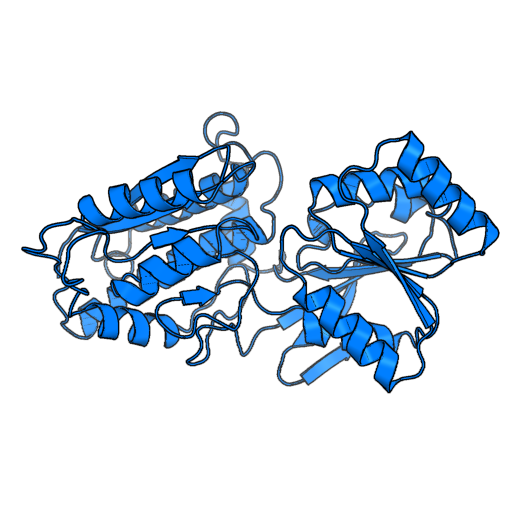 TYR A 1 351 ? 2.293 -32.762 -9.445 1.00 29.83 351 TYR A C 1
ATOM 2755 O O . TYR A 1 351 ? 2.975 -32.095 -8.665 1.00 28.75 351 TYR A O 1
ATOM 2764 N N . THR A 1 352 ? 2.250 -32.525 -10.750 1.00 28.18 352 THR A N 1
ATOM 2765 C CA . THR A 1 352 ? 3.010 -31.442 -11.344 1.00 29.57 352 THR A CA 1
ATOM 2766 C C . THR A 1 352 ? 2.182 -30.724 -12.399 1.00 32.82 352 THR A C 1
ATOM 2767 O O . THR A 1 352 ? 1.208 -31.265 -12.923 1.00 28.52 352 THR A O 1
ATOM 2771 N N . MET A 1 353 ? 2.575 -29.494 -12.695 1.00 24.24 353 MET A N 1
ATOM 2772 C CA . MET A 1 353 ? 1.965 -28.724 -13.76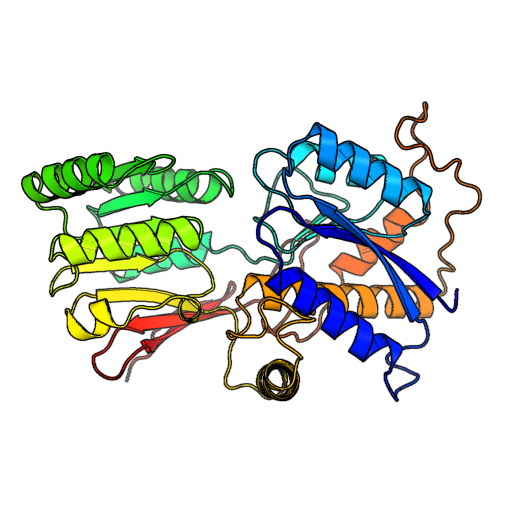0 1.00 29.10 353 MET A CA 1
ATOM 2773 C C . MET A 1 353 ? 3.058 -27.887 -14.399 1.00 29.64 353 MET A C 1
ATOM 2774 O O . MET A 1 353 ? 3.982 -27.444 -13.717 1.00 31.39 353 MET A O 1
ATOM 2779 N N . ASP A 1 354 ? 2.967 -27.685 -15.707 1.00 31.24 354 ASP A N 1
ATOM 2780 C CA . ASP A 1 354 ? 3.934 -26.847 -16.401 1.00 39.41 354 ASP A CA 1
ATOM 2781 C C . ASP A 1 354 ? 3.580 -25.385 -16.205 1.00 28.59 354 ASP A C 1
ATOM 2782 O O . ASP A 1 354 ? 2.415 -25.037 -16.008 1.00 41.74 354 ASP A O 1
ATOM 2787 N N . VAL A 1 355 ? 4.593 -24.531 -16.244 1.00 38.15 355 VAL A N 1
ATOM 2788 C CA . VAL A 1 355 ? 4.377 -23.096 -16.204 1.00 31.02 355 VAL A CA 1
ATOM 2789 C C . VAL A 1 355 ? 4.702 -22.519 -17.577 1.00 36.17 355 VAL A C 1
ATOM 2790 O O . VAL A 1 355 ? 5.814 -22.680 -18.080 1.00 41.80 355 VAL A O 1
ATOM 2794 N N . PHE A 1 356 ? 3.724 -21.858 -18.185 1.00 41.07 356 PHE A N 1
ATOM 2795 C CA . PHE A 1 356 ? 3.889 -21.336 -19.535 1.00 36.89 356 PHE A CA 1
ATOM 2796 C C . PHE A 1 356 ? 3.918 -19.814 -19.556 1.00 41.50 356 PHE A C 1
ATOM 2797 O O . PHE A 1 356 ? 3.217 -19.155 -18.789 1.00 38.97 356 PHE A O 1
ATOM 2805 N N . GLU A 1 357 ? 4.749 -19.266 -20.436 1.00 49.11 357 GLU A N 1
ATOM 2806 C CA . GLU A 1 357 ? 4.747 -17.836 -20.705 1.00 42.92 357 GLU A CA 1
ATOM 2807 C C . GLU A 1 357 ? 4.418 -17.601 -22.171 1.00 38.36 357 GLU A C 1
ATOM 2808 O O . GLU A 1 357 ? 4.613 -18.478 -23.011 1.00 41.11 357 GLU A O 1
ATOM 2814 N N . LEU A 1 358 ? 3.912 -16.415 -22.474 1.00 37.39 358 LEU A N 1
ATOM 2815 C CA . LEU A 1 358 ? 3.548 -16.079 -23.837 1.00 48.68 358 LEU A CA 1
ATOM 2816 C C . LEU A 1 358 ? 4.718 -15.388 -24.528 1.00 45.47 358 LEU A C 1
ATOM 2817 O O . LEU A 1 358 ? 5.178 -14.335 -24.087 1.00 52.20 358 LEU A O 1
ATOM 2822 N N . LYS A 1 359 ? 5.211 -15.999 -25.599 1.00 63.86 359 LYS A N 1
ATOM 2823 C CA . LYS A 1 359 ? 6.288 -15.418 -26.390 1.00 59.31 359 LYS A CA 1
ATOM 2824 C C . LYS A 1 359 ? 5.819 -15.242 -27.829 1.00 61.54 359 LYS A C 1
ATOM 2825 O O . LYS A 1 359 ? 4.821 -15.834 -28.241 1.00 70.47 359 LYS A O 1
ATOM 2829 N N . SER A 1 360 ? 6.537 -14.425 -28.591 1.00 68.26 360 SER A N 1
ATOM 2830 C CA . SER A 1 360 ? 6.179 -14.163 -29.981 1.00 62.47 360 SER A CA 1
ATOM 2831 C C . SER A 1 360 ? 5.859 -15.460 -30.721 1.00 63.27 360 SER A C 1
ATOM 2832 O O . SER A 1 360 ? 4.889 -15.534 -31.477 1.00 56.23 360 SER A O 1
ATOM 2835 N N . THR A 1 361 ? 6.679 -16.481 -30.496 1.00 86.04 361 THR A N 1
ATOM 2836 C CA . THR A 1 361 ? 6.508 -17.763 -31.167 1.00 82.67 361 THR A CA 1
ATOM 2837 C C . THR A 1 361 ? 5.251 -18.475 -30.676 1.00 73.74 361 THR A C 1
ATOM 2838 O O . THR A 1 361 ? 4.786 -19.432 -31.295 1.00 73.38 361 THR A O 1
ATOM 2842 N N . GLY A 1 362 ? 4.705 -17.999 -29.562 1.00 70.07 362 GLY A N 1
ATOM 2843 C CA . GLY A 1 362 ? 3.537 -18.622 -28.949 1.00 57.20 362 GLY A CA 1
ATOM 2844 C C . GLY A 1 362 ? 3.821 -19.010 -27.511 1.00 52.93 362 GLY A C 1
ATOM 2845 O O . GLY A 1 362 ? 4.804 -18.554 -26.924 1.00 50.67 362 GLY A O 1
ATOM 2846 N N . PRO A 1 363 ? 2.963 -19.859 -26.928 1.00 51.04 363 PRO A N 1
ATOM 2847 C CA . PRO A 1 363 ? 3.198 -20.288 -25.555 1.00 52.50 363 PRO A CA 1
ATOM 2848 C C . PRO A 1 363 ? 4.494 -21.077 -25.443 1.00 47.43 363 PRO A C 1
ATOM 2849 O O . PRO A 1 363 ? 4.685 -22.050 -26.173 1.00 64.33 363 PRO A O 1
ATOM 2853 N N . ARG A 1 364 ? 5.381 -20.658 -24.549 1.00 47.74 364 ARG A N 1
ATOM 2854 C CA . ARG A 1 364 ? 6.595 -21.421 -24.295 1.00 40.42 364 ARG A CA 1
ATOM 2855 C C . ARG A 1 364 ? 6.718 -21.791 -22.823 1.00 45.15 364 ARG A C 1
ATOM 2856 O O . ARG A 1 364 ? 6.474 -20.973 -21.936 1.00 36.46 364 ARG A O 1
ATOM 2864 N N . LYS A 1 365 ? 7.093 -23.040 -22.574 1.00 39.99 365 LYS A N 1
ATOM 2865 C CA . LYS A 1 365 ? 7.254 -23.530 -21.216 1.00 46.71 365 LYS A CA 1
ATOM 2866 C C . LYS A 1 365 ? 8.500 -22.929 -20.579 1.00 43.03 365 LYS A C 1
ATOM 2867 O O . LYS A 1 365 ? 9.595 -23.018 -21.133 1.00 73.44 365 LYS A O 1
ATOM 2873 N N . VAL A 1 366 ? 8.325 -22.316 -19.413 1.00 52.23 366 VAL A N 1
ATOM 2874 C CA . VAL A 1 366 ? 9.431 -21.677 -18.709 1.00 45.99 366 VAL A CA 1
ATOM 2875 C C . VAL A 1 366 ? 9.795 -22.427 -17.430 1.00 57.24 366 VAL A C 1
ATOM 2876 O O . VAL A 1 366 ? 10.710 -22.028 -16.710 1.00 48.26 366 VAL A O 1
ATOM 2880 N N . GLY A 1 367 ? 9.075 -23.508 -17.148 1.00 45.12 367 GLY A N 1
ATOM 2881 C CA . GLY A 1 367 ? 9.336 -24.305 -15.954 1.00 53.16 367 GLY A CA 1
ATOM 2882 C C . GLY A 1 367 ? 8.133 -25.117 -15.514 1.00 42.33 367 GLY A C 1
ATOM 2883 O O . GLY A 1 367 ? 7.243 -25.413 -16.313 1.00 32.32 367 GLY A O 1
ATOM 2884 N N . TYR A 1 368 ? 8.108 -25.481 -14.236 1.00 40.76 368 TYR A N 1
ATOM 2885 C CA . TYR A 1 368 ? 7.005 -26.260 -13.687 1.00 31.15 368 TYR A CA 1
ATOM 2886 C C . TYR A 1 368 ? 6.869 -26.058 -12.181 1.00 36.12 368 TYR A C 1
ATOM 2887 O O . TYR A 1 368 ? 7.709 -25.418 -11.547 1.00 38.65 368 TYR A O 1
ATOM 2896 N N . TRP A 1 369 ? 5.793 -26.602 -11.624 1.00 34.11 369 TRP A N 1
ATOM 2897 C CA . TRP A 1 369 ? 5.571 -26.596 -10.185 1.00 32.86 369 TRP A CA 1
ATOM 2898 C C . TRP A 1 369 ? 5.042 -27.961 -9.767 1.00 28.37 369 TRP A C 1
ATOM 2899 O O . TRP A 1 369 ? 4.088 -28.466 -10.354 1.00 29.41 369 TRP A O 1
ATOM 2910 N N . ASN A 1 370 ? 5.671 -28.562 -8.764 1.00 33.11 370 ASN A N 1
ATOM 2911 C CA . ASN A 1 370 ? 5.158 -29.796 -8.183 1.00 31.13 370 ASN A CA 1
ATOM 2912 C C . ASN A 1 370 ? 5.188 -29.669 -6.667 1.00 31.50 370 ASN A C 1
ATOM 2913 O O . ASN A 1 370 ? 5.921 -28.840 -6.129 1.00 32.33 370 ASN A O 1
ATOM 2918 N N . ASP A 1 371 ? 4.384 -30.468 -5.974 1.00 31.04 371 ASP A N 1
ATOM 2919 C CA . ASP A 1 371 ? 4.164 -30.233 -4.549 1.00 40.26 371 ASP A CA 1
ATOM 2920 C C . ASP A 1 371 ? 5.361 -30.611 -3.676 1.00 31.06 371 ASP A C 1
ATOM 2921 O O . ASP A 1 371 ? 5.368 -30.324 -2.481 1.00 34.87 371 ASP A O 1
ATOM 2926 N N . MET A 1 372 ? 6.374 -31.233 -4.271 1.00 33.46 372 MET A N 1
ATOM 2927 C CA . MET A 1 372 ? 7.587 -31.578 -3.533 1.00 35.87 372 MET A CA 1
ATOM 2928 C C . MET A 1 372 ? 8.704 -30.565 -3.777 1.00 42.61 372 MET A C 1
ATOM 2929 O O . MET A 1 372 ? 9.407 -30.172 -2.847 1.00 36.69 372 MET A O 1
ATOM 2934 N N . ASP A 1 373 ? 8.863 -30.146 -5.029 1.00 36.54 373 ASP A N 1
ATOM 2935 C CA . ASP A 1 373 ? 9.949 -29.244 -5.405 1.00 40.61 373 ASP A CA 1
ATOM 2936 C C . ASP A 1 373 ? 9.482 -27.798 -5.506 1.00 34.89 373 ASP A C 1
ATOM 2937 O O . ASP A 1 373 ? 10.297 -26.879 -5.567 1.00 40.41 373 ASP A O 1
ATOM 2942 N N . LYS A 1 374 ? 8.170 -27.599 -5.525 1.00 36.43 374 LYS A N 1
ATOM 2943 C CA . LYS A 1 374 ? 7.609 -26.270 -5.724 1.00 32.87 374 LYS A CA 1
ATOM 2944 C C . LYS A 1 374 ? 8.032 -25.736 -7.089 1.00 35.38 374 LYS A C 1
ATOM 2945 O O . LYS A 1 374 ? 8.125 -26.494 -8.052 1.00 29.31 374 LYS A O 1
ATOM 2951 N N . LEU A 1 375 ? 8.302 -24.436 -7.165 1.00 36.76 375 LEU A N 1
ATOM 2952 C CA . LEU A 1 375 ? 8.579 -23.787 -8.443 1.00 34.73 375 LEU A CA 1
ATOM 2953 C C . LEU A 1 375 ? 10.002 -24.036 -8.939 1.00 43.51 375 LEU A C 1
ATOM 2954 O O . LEU A 1 375 ? 10.975 -23.665 -8.285 1.00 40.82 375 LEU A O 1
ATOM 2959 N N . VAL A 1 376 ? 10.111 -24.656 -10.109 1.00 46.77 376 VAL A N 1
ATOM 2960 C CA . VAL A 1 376 ? 11.404 -24.922 -10.725 1.00 43.64 376 VAL A CA 1
ATOM 2961 C C . VAL A 1 376 ? 11.446 -24.346 -12.135 1.00 52.87 376 VAL A C 1
ATOM 2962 O O . VAL A 1 376 ? 10.815 -24.875 -13.050 1.00 48.39 376 VAL A O 1
ATOM 2966 N N . LEU A 1 377 ? 12.192 -23.261 -12.309 1.00 56.32 377 LEU A N 1
ATOM 2967 C CA . LEU A 1 377 ? 12.296 -22.608 -13.609 1.00 52.61 377 LEU A CA 1
ATOM 2968 C C . LEU A 1 377 ? 13.478 -23.137 -14.412 1.00 50.48 377 LEU A C 1
ATOM 2969 O O . LEU A 1 377 ? 14.474 -23.592 -13.850 1.00 66.51 377 LEU A O 1
ATOM 2974 N N . ILE A 1 378 ? 13.355 -23.075 -15.733 1.00 69.63 378 ILE A N 1
ATOM 2975 C CA . ILE A 1 378 ? 14.429 -23.489 -16.623 1.00 80.10 378 ILE A CA 1
ATOM 2976 C C . ILE A 1 378 ? 15.516 -22.418 -16.653 1.00 86.09 378 ILE A C 1
ATOM 2977 O O . ILE A 1 378 ? 15.220 -21.223 -16.631 1.00 70.75 378 ILE A O 1
ATOM 2982 N N . GLN A 1 379 ? 16.772 -22.851 -16.694 1.00 95.33 379 GLN A N 1
ATOM 2983 C CA . GLN A 1 379 ? 17.899 -21.925 -16.664 1.00 109.75 379 GLN A CA 1
ATOM 2984 C C . GLN A 1 379 ? 19.186 -22.614 -17.107 1.00 120.69 379 GLN A C 1
ATOM 2985 O O . GLN A 1 379 ? 19.424 -23.775 -16.776 1.00 141.20 379 GLN A O 1
ATOM 2991 N N . ASP A 1 380 ? 20.014 -21.892 -17.856 1.00 133.45 380 ASP A N 1
ATOM 2992 C CA . ASP A 1 380 ? 21.282 -22.431 -18.334 1.00 110.65 380 ASP A CA 1
ATOM 2993 C C . ASP A 1 380 ? 22.427 -22.007 -17.421 1.00 98.73 380 ASP A C 1
ATOM 2994 O O . ASP A 1 380 ? 22.691 -22.647 -16.403 1.00 74.61 380 ASP A O 1
#

CATH classification: 3.40.50.2300 (+1 more: 3.40.50.2300)

Foldseek 3Di:
DAQEAEEEEEAEAPCLQLVLLLVVLLVCQQPPPDCLLRSHHYDYDYDYYYPQAQVVSLVSVLVSLLVPHQAYAYEHWPRHPCNVLVLCQLQLHAYEYQAADDQPRQFSYAHLHADLLLQVLLVCVVVVAQEAEEEEAARRHCVNVVSVVVSNVVPVGHYHYDYCPPPDLVNLCVVVVVCVVVVHAEYEYYYDQVVVQVNLVSCVVSLSLAPDGAYEYRDQFPPQDDCPSSLVRHYKYKYWHQFDCPDPQNVVVLVVLCVDDCVVRPPSVDRRGVSSQSSSVSSVLLSVLVSVCVVVVPPDDDPPDPSGSPDVPRHHRPCSVVSRVSSQQDWDQGSRGTAHHDSSNHGAQGKIFMWIQHNVGIDTQFMAHPPPGTDGDDD

Radius of gyration: 21.64 Å; Cα contacts (8 Å, |Δi|>4): 700; chains: 1; bounding box: 56×66×45 Å

B-factor: mean 48.74, std 20.2, range [19.79, 178.45]

Sequence (379 aa):
FPSSVQIGGLFIRNTDQEYTAFRLAIFLHNTSPNASEAPFNLVPHVDNIETANSFAVTNAFCSQYSRGVFAIFGLYDKRSVHTLTSFCSALHISLITPSFPTEGESQFVLQLRPSLRGALLSLLDHYEWNCCFVFLYDTDRGYSILQAIMEKAGQNGWHVSAICVENFNDVSYRQLLEELDRRQEKKFVIDCEIERLQNILEQIVSVGKHVKGYHYIIANLGFKDISLERFIHGGANVTGFQLVDFNTPMVTKLMDRWKKLDQREYPGSETPPKYTSALTYDGVLVMAETFRSLRRQKIDISRRGNAGDCLANPAAPWGQGIDMERTLKQVRIQGLTGNVQFDHYGRRVNYTMDVFELKSTGPRKVGYWNDMDKLVLIQD

Nearest PDB structures (foldseek):
  4gpa-assembly1_A-2  TM=1.000E+00  e=7.524E-83  Rattus norvegicus
  5fwx-assembly1_B  TM=9.851E-01  e=2.656E-71  Rattus norvegicus
  5fwy-assembly2_D  TM=9.679E-01  e=1.446E-58  Rattus norvegicus
  5idf-assembly1_B  TM=9.609E-01  e=8.259E-57  Rattus norvegicus
  5idf-assembly1_D  TM=9.609E-01  e=1.180E-56  Rattus norvegicus

Secondary structure (DSSP, 8-state):
--SEEEEEEEE-TT-HHHHHHHHHHHHHHHT-S-TTT-SSEEEEEEEE-SS--HHHHHHHHHHHHHTT-SEEEE---TTTHHHHHHHHHHTT-EEEE-S---SS--SSEEE-SPP-HHHHHHHHHHTT--EEEEEE-STT-SHHHHHHHHHHHTTT-EEEEEE-TT--HHHHHHHHHHHHHHT--EEEEE--HHHHHHHHHHHHHHT-SBTT-EEEE-SSBGGGS--HHHHHHB-EEEEEE-S-TTSHHHHHHHHHHTTS-TTTSTTTTSPPPHHHHHHHHHHHHHHHHHHHHHHTT-----TT----TT-SS----TTHHHHHHHHHT-EEEETTEEEEB-TTS-B-S-EEEEEEEETTEEEEEEEEETTTEEEE---

Organism: Rattus norvegicus (NCBI:txid10116)

InterPro domains:
  IPR001320 Ionotropic glutamate receptor, C-terminal [PF00060] (545-825)
  IPR001320 Ionotropic glutamate receptor, C-terminal [SM00079] (416-791)
  IPR001508 Ionotropic glutamate receptor, metazoa [PR00177] (460-488)
  IPR001508 Ionotropic glutamate receptor, metazoa [PR00177] (622-649)
  IPR001508 Ionotropic glutamate receptor, metazoa [PR00177] (814-838)
  IPR001828 Receptor, ligand binding region [PF01094] (40-381)
  IPR015683 Ionotropic glutamate receptor [PTHR18966] (38-845)
  IPR019594 Ionotropic glutamate receptor, L-glutamate and glycine-binding domain [PF10613] (416-530)
  IPR019594 Ionotropic glutamate receptor, L-glutamate and glycine-binding domain [SM00918] (426-491)
  IPR028082 Periplasmic binding protein-like I [SSF53822] (22-403)

GO terms:
  GO:0042802 identical protein binding (F, IPI)
  GO:0005515 protein binding (F, IPI)
  GO:0043025 neuronal cell body (C, IDA)
  GO:0043197 dendritic spine (C, IDA)
  GO:0004970 glutamate-gated receptor activity (F, IDA)
  GO:0005886 plasma membrane (C, IDA)
  GO:0030425 dendrite (C, IDA)
  GO:0032281 AMPA glutamate receptor complex (C, IDA)
  GO:0032983 kainate selective glutamate receptor complex (C, IDA)
  GO:0005886 plasma membrane (C, EXP)
  GO:0043195 terminal bouton (C, IDA)
  GO:0060992 response to fungicide (P, IEP)
  GO:0004971 AMPA glutamate receptor activity (F, TAS)
  GO:0007268 chemical synaptic transmission (P, TAS)
  GO:0004971 AMPA glutamate receptor activity (F, IMP)
  GO:0007268 chemical synaptic transmission (P, IMP)
  GO:0014069 postsynaptic density (C, IDA)
  GO:0008328 ionotropic glutamate receptor complex (C, TAS)
  GO:0050803 regulation of synapse structure or activity (P, TAS)
  GO:0045202 synapse (C, IMP)

Solvent-accessible surface area: 16764 Å² total; per-residue (Å²): 71,42,88,41,0,48,0,0,0,0,1,21,141,103,15,82,6,8,56,1,2,1,64,12,6,14,120,34,8,49,77,24,145,69,85,89,67,22,38,3,64,2,52,48,41,34,34,73,29,97,78,2,50,39,155,26,0,28,75,8,1,26,46,0,5,67,94,24,0,11,0,0,0,0,12,7,26,81,121,0,6,137,35,1,5,57,44,0,26,54,5,41,0,0,0,0,0,1,7,22,44,32,98,65,46,45,82,3,2,2,3,0,30,2,52,18,124,16,0,2,15,25,0,0,64,85,45,136,4,89,61,1,0,1,11,28,3,10,40,48,22,102,77,38,33,106,16,0,79,108,44,3,67,142,76,72,27,123,18,34,46,55,48,5,50,139,61,93,72,115,32,14,58,62,28,12,51,41,20,87,115,160,70,16,92,72,3,0,1,13,12,51,57,82,58,2,96,64,4,7,111,38,15,30,99,62,31,10,25,54,172,48,26,14,0,0,1,6,19,4,1,1,84,40,16,72,11,84,124,4,46,140,19,40,4,75,1,0,0,0,5,9,4,59,45,130,44,114,80,3,65,115,7,28,64,92,4,142,165,28,87,99,94,92,49,53,10,8,104,73,80,7,40,26,23,0,2,0,0,23,0,0,2,52,0,0,4,35,0,0,45,21,0,112,152,66,184,32,88,3,55,27,95,78,52,92,14,70,16,132,32,148,109,56,53,56,19,66,47,0,78,39,1,12,86,2,3,21,118,7,159,31,98,7,5,1,29,32,0,36,15,36,128,86,0,86,10,41,68,15,68,2,23,0,17,40,13,56,100,107,5,67,116,83,32,0,67,9,22,42,157,85,110,40,49,36,112,147,161